Protein AF-A0A1F9ZV35-F1 (afdb_monomer_lite)

pLDDT: mean 85.34, std 15.19, range [36.38, 98.81]

Sequence (468 aa):
MNASLCGSCHYATGGISSTHHPTYNEWELSGHNTSARLPVFVKQASCSNCHEAWNAMEYITTGVEKTVLREADEDAPITWEIACSTCHDPHSSGVAGTQLRLPPEQICARCHNSEGAQPGQEPHHPMAEMRNNTAGYGIDRTGLDYMPSVPCVSCHMADNNAGLPNHTFRPNPYSCTVCHDTTFPTNESSIGYIEMIGSMTEVGINGAEPRVEEALALIEQMRGNKTDEDLNYWADEYEIAIFNLETVISDSSEGNHNPRLASALLEDSLTRSSNVIGSLTPPEKITGVRAYRLANGSVMVEWNASDASDFAKYRIYVLTLMKSNITGDTATVELTNISTISYLLTGIANNTLTFVYVTAVDTNGNEITNTVTAATVTGNLEEIIADLQQQIADLTDQFDSLQDDNDQLNQDVANLEDKVSNAENARTSWAVMGVVVGAMIGLLIGLVLNRLKPKGAKPEEPPAQQKT

Structure (mmCIF, N/CA/C/O backbone):
data_AF-A0A1F9ZV35-F1
#
_entry.id   AF-A0A1F9ZV35-F1
#
loop_
_atom_site.group_PDB
_atom_site.id
_atom_site.type_symbol
_atom_site.label_atom_id
_atom_site.label_alt_id
_atom_site.label_comp_id
_atom_site.label_asym_id
_atom_site.label_entity_id
_atom_site.label_seq_id
_atom_site.pdbx_PDB_ins_code
_atom_site.Cartn_x
_atom_site.Cartn_y
_atom_site.Cartn_z
_atom_site.occupancy
_atom_site.B_iso_or_equiv
_atom_site.auth_seq_id
_atom_site.auth_comp_id
_atom_site.auth_asym_id
_atom_site.auth_atom_id
_atom_site.pdbx_PDB_model_num
ATOM 1 N N . MET A 1 1 ? 39.199 -9.032 -15.875 1.00 59.56 1 MET A N 1
ATOM 2 C CA . MET A 1 1 ? 40.325 -8.068 -15.978 1.00 59.56 1 MET A CA 1
ATOM 3 C C . MET A 1 1 ? 39.858 -6.755 -15.362 1.00 59.56 1 MET A C 1
ATOM 5 O O . MET A 1 1 ? 38.684 -6.454 -15.512 1.00 59.56 1 MET A O 1
ATOM 9 N N . ASN A 1 2 ? 40.712 -5.989 -14.675 1.00 71.62 2 ASN A N 1
ATOM 10 C CA . ASN A 1 2 ? 40.326 -4.664 -14.158 1.00 71.62 2 ASN A CA 1
ATOM 11 C C . ASN A 1 2 ? 40.126 -3.673 -15.331 1.00 71.62 2 ASN A C 1
ATOM 13 O O . ASN A 1 2 ? 40.921 -3.681 -16.275 1.00 71.62 2 ASN A O 1
ATOM 17 N N . ALA A 1 3 ? 39.094 -2.825 -15.269 1.00 82.88 3 ALA A N 1
ATOM 18 C CA . ALA A 1 3 ? 38.805 -1.775 -16.246 1.00 82.88 3 ALA A CA 1
ATOM 19 C C . ALA A 1 3 ? 40.010 -0.856 -16.523 1.00 82.88 3 ALA A C 1
ATOM 21 O O . ALA A 1 3 ? 40.221 -0.463 -17.670 1.00 82.88 3 ALA A O 1
ATOM 22 N N . SER A 1 4 ? 40.866 -0.582 -15.528 1.00 80.19 4 SER A N 1
ATOM 23 C CA . SER A 1 4 ? 42.062 0.268 -15.696 1.00 80.19 4 SER A CA 1
ATOM 24 C C . SER A 1 4 ? 43.062 -0.266 -16.734 1.00 80.19 4 SER A C 1
ATOM 26 O O . SER A 1 4 ? 43.793 0.507 -17.358 1.00 80.19 4 SER A O 1
ATOM 28 N N . LEU A 1 5 ? 43.082 -1.585 -16.970 1.00 81.75 5 LEU A N 1
ATOM 29 C CA . LEU A 1 5 ? 43.905 -2.182 -18.025 1.00 81.75 5 LEU A CA 1
ATOM 30 C C . LEU A 1 5 ? 43.399 -1.777 -19.417 1.00 81.75 5 LEU A C 1
ATOM 32 O O . LEU A 1 5 ? 44.199 -1.453 -20.288 1.00 81.75 5 LEU A O 1
ATOM 36 N N . CYS A 1 6 ? 42.077 -1.732 -19.602 1.00 81.44 6 CYS A N 1
ATOM 37 C CA . CYS A 1 6 ? 41.462 -1.232 -20.832 1.00 81.44 6 CYS A CA 1
ATOM 38 C C . CYS A 1 6 ? 41.662 0.288 -20.950 1.00 81.44 6 CYS A C 1
ATOM 40 O O . CYS A 1 6 ? 42.013 0.793 -22.016 1.00 81.44 6 CYS A O 1
ATOM 42 N N . GLY A 1 7 ? 41.534 1.012 -19.831 1.00 80.19 7 GLY A N 1
ATOM 43 C CA . GLY A 1 7 ? 41.779 2.452 -19.749 1.00 80.19 7 GLY A CA 1
ATOM 44 C C . GLY A 1 7 ? 43.178 2.868 -20.204 1.00 80.19 7 GLY A C 1
ATOM 45 O O . GLY A 1 7 ? 43.329 3.917 -20.809 1.00 80.19 7 GLY A O 1
ATOM 46 N N . SER A 1 8 ? 44.199 2.023 -20.057 1.00 78.69 8 SER A N 1
ATOM 47 C CA . SER A 1 8 ? 45.556 2.346 -20.534 1.00 78.69 8 SER A CA 1
ATOM 48 C C . SER A 1 8 ? 45.631 2.663 -22.040 1.00 78.69 8 SER A C 1
ATOM 50 O O . SER A 1 8 ? 46.528 3.390 -22.465 1.00 78.69 8 SER A O 1
ATOM 52 N N . CYS A 1 9 ? 44.688 2.151 -22.839 1.00 75.62 9 CYS A N 1
ATOM 53 C CA . CYS A 1 9 ? 44.572 2.442 -24.272 1.00 75.62 9 CYS A CA 1
ATOM 54 C C . CYS A 1 9 ? 43.301 3.232 -24.634 1.00 75.62 9 CYS A C 1
ATOM 56 O O . CYS A 1 9 ? 43.287 3.921 -25.651 1.00 75.62 9 CYS A O 1
ATOM 58 N N . HIS A 1 10 ? 42.252 3.155 -23.810 1.00 76.06 10 HIS A N 1
ATOM 59 C CA . HIS A 1 10 ? 40.942 3.777 -24.046 1.00 76.06 10 HIS A CA 1
ATOM 60 C C . HIS A 1 10 ? 40.669 5.025 -23.180 1.00 76.06 10 HIS A C 1
ATOM 62 O O . HIS A 1 10 ? 39.519 5.422 -22.988 1.00 76.06 10 HIS A O 1
ATOM 68 N N . TYR A 1 11 ? 41.725 5.643 -22.646 1.00 71.00 11 TYR A N 1
ATOM 69 C CA . TYR A 1 11 ? 41.680 6.885 -21.870 1.00 71.00 11 TYR A CA 1
ATOM 70 C C . TYR A 1 11 ? 42.128 8.077 -22.724 1.00 71.00 11 TYR A C 1
ATOM 72 O O . TYR A 1 11 ? 43.171 8.026 -23.379 1.00 71.00 11 TYR A O 1
ATOM 80 N N . ALA A 1 12 ? 41.389 9.187 -22.682 1.00 65.56 12 ALA A N 1
ATOM 81 C CA . ALA A 1 12 ? 41.778 10.412 -23.382 1.00 65.56 12 ALA A CA 1
ATOM 82 C C . ALA A 1 12 ? 42.683 11.298 -22.503 1.00 65.56 12 ALA A C 1
ATOM 84 O O . ALA A 1 12 ? 42.219 11.944 -21.568 1.00 65.56 12 ALA A O 1
ATOM 85 N N . THR A 1 13 ? 43.985 11.373 -22.806 1.00 55.31 13 THR A N 1
ATOM 86 C CA . THR A 1 13 ? 44.945 12.228 -22.068 1.00 55.31 13 THR A CA 1
ATOM 87 C C . THR A 1 13 ? 45.135 13.637 -22.645 1.00 55.31 13 THR A C 1
ATOM 89 O O . THR A 1 13 ? 45.852 14.439 -22.051 1.00 55.31 13 THR A O 1
ATOM 92 N N . GLY A 1 14 ? 44.488 14.003 -23.756 1.00 51.09 14 GLY A N 1
ATOM 93 C CA . GLY A 1 14 ? 44.626 15.359 -24.293 1.00 51.09 14 GLY A CA 1
ATOM 94 C C . GLY A 1 14 ? 43.954 15.576 -25.639 1.00 51.09 14 GLY A C 1
ATOM 95 O O . GLY A 1 14 ? 44.565 15.346 -26.677 1.00 51.09 14 GLY A O 1
ATOM 96 N N . GLY A 1 15 ? 42.725 16.093 -25.611 1.00 48.00 15 GLY A N 1
ATOM 97 C CA . GLY A 1 15 ? 41.991 16.487 -26.812 1.00 48.00 15 GLY A CA 1
ATOM 98 C C . GLY A 1 15 ? 41.485 15.300 -27.631 1.00 48.00 15 GLY A C 1
ATOM 99 O O . GLY A 1 15 ? 42.098 14.240 -27.701 1.00 48.00 15 GLY A O 1
ATOM 100 N N . ILE A 1 16 ? 40.319 15.486 -28.241 1.00 47.59 16 ILE A N 1
ATOM 101 C CA . ILE A 1 16 ? 39.636 14.501 -29.078 1.00 47.59 16 ILE A CA 1
ATOM 102 C C . ILE A 1 16 ? 40.492 14.258 -30.332 1.00 47.59 16 ILE A C 1
ATOM 104 O O . ILE A 1 16 ? 40.348 14.927 -31.352 1.00 47.59 16 ILE A O 1
ATOM 108 N N . SER A 1 17 ? 41.428 13.317 -30.252 1.00 47.75 17 SER A N 1
ATOM 109 C CA . SER A 1 17 ? 41.948 12.631 -31.429 1.00 47.75 17 SER A CA 1
ATOM 110 C C . SER A 1 17 ? 40.824 11.727 -31.928 1.00 47.75 17 SER A C 1
ATOM 112 O O . SER A 1 17 ? 40.335 10.875 -31.188 1.00 47.75 17 SER A O 1
ATOM 114 N N . SER A 1 18 ? 40.412 11.905 -33.182 1.00 50.06 18 SER A N 1
ATOM 115 C CA . SER A 1 18 ? 39.283 11.230 -33.844 1.00 50.06 18 SER A CA 1
ATOM 116 C C . SER A 1 18 ? 39.404 9.699 -33.976 1.00 50.06 18 SER A C 1
ATOM 118 O O . SER A 1 18 ? 38.668 9.093 -34.746 1.00 50.06 18 SER A O 1
ATOM 120 N N . THR A 1 19 ? 40.344 9.064 -33.271 1.00 49.16 19 THR A N 1
ATOM 121 C CA . THR A 1 19 ? 40.642 7.624 -33.360 1.00 49.16 19 THR A CA 1
ATOM 122 C C . THR A 1 19 ? 40.597 6.884 -32.023 1.00 49.16 19 THR A C 1
ATOM 124 O O . THR A 1 19 ? 40.630 5.659 -32.032 1.00 49.16 19 THR A O 1
ATOM 127 N N . HIS A 1 20 ? 40.513 7.582 -30.884 1.00 57.19 20 HIS A N 1
ATOM 128 C CA . HIS A 1 20 ? 40.483 6.956 -29.557 1.00 57.19 20 HIS A CA 1
ATOM 129 C C . HIS A 1 20 ? 39.276 7.479 -28.776 1.00 57.19 20 HIS A C 1
ATOM 131 O O . HIS A 1 20 ? 39.284 8.594 -28.257 1.00 57.19 20 HIS A O 1
ATOM 137 N N . HIS A 1 21 ? 38.212 6.679 -28.752 1.00 67.12 21 HIS A N 1
ATOM 138 C CA . HIS A 1 21 ? 36.997 6.987 -28.008 1.00 67.12 21 HIS A CA 1
ATOM 139 C C . HIS A 1 21 ? 37.260 6.876 -26.492 1.00 67.12 21 HIS A C 1
ATOM 141 O O . HIS A 1 21 ? 37.832 5.866 -26.069 1.00 67.12 21 HIS A O 1
ATOM 147 N N . PRO A 1 22 ? 36.853 7.860 -25.670 1.00 74.50 22 PRO A N 1
ATOM 148 C CA . PRO A 1 22 ? 37.122 7.891 -24.231 1.00 74.50 22 PRO A CA 1
ATOM 149 C C . PRO A 1 22 ? 36.179 6.971 -23.428 1.00 74.50 22 PRO A C 1
ATOM 151 O O . PRO A 1 22 ? 35.620 7.395 -22.416 1.00 74.50 22 PRO A O 1
ATOM 154 N N . THR A 1 23 ? 35.998 5.711 -23.851 1.00 84.88 23 THR A N 1
ATOM 155 C CA . THR A 1 23 ? 35.065 4.752 -23.212 1.00 84.88 23 THR A CA 1
ATOM 156 C C . THR A 1 23 ? 35.361 4.595 -21.726 1.00 84.88 23 THR A C 1
ATOM 158 O O . THR A 1 23 ? 34.441 4.475 -20.923 1.00 84.88 23 THR A O 1
ATOM 161 N N . TYR A 1 24 ? 36.641 4.602 -21.341 1.00 87.56 24 TYR A N 1
ATOM 162 C CA . TYR A 1 24 ? 37.029 4.447 -19.943 1.00 87.56 24 TYR A CA 1
ATOM 163 C C . TYR A 1 24 ? 36.614 5.656 -19.093 1.00 87.56 24 TYR A C 1
ATOM 165 O O . TYR A 1 24 ? 36.062 5.472 -18.014 1.00 87.56 24 TYR A O 1
ATOM 173 N N . ASN A 1 25 ? 36.807 6.882 -19.591 1.00 86.69 25 ASN A N 1
ATOM 174 C CA . ASN A 1 25 ? 36.406 8.096 -18.873 1.00 86.69 25 ASN A CA 1
ATOM 175 C C . ASN A 1 25 ? 34.882 8.178 -18.699 1.00 86.69 25 ASN A C 1
ATOM 177 O O . ASN A 1 25 ? 34.401 8.631 -17.666 1.00 86.69 25 ASN A O 1
ATOM 181 N N . GLU A 1 26 ? 34.122 7.744 -19.705 1.00 88.50 26 GLU A N 1
ATOM 182 C CA . GLU A 1 26 ? 32.661 7.688 -19.631 1.00 88.50 26 GLU A CA 1
ATOM 183 C C . GLU A 1 26 ? 32.184 6.601 -18.652 1.00 88.50 26 GLU A C 1
ATOM 185 O O . GLU A 1 26 ? 31.313 6.865 -17.821 1.00 88.50 26 GLU A O 1
ATOM 190 N N . TRP A 1 27 ? 32.811 5.418 -18.676 1.00 91.31 27 TRP A N 1
ATOM 191 C CA . TRP A 1 27 ? 32.540 4.338 -17.723 1.00 91.31 27 TRP A CA 1
ATOM 192 C C . TRP A 1 27 ? 32.840 4.752 -16.277 1.00 91.31 27 TRP A C 1
ATOM 194 O O . TRP A 1 27 ? 32.060 4.421 -15.384 1.00 91.31 27 TRP A O 1
ATOM 204 N N . GLU A 1 28 ? 33.905 5.525 -16.032 1.00 90.31 28 GLU A N 1
ATOM 205 C CA . GLU A 1 28 ? 34.250 6.016 -14.689 1.00 90.31 28 GLU A CA 1
ATOM 206 C C . GLU A 1 28 ? 33.129 6.854 -14.049 1.00 90.31 28 GLU A C 1
ATOM 208 O O . GLU A 1 28 ? 33.009 6.883 -12.821 1.00 90.31 28 GLU A O 1
ATOM 213 N N . LEU A 1 29 ? 32.288 7.501 -14.864 1.00 89.44 29 LEU A N 1
ATOM 214 C CA . LEU A 1 29 ? 31.139 8.298 -14.421 1.00 89.44 29 LEU A CA 1
ATOM 215 C C . LEU A 1 29 ? 29.864 7.466 -14.199 1.00 89.44 29 LEU A C 1
ATOM 217 O O . LEU A 1 29 ? 28.862 8.001 -13.720 1.00 89.44 29 LEU A O 1
ATOM 221 N N . SER A 1 30 ? 29.877 6.184 -14.566 1.00 91.56 30 SER A N 1
ATOM 222 C CA . SER A 1 30 ? 28.710 5.304 -14.506 1.00 91.56 30 SER A CA 1
ATOM 223 C C . SER A 1 30 ? 28.549 4.598 -13.157 1.00 91.56 30 SER A C 1
ATOM 225 O O . SER A 1 30 ? 29.505 4.425 -12.399 1.00 91.56 30 SER A O 1
ATOM 227 N N . GLY A 1 31 ? 27.335 4.104 -12.893 1.00 90.06 31 GLY A N 1
ATOM 228 C CA . GLY A 1 31 ? 27.065 3.218 -11.756 1.00 90.06 31 GLY A CA 1
ATOM 229 C C . GLY A 1 31 ? 27.768 1.856 -11.854 1.00 90.06 31 GLY A C 1
ATOM 230 O O . GLY A 1 31 ? 28.007 1.210 -10.838 1.00 90.06 31 GLY A O 1
ATOM 231 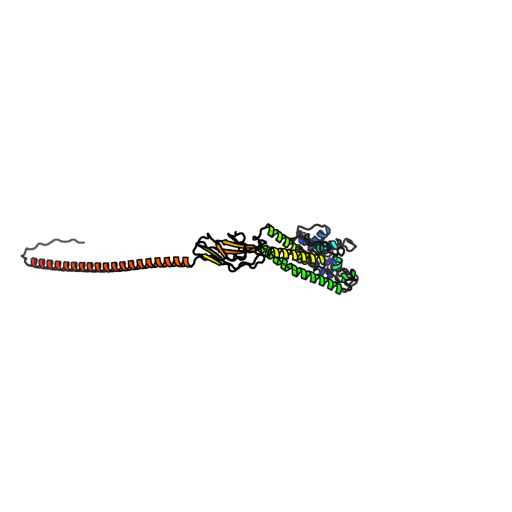N N . HIS A 1 32 ? 28.180 1.425 -13.051 1.00 91.50 32 HIS A N 1
ATOM 232 C CA . HIS A 1 32 ? 28.931 0.179 -13.224 1.00 91.50 32 HIS A CA 1
ATOM 233 C C . HIS A 1 32 ? 30.327 0.250 -12.582 1.00 91.50 32 HIS A C 1
ATOM 235 O O . HIS A 1 32 ? 30.755 -0.723 -11.968 1.00 91.50 32 HIS A O 1
ATOM 241 N N . ASN A 1 33 ? 30.978 1.423 -12.601 1.00 88.62 33 ASN A N 1
ATOM 242 C CA . ASN A 1 33 ? 32.224 1.708 -11.867 1.00 88.62 33 ASN A CA 1
ATOM 243 C C . ASN A 1 33 ? 32.016 1.835 -10.342 1.00 88.62 33 ASN A C 1
ATOM 245 O O . ASN A 1 33 ? 32.944 2.108 -9.586 1.00 88.62 33 ASN A O 1
ATOM 249 N N . THR A 1 34 ? 30.788 1.706 -9.843 1.00 86.19 34 THR A N 1
ATOM 250 C CA . THR A 1 34 ? 30.504 1.777 -8.403 1.00 86.19 34 THR A CA 1
ATOM 251 C C . THR A 1 34 ? 29.731 0.569 -7.886 1.00 86.19 34 THR A C 1
ATOM 253 O O . THR A 1 34 ? 29.394 0.532 -6.700 1.00 86.19 34 THR A O 1
ATOM 256 N N . SER A 1 35 ? 29.511 -0.449 -8.726 1.00 80.69 35 SER A N 1
ATOM 257 C CA . SER A 1 35 ? 28.573 -1.553 -8.473 1.00 80.69 35 SER A CA 1
ATOM 2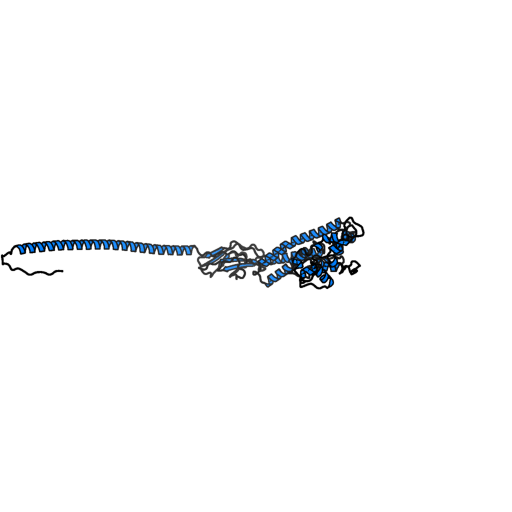58 C C . SER A 1 35 ? 28.868 -2.360 -7.205 1.00 80.69 35 SER A C 1
ATOM 260 O O . SER A 1 35 ? 27.940 -2.871 -6.582 1.00 80.69 35 SER A O 1
ATOM 262 N N . ALA A 1 36 ? 30.134 -2.425 -6.782 1.00 67.75 36 ALA A N 1
ATOM 263 C CA . ALA A 1 36 ? 30.572 -3.139 -5.582 1.00 67.75 36 ALA A CA 1
ATOM 264 C C . ALA A 1 36 ? 30.960 -2.246 -4.403 1.00 67.75 36 ALA A C 1
ATOM 266 O O . ALA A 1 36 ? 31.497 -2.730 -3.404 1.00 67.75 36 ALA A O 1
ATOM 267 N N . ARG A 1 37 ? 30.682 -0.939 -4.472 1.00 66.94 37 ARG A N 1
ATOM 268 C CA . ARG A 1 37 ? 30.996 -0.021 -3.364 1.00 66.94 37 ARG A CA 1
ATOM 269 C C . ARG A 1 37 ? 30.149 -0.264 -2.120 1.00 66.94 37 ARG A C 1
ATOM 271 O O . ARG A 1 37 ? 30.509 0.224 -1.053 1.00 66.94 37 ARG A O 1
ATOM 278 N N . LEU A 1 38 ? 29.064 -1.030 -2.234 1.00 65.69 38 LEU A N 1
ATOM 279 C CA . LEU A 1 38 ? 28.256 -1.470 -1.104 1.00 65.69 38 LEU A CA 1
ATOM 280 C C . LEU A 1 38 ? 28.624 -2.917 -0.731 1.00 65.69 38 LEU A C 1
ATOM 282 O O . LEU A 1 38 ? 28.236 -3.852 -1.435 1.00 65.69 38 LEU A O 1
ATOM 286 N N . PRO A 1 39 ? 29.335 -3.136 0.400 1.00 63.47 39 PRO A N 1
ATOM 287 C CA . PRO A 1 39 ? 29.806 -4.463 0.801 1.00 63.47 39 PRO A CA 1
ATOM 288 C C . PRO A 1 39 ? 28.694 -5.490 1.016 1.00 63.47 39 PRO A C 1
ATOM 290 O O . PRO A 1 39 ? 28.983 -6.679 1.079 1.00 63.47 39 PRO A O 1
ATOM 293 N N . VAL A 1 40 ? 27.444 -5.048 1.183 1.00 66.88 40 VAL A N 1
ATOM 294 C CA . VAL A 1 40 ? 26.291 -5.936 1.366 1.00 66.88 40 VAL A CA 1
ATOM 295 C C . VAL A 1 40 ? 25.965 -6.717 0.088 1.00 66.88 40 VAL A C 1
ATOM 297 O O . VAL A 1 40 ? 25.686 -7.908 0.179 1.00 66.88 40 VAL A O 1
ATOM 300 N N . PHE A 1 41 ? 26.113 -6.107 -1.094 1.00 68.25 41 PHE A N 1
ATOM 301 C CA . PHE A 1 41 ? 25.762 -6.736 -2.373 1.00 68.25 41 PHE A CA 1
ATOM 302 C C . PHE A 1 41 ? 26.783 -7.784 -2.817 1.00 68.25 41 PHE A C 1
ATOM 304 O O . PHE A 1 41 ? 26.429 -8.830 -3.339 1.00 68.25 41 PHE A O 1
ATOM 311 N N . VAL A 1 42 ? 28.066 -7.571 -2.538 1.00 67.38 42 VAL A N 1
ATOM 312 C CA . VAL A 1 42 ? 29.119 -8.542 -2.890 1.00 67.38 42 VAL A CA 1
ATOM 313 C C . VAL A 1 42 ? 29.281 -9.668 -1.860 1.00 67.38 42 VAL A C 1
ATOM 315 O O . VAL A 1 42 ? 30.080 -10.579 -2.057 1.00 67.38 42 VAL A O 1
ATOM 318 N N . LYS A 1 43 ? 28.523 -9.619 -0.756 1.00 71.44 43 LYS A N 1
ATOM 319 C CA . LYS A 1 43 ? 28.474 -10.653 0.295 1.00 71.44 43 LYS A CA 1
ATOM 320 C C . LYS A 1 43 ? 27.226 -11.534 0.219 1.00 71.44 43 LYS A C 1
ATOM 322 O O . LYS A 1 43 ? 27.008 -12.355 1.107 1.00 71.44 43 LYS A O 1
ATOM 327 N N . GLN A 1 44 ? 26.417 -11.386 -0.821 1.00 79.75 44 GLN A N 1
ATOM 328 C CA . GLN A 1 44 ? 25.306 -12.283 -1.109 1.00 79.75 44 GLN A CA 1
ATOM 329 C C . GLN A 1 44 ? 25.510 -12.861 -2.504 1.00 79.75 44 GLN A C 1
ATOM 331 O O . GLN A 1 44 ? 25.795 -12.130 -3.451 1.00 79.75 44 GLN A O 1
ATOM 336 N N . ALA A 1 45 ? 25.422 -14.186 -2.621 1.00 81.25 45 ALA A N 1
ATOM 337 C CA . ALA A 1 45 ? 25.733 -14.870 -3.871 1.00 81.25 45 ALA A CA 1
ATOM 338 C C . ALA A 1 45 ? 24.784 -14.452 -5.003 1.00 81.25 45 ALA A C 1
ATOM 340 O O . ALA A 1 45 ? 25.261 -14.140 -6.092 1.00 81.25 45 ALA A O 1
ATOM 341 N N . SER A 1 46 ? 23.486 -14.330 -4.710 1.00 82.81 46 SER A N 1
ATOM 342 C CA . SER A 1 46 ? 22.478 -13.837 -5.654 1.00 82.81 46 SER A CA 1
ATOM 343 C C . SER A 1 46 ? 22.821 -12.434 -6.160 1.00 82.81 46 SER A C 1
ATOM 345 O O . SER A 1 46 ? 22.932 -12.219 -7.362 1.00 82.81 46 SER A O 1
ATOM 347 N N . CYS A 1 47 ? 23.125 -11.502 -5.255 1.00 85.12 47 CYS A N 1
ATOM 348 C CA . CYS A 1 47 ? 23.467 -10.122 -5.606 1.00 85.12 47 CYS A CA 1
ATOM 349 C C . CYS A 1 47 ? 24.782 -10.007 -6.403 1.00 85.12 47 CYS A C 1
ATOM 351 O O . CYS A 1 47 ? 24.920 -9.148 -7.277 1.00 85.12 47 CYS A O 1
ATOM 353 N N . SER A 1 48 ? 25.762 -10.881 -6.151 1.00 85.81 48 SER A N 1
ATOM 354 C CA . SER A 1 48 ? 27.038 -10.856 -6.880 1.00 85.81 48 SER A CA 1
ATOM 355 C C . SER A 1 48 ? 26.901 -11.152 -8.379 1.00 85.81 48 SER A C 1
ATOM 357 O O . SER A 1 48 ? 27.755 -10.709 -9.145 1.00 85.81 48 SER A O 1
ATOM 359 N N . ASN A 1 49 ? 25.813 -11.805 -8.812 1.00 87.75 49 ASN A N 1
ATOM 360 C CA . ASN A 1 49 ? 25.537 -12.084 -10.227 1.00 87.75 49 ASN A CA 1
ATOM 361 C C . ASN A 1 49 ? 25.398 -10.812 -11.077 1.00 87.75 49 ASN A C 1
ATOM 363 O O . ASN A 1 49 ? 25.599 -10.865 -12.286 1.00 87.75 49 ASN A O 1
ATOM 367 N N . CYS A 1 50 ? 25.085 -9.674 -10.454 1.00 89.69 50 CYS A N 1
ATOM 368 C CA . CYS A 1 50 ? 24.865 -8.402 -11.144 1.00 89.69 50 CYS A CA 1
ATOM 369 C C . CYS A 1 50 ? 25.792 -7.283 -10.651 1.00 89.69 50 CYS A C 1
ATOM 371 O O . CYS A 1 50 ? 25.991 -6.297 -11.357 1.00 89.69 50 CYS A O 1
ATOM 373 N N . HIS A 1 51 ? 26.376 -7.428 -9.456 1.00 88.56 51 HIS A N 1
ATOM 374 C CA . HIS A 1 51 ? 27.150 -6.369 -8.803 1.00 88.56 51 HIS A CA 1
ATOM 375 C C . HIS A 1 51 ? 28.666 -6.599 -8.775 1.00 88.56 51 HIS A C 1
ATOM 377 O O . HIS A 1 51 ? 29.401 -5.649 -8.497 1.00 88.56 51 HIS A O 1
ATOM 383 N N . GLU A 1 52 ? 29.140 -7.809 -9.090 1.00 86.38 52 GLU A N 1
ATOM 384 C CA . GLU A 1 52 ? 30.564 -8.167 -9.118 1.00 86.38 52 GLU A CA 1
ATOM 385 C C . GLU A 1 52 ? 30.953 -8.714 -10.498 1.00 86.38 52 GLU A C 1
ATOM 387 O O . GLU A 1 52 ? 30.266 -9.565 -11.060 1.00 86.38 52 GLU A O 1
ATOM 392 N N . ALA A 1 53 ? 32.050 -8.215 -11.079 1.00 85.88 53 ALA A N 1
ATOM 393 C CA . ALA A 1 53 ? 32.367 -8.484 -12.482 1.00 85.88 53 ALA A CA 1
ATOM 394 C C . ALA A 1 53 ? 32.577 -9.963 -12.814 1.00 85.88 53 ALA A C 1
ATOM 396 O O . ALA A 1 53 ? 32.183 -10.386 -13.901 1.00 85.88 53 ALA A O 1
ATOM 397 N N . TRP A 1 54 ? 33.223 -10.739 -11.945 1.00 81.31 54 TRP A N 1
ATOM 398 C CA . TRP A 1 54 ? 33.519 -12.141 -12.215 1.00 81.31 54 TRP A CA 1
ATOM 399 C C . TRP A 1 54 ? 32.255 -12.992 -12.262 1.00 81.31 54 TRP A C 1
ATOM 401 O O . TRP A 1 54 ? 32.005 -13.676 -13.258 1.00 81.31 54 TRP A O 1
ATOM 411 N N . ASN A 1 55 ? 31.446 -12.916 -11.212 1.00 84.44 55 ASN A N 1
ATOM 412 C CA . ASN A 1 55 ? 30.187 -13.639 -11.124 1.00 84.44 55 ASN A CA 1
ATOM 413 C C . ASN A 1 55 ? 29.209 -13.157 -12.196 1.00 84.44 55 ASN A C 1
ATOM 415 O O . ASN A 1 55 ? 28.575 -13.991 -12.835 1.00 84.44 55 ASN A O 1
ATOM 419 N N . ALA A 1 56 ? 29.179 -11.856 -12.502 1.00 89.12 56 ALA A N 1
ATOM 420 C CA . ALA A 1 56 ? 28.395 -11.336 -13.618 1.00 89.12 56 ALA A CA 1
ATOM 421 C C . ALA A 1 56 ? 28.838 -11.895 -14.976 1.00 89.12 56 ALA A C 1
ATOM 423 O O . ALA A 1 56 ? 27.993 -12.294 -15.772 1.00 89.12 56 ALA A O 1
ATOM 424 N N . MET A 1 57 ? 30.144 -11.999 -15.254 1.00 88.12 57 MET A N 1
ATOM 425 C CA . MET A 1 57 ? 30.636 -12.632 -16.489 1.00 88.12 57 MET A CA 1
ATOM 426 C C . MET A 1 57 ? 30.165 -14.084 -16.615 1.00 88.12 57 MET A C 1
ATOM 428 O O . MET A 1 57 ? 29.717 -14.504 -17.685 1.00 88.12 57 MET A O 1
ATOM 432 N N . GLU A 1 58 ? 30.271 -14.865 -15.540 1.00 85.69 58 GLU A N 1
ATOM 433 C CA . GLU A 1 58 ? 29.821 -16.257 -15.540 1.00 85.69 58 GLU A CA 1
ATOM 434 C C . GLU A 1 58 ? 28.299 -16.349 -15.695 1.00 85.69 58 GLU A C 1
ATOM 436 O O . GLU A 1 58 ? 27.803 -17.122 -16.515 1.00 85.69 58 GLU A O 1
ATOM 441 N N . TYR A 1 59 ? 27.553 -15.506 -14.986 1.00 88.81 59 TYR A N 1
ATOM 442 C CA . TYR A 1 59 ? 26.099 -15.448 -15.063 1.00 88.81 59 TYR A CA 1
ATOM 443 C C . TYR A 1 59 ? 25.605 -15.077 -16.469 1.00 88.81 59 TYR A C 1
ATOM 445 O O . TYR A 1 59 ? 24.723 -15.745 -17.013 1.00 88.81 59 TYR A O 1
ATOM 453 N N . ILE A 1 60 ? 26.206 -14.057 -17.090 1.00 87.69 60 ILE A N 1
ATOM 454 C CA . ILE A 1 60 ? 25.929 -13.608 -18.465 1.00 87.69 60 ILE A CA 1
ATOM 455 C C . ILE A 1 60 ? 26.180 -14.730 -19.474 1.00 87.69 60 ILE A C 1
ATOM 457 O O . ILE A 1 60 ? 25.411 -14.903 -20.416 1.00 87.69 60 ILE A O 1
ATOM 461 N N . THR A 1 61 ? 27.263 -15.488 -19.305 1.00 83.19 61 THR A N 1
ATOM 462 C CA . THR A 1 61 ? 27.672 -16.503 -20.287 1.00 83.19 61 THR A CA 1
ATOM 463 C C . THR A 1 61 ? 26.936 -17.828 -20.133 1.00 83.19 61 THR A C 1
ATOM 465 O O . THR A 1 61 ? 26.664 -18.488 -21.135 1.00 83.19 61 THR A O 1
ATOM 468 N N . THR A 1 62 ? 26.626 -18.239 -18.904 1.00 86.38 62 THR A N 1
ATOM 469 C CA . THR A 1 62 ? 26.119 -19.591 -18.627 1.00 86.38 62 THR A CA 1
ATOM 470 C C . THR A 1 62 ? 24.611 -19.671 -18.493 1.00 86.38 62 THR A C 1
ATOM 472 O O . THR A 1 62 ? 24.052 -20.750 -18.675 1.00 86.38 62 THR A O 1
ATOM 475 N N . GLY A 1 63 ? 23.937 -18.574 -18.154 1.00 84.44 63 GLY A N 1
ATOM 476 C CA . GLY A 1 63 ? 22.534 -18.669 -17.777 1.00 84.44 63 GLY A CA 1
ATOM 477 C C . GLY A 1 63 ? 22.308 -18.905 -16.275 1.00 84.44 63 GLY A C 1
ATOM 478 O O . GLY A 1 63 ? 21.178 -18.737 -15.825 1.00 84.44 63 GLY A O 1
ATOM 479 N N . VAL A 1 64 ? 23.342 -19.276 -15.512 1.00 84.06 64 VAL A N 1
ATOM 480 C CA . VAL A 1 64 ? 23.202 -19.893 -14.184 1.00 84.06 64 VAL A CA 1
ATOM 481 C C . VAL A 1 64 ? 23.567 -18.921 -13.068 1.00 84.06 64 VAL A C 1
ATOM 483 O O . VAL A 1 64 ? 24.693 -18.430 -13.013 1.00 84.06 64 VAL A O 1
ATOM 486 N N . GLU A 1 65 ? 22.622 -18.671 -12.163 1.00 82.38 65 GLU A N 1
ATOM 487 C CA . GLU A 1 65 ? 22.833 -17.851 -10.967 1.00 82.38 65 GLU A CA 1
ATOM 488 C C . GLU A 1 65 ? 23.774 -18.527 -9.966 1.00 82.38 65 GLU A C 1
ATOM 490 O O . GLU A 1 65 ? 23.686 -19.730 -9.694 1.00 82.38 65 GLU A O 1
ATOM 495 N N . LYS A 1 66 ? 24.653 -17.736 -9.348 1.00 78.88 66 LYS A N 1
ATOM 496 C CA . LYS A 1 66 ? 25.429 -18.179 -8.193 1.00 78.88 66 LYS A CA 1
ATOM 497 C C . LYS A 1 66 ? 24.573 -18.167 -6.935 1.00 78.88 66 LYS A C 1
ATOM 499 O O . LYS A 1 66 ? 24.005 -17.148 -6.560 1.00 78.88 66 LYS A O 1
ATOM 504 N N . THR A 1 67 ? 24.571 -19.299 -6.236 1.00 75.81 67 THR A N 1
ATOM 505 C CA . THR A 1 67 ? 23.888 -19.484 -4.944 1.00 75.81 67 THR A CA 1
ATOM 506 C C . THR A 1 67 ? 24.850 -19.560 -3.757 1.00 75.81 67 THR A C 1
ATOM 508 O O . THR A 1 67 ? 24.417 -19.528 -2.608 1.00 75.81 67 THR A O 1
ATOM 511 N N . VAL A 1 68 ? 26.162 -19.617 -4.013 1.00 71.81 68 VAL A N 1
ATOM 512 C CA . VAL A 1 68 ? 27.217 -19.643 -2.991 1.00 71.81 68 VAL A CA 1
ATOM 513 C C . VAL A 1 68 ? 28.315 -18.654 -3.380 1.00 71.81 68 VAL A C 1
ATOM 515 O O . VAL A 1 68 ? 28.692 -18.577 -4.550 1.00 71.81 68 VAL A O 1
ATOM 518 N N . LEU A 1 69 ? 28.818 -17.890 -2.406 1.00 68.25 69 LEU A N 1
ATOM 519 C CA . LEU A 1 69 ? 29.978 -17.026 -2.615 1.00 68.25 69 LEU A CA 1
ATOM 520 C C . LEU A 1 69 ? 31.230 -17.872 -2.840 1.00 68.25 69 LEU A C 1
ATOM 522 O O . LEU A 1 69 ? 31.403 -18.925 -2.228 1.00 68.25 69 LEU A O 1
ATOM 526 N N . ARG A 1 70 ? 32.139 -17.369 -3.668 1.00 64.25 70 ARG A N 1
ATOM 527 C CA . ARG A 1 70 ? 33.469 -17.954 -3.818 1.00 64.25 70 ARG A CA 1
ATOM 528 C C . ARG A 1 70 ? 34.253 -17.831 -2.504 1.00 64.25 70 ARG A C 1
ATOM 530 O O . ARG A 1 70 ? 34.243 -16.771 -1.877 1.00 64.25 70 ARG A O 1
ATOM 537 N N . GLU A 1 71 ? 34.922 -18.907 -2.090 1.00 56.78 71 GLU A N 1
ATOM 538 C CA . GLU A 1 71 ? 35.795 -18.899 -0.911 1.00 56.78 71 GLU A CA 1
ATOM 539 C C . GLU A 1 71 ? 36.966 -17.925 -1.137 1.00 56.78 71 GLU A C 1
ATOM 541 O O . GLU A 1 71 ? 37.580 -17.903 -2.204 1.00 56.78 71 GLU A O 1
ATOM 546 N N . ALA A 1 72 ? 37.259 -17.087 -0.139 1.00 51.84 72 ALA A N 1
ATOM 547 C CA . ALA A 1 72 ? 38.204 -15.968 -0.237 1.00 51.84 72 ALA A CA 1
ATOM 548 C C . ALA A 1 72 ? 39.687 -16.376 -0.397 1.00 51.84 72 ALA A C 1
ATOM 550 O O . ALA A 1 72 ? 40.544 -15.501 -0.494 1.00 51.84 72 ALA A O 1
ATOM 551 N N . ASP A 1 73 ? 39.984 -17.677 -0.435 1.00 50.59 73 ASP A N 1
ATOM 552 C CA . ASP A 1 73 ? 41.344 -18.231 -0.418 1.00 50.59 73 ASP A CA 1
ATOM 553 C C . ASP A 1 73 ? 41.928 -18.498 -1.819 1.00 50.59 73 ASP A C 1
ATOM 555 O O . ASP A 1 73 ? 43.072 -18.932 -1.950 1.00 50.59 73 ASP A O 1
ATOM 559 N N . GLU A 1 74 ? 41.184 -18.225 -2.892 1.00 54.69 74 GLU A N 1
ATOM 560 C CA . GLU A 1 74 ? 41.719 -18.303 -4.252 1.00 54.69 74 GLU A CA 1
ATOM 561 C C . GLU A 1 74 ? 42.305 -16.947 -4.680 1.00 54.69 74 GLU A C 1
ATOM 563 O O . GLU A 1 74 ? 41.559 -15.975 -4.784 1.00 54.69 74 GLU A O 1
ATOM 568 N N . ASP A 1 75 ? 43.607 -16.916 -5.002 1.00 51.03 75 ASP A N 1
ATOM 569 C CA . ASP A 1 75 ? 44.476 -15.796 -5.444 1.00 51.03 75 ASP A CA 1
ATOM 570 C C . ASP A 1 75 ? 43.959 -14.878 -6.589 1.00 51.03 75 ASP A C 1
ATOM 572 O O . ASP A 1 75 ? 44.729 -14.113 -7.180 1.00 51.03 75 ASP A O 1
ATOM 576 N N . ALA A 1 76 ? 42.676 -14.907 -6.964 1.00 50.84 76 ALA A N 1
ATOM 577 C CA . ALA A 1 76 ? 42.165 -13.944 -7.930 1.00 50.84 76 ALA A CA 1
ATOM 578 C C . ALA A 1 76 ? 41.962 -12.573 -7.269 1.00 50.84 76 ALA A C 1
ATOM 580 O O . ALA A 1 76 ? 41.319 -12.477 -6.221 1.00 50.84 76 ALA A O 1
ATOM 581 N N . PRO A 1 77 ? 42.422 -11.489 -7.913 1.00 50.78 77 PRO A N 1
ATOM 582 C CA . PRO A 1 77 ? 42.031 -10.152 -7.512 1.00 50.78 77 PRO A CA 1
ATOM 583 C C . PRO A 1 77 ? 40.511 -10.055 -7.624 1.00 50.78 77 PRO A C 1
ATOM 585 O O . PRO A 1 77 ? 39.960 -10.219 -8.713 1.00 50.78 77 PRO A O 1
ATOM 588 N N . ILE A 1 78 ? 39.846 -9.812 -6.495 1.00 56.00 78 ILE A N 1
ATOM 589 C CA . ILE A 1 78 ? 38.417 -9.515 -6.451 1.00 56.00 78 ILE A CA 1
ATOM 590 C C . ILE A 1 78 ? 38.197 -8.303 -7.366 1.00 56.00 78 ILE A C 1
ATOM 592 O O . ILE A 1 78 ? 38.663 -7.198 -7.080 1.00 56.00 78 ILE A O 1
ATOM 596 N N . THR A 1 79 ? 37.580 -8.522 -8.527 1.00 55.62 79 THR A N 1
ATOM 597 C CA . THR A 1 79 ? 37.204 -7.453 -9.451 1.00 55.62 79 THR A CA 1
ATOM 598 C C . THR A 1 79 ? 35.885 -6.893 -8.976 1.00 55.62 79 THR A C 1
ATOM 600 O O . THR A 1 79 ? 34.829 -7.375 -9.359 1.00 55.62 79 THR A O 1
ATOM 603 N N . TRP A 1 80 ? 35.961 -5.908 -8.089 1.00 67.94 80 TRP A N 1
ATOM 604 C CA . TRP A 1 80 ? 34.784 -5.398 -7.404 1.00 67.94 80 TRP A CA 1
ATOM 605 C C . TRP A 1 80 ? 33.726 -4.901 -8.408 1.00 67.94 80 TRP A C 1
ATOM 607 O O . TRP A 1 80 ? 32.590 -5.342 -8.363 1.00 67.94 80 TRP A O 1
ATOM 617 N N . GLU A 1 81 ? 34.078 -4.061 -9.373 1.00 84.31 81 GLU A N 1
ATOM 618 C CA . GLU A 1 81 ? 33.090 -3.330 -10.183 1.00 84.31 81 GLU A CA 1
ATOM 619 C C . GLU A 1 81 ? 32.756 -4.005 -11.523 1.00 84.31 81 GLU A C 1
ATOM 621 O O . GLU A 1 81 ? 33.611 -4.675 -12.105 1.00 84.31 81 GLU A O 1
ATOM 626 N N . ILE A 1 82 ? 31.549 -3.774 -12.057 1.00 90.88 82 ILE A N 1
ATOM 627 C CA . ILE A 1 82 ? 31.145 -4.188 -13.411 1.00 90.88 82 ILE A CA 1
ATOM 628 C C . ILE A 1 82 ? 32.039 -3.484 -14.442 1.00 90.88 82 ILE A C 1
ATOM 630 O O . ILE A 1 82 ? 31.897 -2.296 -14.738 1.00 90.88 82 ILE A O 1
ATOM 634 N N . ALA A 1 83 ? 32.997 -4.238 -14.979 1.00 89.62 83 ALA A N 1
ATOM 635 C CA . ALA A 1 83 ? 34.083 -3.740 -15.814 1.00 89.62 83 ALA A CA 1
ATOM 636 C C . ALA A 1 83 ? 33.842 -4.009 -17.307 1.00 89.62 83 ALA A C 1
ATOM 638 O O . ALA A 1 83 ? 32.947 -4.753 -17.703 1.00 89.62 83 ALA A O 1
ATOM 639 N N . CYS A 1 84 ? 34.718 -3.473 -18.162 1.00 90.50 84 CYS A N 1
ATOM 640 C CA . CYS A 1 84 ? 34.643 -3.641 -19.618 1.00 90.50 84 CYS A CA 1
ATOM 641 C C . CYS A 1 84 ? 34.528 -5.120 -20.037 1.00 90.50 84 CYS A C 1
ATOM 643 O O . CYS A 1 84 ? 33.743 -5.459 -20.919 1.00 90.50 84 CYS A O 1
ATOM 645 N N . SER A 1 85 ? 35.279 -6.014 -19.373 1.00 89.44 85 SER A N 1
ATOM 646 C CA . SER A 1 85 ? 35.280 -7.449 -19.689 1.00 89.44 85 SER A CA 1
ATOM 647 C C . SER A 1 85 ? 33.989 -8.181 -19.305 1.00 89.44 85 SER A C 1
ATOM 649 O O . SER A 1 85 ? 33.781 -9.314 -19.750 1.00 89.44 85 SER A O 1
ATOM 651 N N . THR A 1 86 ? 33.138 -7.553 -18.484 1.00 91.06 86 THR A N 1
ATOM 652 C CA . THR A 1 86 ? 31.812 -8.075 -18.138 1.00 91.06 86 THR A CA 1
ATOM 653 C C . THR A 1 86 ? 30.916 -8.115 -19.364 1.00 91.06 86 THR A C 1
ATOM 655 O O . THR A 1 86 ? 30.292 -9.137 -19.629 1.00 91.06 86 THR A O 1
ATOM 658 N N . CYS A 1 87 ? 30.943 -7.055 -20.172 1.00 92.31 87 CYS A N 1
ATOM 659 C CA . CYS A 1 87 ? 30.158 -6.976 -21.399 1.00 92.31 87 CYS A CA 1
ATOM 660 C C . CYS A 1 87 ? 30.924 -7.480 -22.630 1.00 92.31 87 CYS A C 1
ATOM 662 O O . CYS A 1 87 ? 30.330 -8.101 -23.513 1.00 92.31 87 CYS A O 1
ATOM 664 N N . HIS A 1 88 ? 32.238 -7.239 -22.688 1.00 91.38 88 HIS A N 1
ATOM 665 C CA . HIS A 1 88 ? 33.075 -7.542 -23.849 1.00 91.38 88 HIS A CA 1
ATOM 666 C C . HIS A 1 88 ? 34.007 -8.735 -23.615 1.00 91.38 88 HIS A C 1
ATOM 668 O O . HIS A 1 88 ? 34.650 -8.865 -22.573 1.00 91.38 88 HIS A O 1
ATOM 674 N N . ASP A 1 89 ? 34.141 -9.587 -24.627 1.00 90.50 89 ASP A N 1
ATOM 675 C CA . ASP A 1 89 ? 35.147 -10.639 -24.678 1.00 90.50 89 ASP A CA 1
ATOM 676 C C . ASP A 1 89 ? 36.298 -10.240 -25.618 1.00 90.50 89 ASP A C 1
ATOM 678 O O . ASP A 1 89 ? 36.139 -10.308 -26.839 1.00 90.50 89 ASP A O 1
ATOM 682 N N . PRO A 1 90 ? 37.477 -9.864 -25.088 1.00 86.19 90 PRO A N 1
ATOM 683 C CA . PRO A 1 90 ? 38.586 -9.374 -25.903 1.00 86.19 90 PRO A CA 1
ATOM 684 C C . PRO A 1 90 ? 39.163 -10.432 -26.857 1.00 86.19 90 PRO A C 1
ATOM 686 O O . PRO A 1 90 ? 39.890 -10.077 -27.783 1.00 86.19 90 PRO A O 1
ATOM 689 N N . HIS A 1 91 ? 38.852 -11.717 -26.652 1.00 87.62 91 HIS A N 1
ATOM 690 C CA . HIS A 1 91 ? 39.298 -12.819 -27.509 1.00 87.62 91 HIS A CA 1
ATOM 691 C C . HIS A 1 91 ? 38.235 -13.267 -28.517 1.00 87.62 91 HIS A C 1
ATOM 693 O O . HIS A 1 91 ? 38.475 -14.184 -29.302 1.00 87.62 91 HIS A O 1
ATOM 699 N N . SER A 1 92 ? 37.068 -12.627 -28.510 1.00 85.75 92 SER A N 1
ATOM 700 C CA . SER A 1 92 ? 35.989 -12.876 -29.455 1.00 85.75 92 SER A CA 1
ATOM 701 C C . SER A 1 92 ? 35.786 -11.662 -30.353 1.00 85.75 92 SER A C 1
ATOM 703 O O . SER A 1 92 ? 36.024 -10.522 -29.955 1.00 85.75 92 SER A O 1
ATOM 705 N N . SER A 1 93 ? 35.285 -11.890 -31.565 1.00 79.31 93 SER A N 1
ATOM 706 C CA . SER A 1 93 ? 34.701 -10.817 -32.376 1.00 79.31 93 SER A CA 1
ATOM 707 C C . SER A 1 93 ? 33.330 -10.375 -31.842 1.00 79.31 93 SER A C 1
ATOM 709 O O . SER A 1 93 ? 32.854 -9.299 -32.197 1.00 79.31 93 SER A O 1
ATOM 711 N N . GLY A 1 94 ? 32.696 -11.188 -30.987 1.00 78.50 94 GLY A N 1
ATOM 712 C CA . GLY A 1 94 ? 31.377 -10.947 -30.395 1.00 78.50 94 GLY A CA 1
ATOM 713 C C . GLY A 1 94 ? 30.257 -10.755 -31.416 1.00 78.50 94 GLY A C 1
ATOM 714 O O . GLY A 1 94 ? 30.400 -11.056 -32.605 1.00 78.50 94 GLY A O 1
ATOM 715 N N . VAL A 1 95 ? 29.123 -10.239 -30.942 1.00 72.75 95 VAL A N 1
ATOM 716 C CA . VAL A 1 95 ? 27.970 -9.920 -31.795 1.00 72.75 95 VAL A CA 1
ATOM 717 C C . VAL A 1 95 ? 28.299 -8.715 -32.683 1.00 72.75 95 VAL A C 1
ATOM 719 O O . VAL A 1 95 ? 28.720 -7.670 -32.193 1.00 72.75 95 VAL A O 1
ATOM 722 N N . ALA A 1 96 ? 28.128 -8.854 -34.001 1.00 71.44 96 ALA A N 1
ATOM 723 C CA . ALA A 1 96 ? 28.340 -7.782 -34.986 1.00 71.44 96 ALA A CA 1
ATOM 724 C C . ALA A 1 96 ? 29.725 -7.089 -34.926 1.00 71.44 96 ALA A C 1
ATOM 726 O O . ALA A 1 96 ? 29.854 -5.929 -35.306 1.00 71.44 96 ALA A O 1
ATOM 727 N N . GLY A 1 97 ? 30.769 -7.784 -34.455 1.00 79.75 97 GLY A N 1
ATOM 728 C CA . GLY A 1 97 ? 32.129 -7.231 -34.378 1.00 79.75 97 GLY A CA 1
ATOM 729 C C . GLY A 1 97 ? 32.399 -6.343 -33.156 1.00 79.75 97 GLY A C 1
ATOM 730 O O . GLY A 1 97 ? 33.485 -5.783 -33.047 1.00 79.75 97 GLY A O 1
ATOM 731 N N . THR A 1 98 ? 31.440 -6.217 -32.234 1.00 83.19 98 THR A N 1
ATOM 732 C CA . THR A 1 98 ? 31.531 -5.362 -31.032 1.00 83.19 98 THR A CA 1
ATOM 733 C C . THR A 1 98 ? 32.171 -6.052 -29.827 1.00 83.19 98 THR A C 1
ATOM 735 O O . THR A 1 98 ? 32.272 -5.468 -28.751 1.00 83.19 98 THR A O 1
ATOM 738 N N . GLN A 1 99 ? 32.568 -7.319 -29.972 1.00 90.12 99 GLN A N 1
ATOM 739 C CA . GLN A 1 99 ? 33.064 -8.161 -28.879 1.00 90.12 99 GLN A CA 1
ATOM 740 C C . GLN A 1 99 ? 32.050 -8.418 -27.752 1.00 90.12 99 GLN A C 1
ATOM 742 O O . GLN A 1 99 ? 32.414 -9.023 -26.749 1.00 90.12 99 GLN A O 1
ATOM 747 N N . LEU A 1 100 ? 30.782 -8.014 -27.896 1.00 91.38 100 LEU A N 1
ATOM 748 C CA . LEU A 1 100 ? 29.760 -8.266 -26.880 1.00 91.38 100 LEU A CA 1
ATOM 749 C C . LEU A 1 100 ? 29.552 -9.768 -26.643 1.00 91.38 100 LEU A C 1
ATOM 751 O O . LEU A 1 100 ? 29.460 -10.548 -27.598 1.00 91.38 100 LEU A O 1
ATOM 755 N N . ARG A 1 101 ? 29.441 -10.149 -25.363 1.00 91.06 101 ARG A N 1
ATOM 756 C CA . ARG A 1 101 ? 29.173 -11.526 -24.913 1.00 91.06 101 ARG A CA 1
ATOM 757 C C . ARG A 1 101 ? 27.756 -11.997 -25.234 1.00 91.06 101 ARG A C 1
ATOM 759 O O . ARG A 1 101 ? 27.562 -13.177 -25.506 1.00 91.06 101 ARG A O 1
ATOM 766 N N . LEU A 1 102 ? 26.792 -11.079 -25.219 1.00 90.88 102 LEU A N 1
ATOM 767 C CA . LEU A 1 102 ? 25.386 -11.314 -25.545 1.00 90.88 102 LEU A CA 1
ATOM 768 C C . LEU A 1 102 ? 24.882 -10.258 -26.540 1.00 90.88 102 LEU A C 1
ATOM 770 O O . LEU A 1 102 ? 25.499 -9.198 -26.675 1.00 90.88 102 LEU A O 1
ATOM 774 N N . PRO A 1 103 ? 23.756 -10.509 -27.234 1.00 90.69 103 PRO A N 1
ATOM 775 C CA . PRO A 1 103 ? 23.070 -9.475 -27.999 1.00 90.69 103 PRO A CA 1
ATOM 776 C C . PRO A 1 103 ? 22.776 -8.228 -27.142 1.00 90.69 103 PRO A C 1
ATOM 778 O O . PRO A 1 103 ? 22.480 -8.385 -25.955 1.00 90.69 103 PRO A O 1
ATOM 781 N N . PRO A 1 104 ? 22.790 -7.012 -27.724 1.00 85.94 104 PRO A N 1
ATOM 782 C CA . PRO A 1 104 ? 22.669 -5.757 -26.973 1.00 85.94 104 PRO A CA 1
ATOM 783 C C . PRO A 1 104 ? 21.465 -5.654 -26.029 1.00 85.94 104 PRO A C 1
ATOM 785 O O . PRO A 1 104 ? 21.569 -5.035 -24.982 1.00 85.94 104 PRO A O 1
ATOM 788 N N . GLU A 1 105 ? 20.335 -6.273 -26.366 1.00 84.38 105 GLU A N 1
ATOM 789 C CA . GLU A 1 105 ? 19.171 -6.294 -25.474 1.00 84.38 105 GLU A CA 1
ATOM 790 C C . GLU A 1 105 ? 19.371 -7.242 -24.283 1.00 84.38 105 GLU A C 1
ATOM 792 O O . GLU A 1 105 ? 19.112 -6.901 -23.133 1.00 84.38 105 GLU A O 1
ATOM 797 N N . GLN A 1 106 ? 19.883 -8.443 -24.554 1.00 90.25 106 GLN A N 1
ATOM 798 C CA . GLN A 1 106 ? 20.040 -9.482 -23.537 1.00 90.25 106 GLN A CA 1
ATOM 799 C C . GLN A 1 106 ? 21.137 -9.139 -22.532 1.00 90.25 106 GLN A C 1
ATOM 801 O O . GLN A 1 106 ? 21.051 -9.550 -21.380 1.00 90.25 106 GLN A O 1
ATOM 806 N N . ILE A 1 107 ? 22.167 -8.397 -22.952 1.00 91.88 107 ILE A N 1
ATOM 807 C CA . ILE A 1 107 ? 23.288 -8.065 -22.072 1.00 91.88 107 ILE A CA 1
ATOM 808 C C . ILE A 1 107 ? 22.886 -7.096 -20.956 1.00 91.88 107 ILE A C 1
ATOM 810 O O . ILE A 1 107 ? 23.374 -7.231 -19.840 1.00 91.88 107 ILE A O 1
ATOM 814 N N . CYS A 1 108 ? 21.965 -6.170 -21.237 1.00 93.94 108 CYS A N 1
ATOM 815 C CA . CYS A 1 108 ? 21.417 -5.239 -20.252 1.00 93.94 108 CYS A CA 1
ATOM 816 C C . CYS A 1 108 ? 20.363 -5.931 -19.380 1.00 93.94 108 CYS A C 1
ATOM 818 O O . CYS A 1 108 ? 20.447 -5.895 -18.152 1.00 93.94 108 CYS A O 1
ATOM 820 N N . ALA A 1 109 ? 19.416 -6.624 -20.024 1.00 93.50 109 ALA A N 1
ATOM 821 C CA . ALA A 1 109 ? 18.319 -7.317 -19.353 1.00 93.50 109 ALA A CA 1
ATOM 822 C C . ALA A 1 109 ? 18.793 -8.444 -18.428 1.00 93.50 109 ALA A C 1
ATOM 824 O O . ALA A 1 109 ? 18.047 -8.868 -17.557 1.00 93.50 109 ALA A O 1
ATOM 825 N N . ARG A 1 110 ? 20.034 -8.926 -18.574 1.00 92.12 110 ARG A N 1
ATOM 826 C CA . ARG A 1 110 ? 20.597 -9.936 -17.675 1.00 92.12 110 ARG A CA 1
ATOM 827 C C . ARG A 1 110 ? 20.660 -9.471 -16.223 1.00 92.12 110 ARG A C 1
ATOM 829 O O . ARG A 1 110 ? 20.435 -10.288 -15.341 1.00 92.12 110 ARG A O 1
ATOM 836 N N . CYS A 1 111 ? 20.942 -8.189 -16.003 1.00 93.19 111 CYS A N 1
ATOM 837 C CA . CYS A 1 111 ? 21.007 -7.600 -14.668 1.00 93.19 111 CYS A CA 1
ATOM 838 C C . CYS A 1 111 ? 19.806 -6.696 -14.378 1.00 93.19 111 CYS A C 1
ATOM 840 O O . CYS A 1 111 ? 19.314 -6.689 -13.263 1.00 93.19 111 CYS A O 1
ATOM 842 N N . HIS A 1 112 ? 19.319 -5.947 -15.370 1.00 94.94 112 HIS A N 1
ATOM 843 C CA . HIS A 1 112 ? 18.210 -5.004 -15.204 1.00 94.94 112 HIS A CA 1
ATOM 844 C C . HIS A 1 112 ? 16.855 -5.670 -15.467 1.00 94.94 112 HIS A C 1
ATOM 846 O O . HIS A 1 112 ? 16.189 -5.370 -16.460 1.00 94.94 112 HIS A O 1
ATOM 852 N N . ASN A 1 113 ? 16.497 -6.620 -14.606 1.00 93.31 113 ASN A N 1
ATOM 853 C CA . ASN A 1 113 ? 15.236 -7.360 -14.634 1.00 93.31 113 ASN A CA 1
ATOM 854 C C . ASN A 1 113 ? 14.746 -7.639 -13.210 1.00 93.31 113 ASN A C 1
ATOM 856 O O . ASN A 1 113 ? 15.552 -7.654 -12.290 1.00 93.31 113 ASN A O 1
ATOM 860 N N . SER A 1 114 ? 13.465 -7.924 -13.011 1.00 93.88 114 SER A N 1
ATOM 861 C CA . SER A 1 114 ? 12.920 -8.151 -11.664 1.00 93.88 114 SER A CA 1
ATOM 862 C C . SER A 1 114 ? 13.023 -9.578 -11.146 1.00 93.88 114 SER A C 1
ATOM 864 O O . SER A 1 114 ? 12.324 -9.919 -10.196 1.00 93.88 114 SER A O 1
ATOM 866 N N . GLU A 1 115 ? 13.825 -10.436 -11.780 1.00 88.81 115 GLU A N 1
ATOM 867 C CA . GLU A 1 115 ? 14.030 -11.842 -11.401 1.00 88.81 115 GLU A CA 1
ATOM 868 C C . GLU A 1 115 ? 12.710 -12.625 -11.233 1.00 88.81 115 GLU A C 1
ATOM 870 O O . GLU A 1 115 ? 12.613 -13.598 -10.488 1.00 88.81 115 GLU A O 1
ATOM 875 N N . GLY A 1 116 ? 11.659 -12.200 -11.945 1.00 89.75 116 GLY A N 1
ATOM 876 C CA . GLY A 1 116 ? 10.332 -12.806 -11.859 1.00 89.75 116 GLY A CA 1
ATOM 877 C C . GLY A 1 116 ? 9.543 -12.482 -10.586 1.00 89.75 116 GLY A C 1
ATOM 878 O O . GLY A 1 116 ? 8.607 -13.225 -10.289 1.00 89.75 116 GLY A O 1
ATOM 879 N N . ALA A 1 117 ? 9.878 -11.400 -9.870 1.00 95.06 117 ALA A N 1
ATOM 880 C CA . ALA A 1 117 ? 9.142 -10.922 -8.698 1.00 95.06 117 ALA A CA 1
ATOM 881 C C . ALA A 1 117 ? 7.616 -10.934 -8.911 1.00 95.06 117 ALA A C 1
ATOM 883 O O . ALA A 1 117 ? 7.120 -10.629 -9.999 1.00 95.06 117 ALA A O 1
ATOM 884 N N . GLN A 1 118 ? 6.885 -11.325 -7.871 1.00 96.38 118 GLN A N 1
ATOM 885 C CA . GLN A 1 118 ? 5.424 -11.431 -7.831 1.00 96.38 118 GLN A CA 1
ATOM 886 C C . GLN A 1 118 ? 4.850 -10.552 -6.706 1.00 96.38 118 GLN A C 1
ATOM 888 O O . GLN A 1 118 ? 5.613 -10.127 -5.836 1.00 96.38 118 GLN A O 1
ATOM 893 N N . PRO A 1 119 ? 3.523 -10.313 -6.669 1.00 97.56 119 PRO A N 1
ATOM 894 C CA . PRO A 1 119 ? 2.871 -9.696 -5.514 1.00 97.56 119 PRO A CA 1
ATOM 895 C C . PRO A 1 119 ? 3.308 -10.330 -4.184 1.00 97.56 119 PRO A C 1
ATOM 897 O O . PRO A 1 119 ? 3.509 -11.545 -4.103 1.00 97.56 119 PRO A O 1
ATOM 900 N N . GLY A 1 120 ? 3.532 -9.481 -3.177 1.00 94.94 120 GLY A N 1
ATOM 901 C CA . GLY A 1 120 ? 4.145 -9.859 -1.896 1.00 94.94 120 GLY A CA 1
ATOM 902 C C . GLY A 1 120 ? 5.684 -9.849 -1.892 1.00 94.94 120 GLY A C 1
ATOM 903 O O . GLY A 1 120 ? 6.298 -10.052 -0.844 1.00 94.94 120 GLY A O 1
ATOM 904 N N . GLN A 1 121 ? 6.327 -9.598 -3.037 1.00 94.94 121 GLN A N 1
ATOM 905 C CA . GLN A 1 121 ? 7.773 -9.390 -3.169 1.00 94.94 121 GLN A CA 1
ATOM 906 C C . GLN A 1 121 ? 8.062 -7.981 -3.696 1.00 94.94 121 GLN A C 1
ATOM 908 O O . GLN A 1 121 ? 7.281 -7.439 -4.470 1.00 94.94 121 GLN A O 1
ATOM 913 N N . GLU A 1 122 ? 9.210 -7.413 -3.328 1.00 91.25 122 GLU A N 1
ATOM 914 C CA . GLU A 1 122 ? 9.648 -6.111 -3.842 1.00 91.25 122 GLU A CA 1
ATOM 915 C C . GLU A 1 122 ? 10.205 -6.273 -5.273 1.00 91.25 122 GLU A C 1
ATOM 917 O O . GLU A 1 122 ? 11.154 -7.042 -5.480 1.00 91.25 122 GLU A O 1
ATOM 922 N N . PRO A 1 123 ? 9.651 -5.582 -6.286 1.00 94.56 123 PRO A N 1
ATOM 923 C CA . PRO A 1 123 ? 10.207 -5.598 -7.629 1.00 94.56 123 PRO A CA 1
ATOM 924 C C . PRO A 1 123 ? 11.516 -4.802 -7.652 1.00 94.56 123 PRO A C 1
ATOM 926 O O . PRO A 1 123 ? 11.529 -3.579 -7.514 1.00 94.56 123 PRO A O 1
ATOM 929 N N . HIS A 1 124 ? 12.634 -5.487 -7.880 1.00 89.31 124 HIS A N 1
ATOM 930 C CA . HIS A 1 124 ? 13.940 -4.848 -8.011 1.00 89.31 124 HIS A CA 1
ATOM 931 C C . HIS A 1 124 ? 14.235 -4.592 -9.494 1.00 89.31 124 HIS A C 1
ATOM 933 O O . HIS A 1 124 ? 14.205 -5.519 -10.295 1.00 89.31 124 HIS A O 1
ATOM 939 N N . HIS A 1 125 ? 14.469 -3.333 -9.879 1.00 92.06 125 HIS A N 1
ATOM 940 C CA . HIS A 1 125 ? 14.897 -2.918 -11.226 1.00 92.06 125 HIS A CA 1
ATOM 941 C C . HIS A 1 125 ? 14.195 -3.627 -12.428 1.00 92.06 125 HIS A C 1
ATOM 943 O O . HIS A 1 125 ? 14.876 -4.208 -13.279 1.00 92.06 125 HIS A O 1
ATOM 949 N N . PRO A 1 126 ? 12.848 -3.565 -12.549 1.00 97.12 126 PRO A N 1
ATOM 950 C CA . PRO A 1 126 ? 12.043 -4.230 -13.592 1.00 97.12 126 PRO A CA 1
ATOM 951 C C . PRO A 1 126 ? 12.180 -3.613 -15.003 1.00 97.12 126 PRO A C 1
ATOM 953 O O . PRO A 1 126 ? 11.219 -3.603 -15.775 1.00 97.12 126 PRO A O 1
ATOM 956 N N . MET A 1 127 ? 13.341 -3.055 -15.371 1.00 96.50 127 MET A N 1
ATOM 957 C CA . MET A 1 127 ? 13.484 -2.275 -16.610 1.00 96.50 127 MET A CA 1
ATOM 958 C C . MET A 1 127 ? 13.266 -3.105 -17.873 1.00 96.50 127 MET A C 1
ATOM 960 O O . MET A 1 127 ? 12.608 -2.646 -18.813 1.00 96.50 127 MET A O 1
ATOM 964 N N . ALA A 1 128 ? 13.790 -4.333 -17.910 1.00 95.19 128 ALA A N 1
ATOM 965 C CA . ALA A 1 128 ? 13.560 -5.238 -19.028 1.00 95.19 128 ALA A CA 1
ATOM 966 C C . ALA A 1 128 ? 12.073 -5.585 -19.163 1.00 95.19 128 ALA A C 1
ATOM 968 O O . ALA A 1 128 ? 11.534 -5.564 -20.271 1.00 95.19 128 ALA A O 1
ATOM 969 N N . GLU A 1 129 ? 11.395 -5.880 -18.057 1.00 96.06 129 GLU A N 1
ATOM 970 C CA . GLU A 1 129 ? 9.978 -6.212 -18.047 1.00 96.06 129 GLU A CA 1
ATOM 971 C C . GLU A 1 129 ? 9.108 -5.012 -18.430 1.00 96.06 129 GLU A C 1
ATOM 973 O O . GLU A 1 129 ? 8.162 -5.167 -19.205 1.00 96.06 129 GLU A O 1
ATOM 978 N N . MET A 1 130 ? 9.427 -3.810 -17.944 1.00 96.62 130 MET A N 1
ATOM 979 C CA . MET A 1 130 ? 8.671 -2.593 -18.243 1.00 96.62 130 MET A CA 1
ATOM 980 C C . MET A 1 130 ? 8.746 -2.283 -19.737 1.00 96.62 130 MET A C 1
ATOM 982 O O . MET A 1 130 ? 7.716 -2.185 -20.417 1.00 96.62 130 MET A O 1
ATOM 986 N N . ARG A 1 131 ? 9.972 -2.240 -20.277 1.00 94.81 131 ARG A N 1
ATOM 987 C CA . ARG A 1 131 ? 10.235 -2.040 -21.707 1.00 94.81 131 ARG A CA 1
ATOM 988 C C . ARG A 1 131 ? 9.526 -3.094 -22.563 1.00 94.81 131 ARG A C 1
ATOM 990 O O . ARG A 1 131 ? 8.958 -2.760 -23.601 1.00 94.81 131 ARG A O 1
ATOM 997 N N . ASN A 1 132 ? 9.554 -4.363 -22.149 1.00 93.00 132 ASN A N 1
ATOM 998 C CA . ASN A 1 132 ? 8.975 -5.474 -22.912 1.00 93.00 132 ASN A CA 1
ATOM 999 C C . ASN A 1 132 ? 7.469 -5.672 -22.692 1.00 93.00 132 ASN A C 1
ATOM 1001 O O . ASN A 1 132 ? 6.905 -6.627 -23.228 1.00 93.00 132 ASN A O 1
ATOM 1005 N N . ASN A 1 133 ? 6.811 -4.765 -21.964 1.00 95.19 133 ASN A N 1
ATOM 1006 C CA . ASN A 1 133 ? 5.385 -4.831 -21.653 1.00 95.19 133 ASN A CA 1
ATOM 1007 C C . ASN A 1 133 ? 4.996 -6.101 -20.866 1.00 95.19 133 ASN A C 1
ATOM 1009 O O . ASN A 1 133 ? 3.915 -6.656 -21.051 1.00 95.19 133 ASN A O 1
ATOM 1013 N N . THR A 1 134 ? 5.895 -6.597 -20.013 1.00 94.88 134 THR A N 1
ATOM 1014 C CA . THR A 1 134 ? 5.687 -7.777 -19.159 1.00 94.88 134 THR A CA 1
ATOM 1015 C C . THR A 1 134 ? 5.738 -7.473 -17.665 1.00 94.88 134 THR A C 1
ATOM 1017 O O . THR A 1 134 ? 5.474 -8.382 -16.881 1.00 94.88 134 THR A O 1
ATOM 1020 N N . ALA A 1 135 ? 6.032 -6.230 -17.273 1.00 96.38 135 ALA A N 1
ATOM 1021 C CA . ALA A 1 135 ? 6.073 -5.809 -15.875 1.00 96.38 135 ALA A CA 1
ATOM 1022 C C . ALA A 1 135 ? 4.685 -5.773 -15.221 1.00 96.38 135 ALA A C 1
ATOM 1024 O O . ALA A 1 135 ? 3.652 -5.721 -15.905 1.00 96.38 135 ALA A O 1
ATOM 1025 N N . GLY A 1 136 ? 4.707 -5.792 -13.887 1.00 97.00 136 GLY A N 1
ATOM 1026 C CA . GLY A 1 136 ? 3.530 -5.739 -13.033 1.00 97.00 136 GLY A CA 1
ATOM 1027 C C . GLY A 1 136 ? 2.643 -6.979 -13.113 1.00 97.00 136 GLY A C 1
ATOM 1028 O O . GLY A 1 136 ? 2.949 -7.966 -13.788 1.00 97.00 136 GLY A O 1
ATOM 1029 N N . TYR A 1 137 ? 1.520 -6.917 -12.409 1.00 97.62 137 TYR A N 1
ATOM 1030 C CA . TYR A 1 137 ? 0.596 -8.028 -12.226 1.00 97.62 137 TYR A CA 1
ATOM 1031 C C . TYR A 1 137 ? -0.848 -7.605 -12.515 1.00 97.62 137 TYR A C 1
ATOM 1033 O O . TYR A 1 137 ? -1.249 -6.482 -12.230 1.00 97.62 137 TYR A O 1
ATOM 1041 N N . GLY A 1 138 ? -1.647 -8.510 -13.089 1.00 95.56 138 GLY A N 1
ATOM 1042 C CA . GLY A 1 138 ? -3.094 -8.307 -13.253 1.00 95.56 138 GLY A CA 1
ATOM 1043 C C . GLY A 1 138 ? -3.531 -7.280 -14.308 1.00 95.56 138 GLY A C 1
ATOM 1044 O O . GLY A 1 138 ? -4.723 -7.010 -14.411 1.00 95.56 138 GLY A O 1
ATOM 1045 N N . ILE A 1 139 ? -2.611 -6.737 -15.110 1.00 95.81 139 ILE A N 1
ATOM 1046 C CA . ILE A 1 139 ? -2.916 -5.709 -16.118 1.00 95.81 139 ILE A CA 1
ATOM 1047 C C . ILE A 1 139 ? -3.408 -6.318 -17.435 1.00 95.81 139 ILE A C 1
ATOM 1049 O O . ILE A 1 139 ? -2.769 -7.214 -17.998 1.00 95.81 139 ILE A O 1
ATOM 1053 N N . ASP A 1 140 ? -4.499 -5.770 -17.980 1.00 93.25 140 ASP A N 1
ATOM 1054 C CA . ASP A 1 140 ? -4.880 -6.004 -19.375 1.00 93.25 140 ASP A CA 1
ATOM 1055 C C . ASP A 1 140 ? -3.919 -5.265 -20.310 1.00 93.25 140 ASP A C 1
ATOM 1057 O O . ASP A 1 140 ? -3.829 -4.038 -20.324 1.00 93.25 140 ASP A O 1
ATOM 1061 N N . ARG A 1 141 ? -3.188 -6.035 -21.115 1.00 92.88 141 ARG A N 1
ATOM 1062 C CA . ARG A 1 141 ? -2.178 -5.515 -22.046 1.00 92.88 141 ARG A CA 1
ATOM 1063 C C . ARG A 1 141 ? -2.739 -5.229 -23.436 1.00 92.88 141 ARG A C 1
ATOM 1065 O O . ARG A 1 141 ? -1.996 -4.821 -24.332 1.00 92.88 141 ARG A O 1
ATOM 1072 N N . THR A 1 142 ? -4.034 -5.449 -23.642 1.00 91.00 142 THR A N 1
ATOM 1073 C CA . THR A 1 142 ? -4.705 -5.208 -24.917 1.00 91.00 142 THR A CA 1
ATOM 1074 C C . THR A 1 142 ? -4.650 -3.722 -25.269 1.00 91.00 142 THR A C 1
ATOM 1076 O O . THR A 1 142 ? -5.194 -2.879 -24.566 1.00 91.00 142 THR A O 1
ATOM 1079 N N . GLY A 1 143 ? -3.997 -3.384 -26.384 1.00 85.56 143 GLY A N 1
ATOM 1080 C CA . GLY A 1 143 ? -3.899 -1.996 -26.855 1.00 85.56 143 GLY A CA 1
ATOM 1081 C C . GLY A 1 143 ? -2.852 -1.134 -26.139 1.00 85.56 143 GLY A C 1
ATOM 1082 O O . GLY A 1 143 ? -2.800 0.072 -26.383 1.00 85.56 143 GLY A O 1
ATOM 1083 N N . LEU A 1 144 ? -1.996 -1.721 -25.294 1.00 90.81 144 LEU A N 1
ATOM 1084 C CA . LEU A 1 144 ? -0.828 -1.026 -24.750 1.00 90.81 144 LEU A CA 1
ATOM 1085 C C . LEU A 1 144 ? 0.313 -1.058 -25.775 1.00 90.81 144 LEU A C 1
ATOM 1087 O O . LEU A 1 144 ? 1.105 -2.001 -25.823 1.00 90.81 144 LEU A O 1
ATOM 1091 N N . ASP A 1 145 ? 0.375 -0.029 -26.623 1.00 86.38 145 ASP A N 1
ATOM 1092 C CA . ASP A 1 145 ? 1.499 0.165 -27.544 1.00 86.38 145 ASP A CA 1
ATOM 1093 C C . ASP A 1 145 ? 2.817 0.324 -26.770 1.00 86.38 145 ASP A C 1
ATOM 1095 O O . ASP A 1 145 ? 2.892 1.077 -25.799 1.00 86.38 145 ASP A O 1
ATOM 1099 N N . TYR A 1 146 ? 3.868 -0.341 -27.245 1.00 89.69 146 TYR A N 1
ATOM 1100 C CA . TYR A 1 146 ? 5.218 -0.291 -26.682 1.00 89.69 146 TYR A CA 1
ATOM 1101 C C . TYR A 1 146 ? 6.265 -0.405 -27.803 1.00 89.69 146 TYR A C 1
ATOM 1103 O O . TYR A 1 146 ? 5.913 -0.586 -28.971 1.00 89.69 146 TYR A O 1
ATOM 1111 N N . MET A 1 147 ? 7.557 -0.286 -27.474 1.00 82.56 147 MET A N 1
ATOM 1112 C CA . MET A 1 147 ? 8.657 -0.282 -28.455 1.00 82.56 147 MET A CA 1
ATOM 1113 C C . MET A 1 147 ? 9.513 -1.571 -28.402 1.00 82.56 147 MET A C 1
ATOM 1115 O O . MET A 1 147 ? 10.694 -1.514 -28.043 1.00 82.56 147 MET A O 1
ATOM 1119 N N . PRO A 1 148 ? 8.990 -2.748 -28.818 1.00 80.25 148 PRO A N 1
ATOM 1120 C CA . PRO A 1 148 ? 9.705 -4.028 -28.709 1.00 80.25 148 PRO A CA 1
ATOM 1121 C C . PRO A 1 148 ? 10.993 -4.096 -29.534 1.00 80.25 148 PRO A C 1
ATOM 1123 O O . PRO A 1 148 ? 11.860 -4.925 -29.262 1.00 80.25 148 PRO A O 1
ATOM 1126 N N . SER A 1 149 ? 11.129 -3.250 -30.556 1.00 84.69 149 SER A N 1
ATOM 1127 C CA . SER A 1 149 ? 12.269 -3.262 -31.480 1.00 84.69 149 SER A CA 1
ATOM 1128 C C . SER A 1 149 ? 13.362 -2.245 -31.143 1.00 84.69 149 SER A C 1
ATOM 1130 O O . SER A 1 149 ? 14.390 -2.249 -31.813 1.00 84.69 149 SER A O 1
ATOM 1132 N N . VAL A 1 150 ? 13.161 -1.388 -30.136 1.00 89.62 150 VAL A N 1
ATOM 1133 C CA . VAL A 1 150 ? 14.152 -0.387 -29.704 1.00 89.62 150 VAL A CA 1
ATOM 1134 C C . VAL A 1 150 ? 14.892 -0.929 -28.478 1.00 89.62 150 VAL A C 1
ATOM 1136 O O . VAL A 1 150 ? 14.293 -0.942 -27.403 1.00 89.62 150 VAL A O 1
ATOM 1139 N N . PRO A 1 151 ? 16.130 -1.443 -28.612 1.00 91.44 151 PRO A N 1
ATOM 1140 C CA . PRO A 1 151 ? 16.870 -2.009 -27.487 1.00 91.44 151 PRO A CA 1
ATOM 1141 C C . PRO A 1 151 ? 17.405 -0.928 -26.542 1.00 91.44 151 PRO A C 1
ATOM 1143 O O . PRO A 1 151 ? 17.565 0.226 -26.942 1.00 91.44 151 PRO A O 1
ATOM 1146 N N . CYS A 1 152 ? 17.782 -1.308 -25.318 1.00 93.56 152 CYS A N 1
ATOM 1147 C CA . CYS A 1 152 ? 18.315 -0.382 -24.301 1.00 93.56 152 CYS A CA 1
ATOM 1148 C C . CYS A 1 152 ? 19.439 0.526 -24.842 1.00 93.56 152 CYS A C 1
ATOM 1150 O O . CYS A 1 152 ? 19.458 1.739 -24.613 1.00 93.56 152 CYS A O 1
ATOM 1152 N N . VAL A 1 153 ? 20.363 -0.063 -25.612 1.00 92.00 153 VAL A N 1
ATOM 1153 C CA . VAL A 1 153 ? 21.530 0.630 -26.181 1.00 92.00 153 VAL A CA 1
ATOM 1154 C C . VAL A 1 153 ? 21.162 1.761 -27.143 1.00 92.00 153 VAL A C 1
ATOM 1156 O O . VAL A 1 153 ? 21.954 2.683 -27.304 1.00 92.00 153 VAL A O 1
ATOM 1159 N N . SER A 1 154 ? 19.966 1.738 -27.743 1.00 91.62 154 SER A N 1
ATOM 1160 C CA . SER A 1 154 ? 19.512 2.785 -28.665 1.00 91.62 154 SER A CA 1
ATOM 1161 C C . SER A 1 154 ? 19.256 4.122 -27.979 1.00 91.62 154 SER A C 1
ATOM 1163 O O . SER A 1 154 ? 19.337 5.146 -28.647 1.00 91.62 154 SER A O 1
ATOM 1165 N N . CYS A 1 155 ? 18.992 4.118 -26.669 1.00 91.94 155 CYS A N 1
ATOM 1166 C CA . CYS A 1 155 ? 18.811 5.336 -25.879 1.00 91.94 155 CYS A CA 1
ATOM 1167 C C . CYS A 1 155 ? 19.997 5.553 -24.932 1.00 91.94 155 CYS A C 1
ATOM 1169 O O . CYS A 1 155 ? 20.581 6.635 -24.908 1.00 91.94 155 CYS A O 1
ATOM 1171 N N . HIS A 1 156 ? 20.386 4.514 -24.184 1.00 93.44 156 HIS A N 1
ATOM 1172 C CA . HIS A 1 156 ? 21.383 4.601 -23.109 1.00 93.44 156 HIS A CA 1
ATOM 1173 C C . HIS A 1 156 ? 22.832 4.580 -23.595 1.00 93.44 156 HIS A C 1
ATOM 1175 O O . HIS A 1 156 ? 23.717 5.055 -22.891 1.00 93.44 156 HIS A O 1
ATOM 1181 N N . MET A 1 157 ? 23.085 4.063 -24.799 1.00 91.81 157 MET A N 1
ATOM 1182 C CA . MET A 1 157 ? 24.413 4.042 -25.425 1.00 91.81 157 MET A CA 1
ATOM 1183 C C . MET A 1 157 ? 24.401 4.699 -26.808 1.00 91.81 157 MET A C 1
ATOM 1185 O O . MET A 1 157 ? 25.281 4.443 -27.629 1.00 91.81 157 MET A O 1
ATOM 1189 N N . ALA A 1 158 ? 23.408 5.553 -27.073 1.00 89.19 158 ALA A N 1
ATOM 1190 C CA . ALA A 1 158 ? 23.345 6.306 -28.314 1.00 89.19 158 ALA A CA 1
ATOM 1191 C C . ALA A 1 158 ? 24.599 7.168 -28.493 1.00 89.19 158 ALA A C 1
ATOM 1193 O O . ALA A 1 158 ? 25.242 7.570 -27.511 1.00 89.19 158 ALA A O 1
ATOM 1194 N N . ASP A 1 159 ? 24.918 7.466 -29.750 1.00 85.38 159 ASP A N 1
ATOM 1195 C CA . ASP A 1 159 ? 26.120 8.207 -30.093 1.00 85.38 159 ASP A CA 1
ATOM 1196 C C . ASP A 1 159 ? 26.177 9.557 -29.366 1.00 85.38 159 ASP A C 1
ATOM 1198 O O . ASP A 1 159 ? 25.198 10.307 -29.296 1.00 85.38 159 ASP A O 1
ATOM 1202 N N . ASN A 1 160 ? 27.343 9.869 -28.806 1.00 71.06 160 ASN A N 1
ATOM 1203 C CA . ASN A 1 160 ? 27.636 11.185 -28.257 1.00 71.06 160 ASN A CA 1
ATOM 1204 C C . ASN A 1 160 ? 27.857 12.208 -29.394 1.00 71.06 160 ASN A C 1
ATOM 1206 O O . ASN A 1 160 ? 27.844 11.871 -30.578 1.00 71.06 160 ASN A O 1
ATOM 1210 N N . ASN A 1 161 ? 28.121 13.473 -29.054 1.00 66.19 161 ASN A N 1
ATOM 1211 C CA . ASN A 1 161 ? 28.346 14.541 -30.045 1.00 66.19 161 ASN A CA 1
ATOM 1212 C C . ASN A 1 161 ? 29.527 14.280 -31.009 1.00 66.19 161 ASN A C 1
ATOM 1214 O O . ASN A 1 161 ? 29.668 14.992 -32.001 1.00 66.19 161 ASN A O 1
ATOM 1218 N N . ALA A 1 162 ? 30.383 13.291 -30.725 1.00 67.06 162 ALA A N 1
ATOM 1219 C CA . ALA A 1 162 ? 31.468 12.857 -31.602 1.00 67.06 162 ALA A CA 1
ATOM 1220 C C . ALA A 1 162 ? 31.073 11.695 -32.540 1.00 67.06 162 ALA A C 1
ATOM 1222 O O . ALA A 1 162 ? 31.934 11.201 -33.265 1.00 67.06 162 ALA A O 1
ATOM 1223 N N . GLY A 1 163 ? 29.803 11.269 -32.548 1.00 73.19 163 GLY A N 1
ATOM 1224 C CA . GLY A 1 163 ? 29.304 10.180 -33.393 1.00 73.19 163 GLY A CA 1
ATOM 1225 C C . GLY A 1 163 ? 29.769 8.797 -32.936 1.00 73.19 163 GLY A C 1
ATOM 1226 O O . GLY A 1 163 ? 30.023 7.933 -33.770 1.00 73.19 163 GLY A O 1
ATOM 1227 N N . LEU A 1 164 ? 29.984 8.619 -31.628 1.00 76.38 164 LEU A N 1
ATOM 1228 C CA . LEU A 1 164 ? 30.492 7.376 -31.054 1.00 76.38 164 LEU A CA 1
ATOM 1229 C C . LEU A 1 164 ? 29.611 6.910 -29.881 1.00 76.38 164 LEU A C 1
ATOM 1231 O O . LEU A 1 164 ? 29.226 7.767 -29.079 1.00 76.38 164 LEU A O 1
ATOM 1235 N N . PRO A 1 165 ? 29.366 5.594 -29.711 1.00 83.12 165 PRO A N 1
ATOM 1236 C CA . PRO A 1 165 ? 28.482 5.078 -28.666 1.00 83.12 165 PRO A CA 1
ATOM 1237 C C . PRO A 1 165 ? 28.950 5.463 -27.266 1.00 83.12 165 PRO A C 1
ATOM 1239 O O . PRO A 1 165 ? 30.078 5.147 -26.883 1.00 83.12 165 PRO A O 1
ATOM 1242 N N . ASN A 1 166 ? 28.088 6.114 -26.487 1.00 86.94 166 ASN A N 1
ATOM 1243 C CA . ASN A 1 166 ? 28.465 6.551 -25.147 1.00 86.94 166 ASN A CA 1
ATOM 1244 C C . ASN A 1 166 ? 28.483 5.377 -24.143 1.00 86.94 166 ASN A C 1
ATOM 1246 O O . ASN A 1 166 ? 27.639 4.486 -24.188 1.00 86.94 166 ASN A O 1
ATOM 1250 N N . HIS A 1 167 ? 29.424 5.409 -23.205 1.00 91.62 167 HIS A N 1
ATOM 1251 C CA . HIS A 1 167 ? 29.573 4.461 -22.095 1.00 91.62 167 HIS A CA 1
ATOM 1252 C C . HIS A 1 167 ? 29.294 5.115 -20.734 1.00 91.62 167 HIS A C 1
ATOM 1254 O O . HIS A 1 167 ? 29.716 4.615 -19.693 1.00 91.62 167 HIS A O 1
ATOM 1260 N N . THR A 1 168 ? 28.560 6.234 -20.727 1.00 90.75 168 THR A N 1
ATOM 1261 C CA . THR A 1 168 ? 28.002 6.808 -19.490 1.00 90.75 168 THR A CA 1
ATOM 1262 C C . THR A 1 168 ? 26.730 6.078 -19.058 1.00 90.75 168 THR A C 1
ATOM 1264 O O . THR A 1 168 ? 26.330 6.186 -17.899 1.00 90.75 168 THR A O 1
ATOM 1267 N N . PHE A 1 169 ? 26.105 5.347 -19.994 1.00 92.62 169 PHE A N 1
ATOM 1268 C CA . PHE A 1 169 ? 24.825 4.637 -19.864 1.00 92.62 169 PHE A CA 1
ATOM 1269 C C . PHE A 1 169 ? 23.630 5.547 -19.546 1.00 92.62 169 PHE A C 1
ATOM 1271 O O . PHE A 1 169 ? 22.525 5.074 -19.271 1.00 92.62 169 PHE A O 1
ATOM 1278 N N . ARG A 1 170 ? 23.832 6.866 -19.590 1.00 91.31 170 ARG A N 1
ATOM 1279 C CA . ARG A 1 170 ? 22.752 7.836 -19.465 1.00 91.31 170 ARG A CA 1
ATOM 1280 C C . ARG A 1 170 ? 22.017 7.931 -20.800 1.00 91.31 170 ARG A C 1
ATOM 1282 O O . ARG A 1 170 ? 22.674 7.951 -21.844 1.00 91.31 170 ARG A O 1
ATOM 1289 N N . PRO A 1 171 ? 20.677 8.001 -20.786 1.00 91.19 171 PRO A N 1
ATOM 1290 C CA . PRO A 1 171 ? 19.926 8.173 -22.015 1.00 91.19 171 PRO A CA 1
ATOM 1291 C C . PRO A 1 171 ? 20.331 9.485 -22.695 1.00 91.19 171 PRO A C 1
ATOM 1293 O O . PRO A 1 171 ? 20.497 10.509 -22.032 1.00 91.19 171 PRO A O 1
ATOM 1296 N N . ASN A 1 172 ? 20.494 9.453 -24.018 1.00 90.19 172 ASN A N 1
ATOM 1297 C CA . ASN A 1 172 ? 20.724 10.646 -24.828 1.00 90.19 172 ASN A CA 1
ATOM 1298 C C . ASN A 1 172 ? 19.425 11.023 -25.564 1.00 90.19 172 ASN A C 1
ATOM 1300 O O . ASN A 1 172 ? 19.088 10.354 -26.547 1.00 90.19 172 ASN A O 1
ATOM 1304 N N . PRO A 1 173 ? 18.714 12.091 -25.157 1.00 90.69 173 PRO A N 1
ATOM 1305 C CA . PRO A 1 173 ? 17.463 12.512 -25.795 1.00 90.69 173 PRO A CA 1
ATOM 1306 C C . PRO A 1 173 ? 17.590 12.811 -27.294 1.00 90.69 173 PRO A C 1
ATOM 1308 O O . PRO A 1 173 ? 16.623 12.668 -28.035 1.00 90.69 173 PRO A O 1
ATOM 1311 N N . TYR A 1 174 ? 18.789 13.144 -27.783 1.00 87.88 174 TYR A N 1
ATOM 1312 C CA . TYR A 1 174 ? 19.008 13.386 -29.209 1.00 87.88 174 TYR A CA 1
ATOM 1313 C C . TYR A 1 174 ? 18.736 12.134 -30.058 1.00 87.88 174 TYR A C 1
ATOM 1315 O O . TYR A 1 174 ? 18.353 12.250 -31.223 1.00 87.88 174 TYR A O 1
ATOM 1323 N N . SER A 1 175 ? 18.868 10.937 -29.473 1.00 90.12 175 SER A N 1
ATOM 1324 C CA . SER A 1 175 ? 18.576 9.661 -30.142 1.00 90.12 175 SER A CA 1
ATOM 1325 C C . SER A 1 175 ? 17.140 9.569 -30.668 1.00 90.12 175 SER A C 1
ATOM 1327 O O . SER A 1 175 ? 16.908 8.944 -31.702 1.00 90.12 175 SER A O 1
ATOM 1329 N N . CYS A 1 176 ? 16.186 10.258 -30.033 1.00 89.88 176 CYS A N 1
ATOM 1330 C CA . CYS A 1 176 ? 14.797 10.298 -30.476 1.00 89.88 176 CYS A CA 1
ATOM 1331 C C . CYS A 1 176 ? 14.674 10.925 -31.873 1.00 89.88 176 CYS A C 1
ATOM 1333 O O . CYS A 1 176 ? 13.943 10.413 -32.720 1.00 89.88 176 CYS A O 1
ATOM 1335 N N . THR A 1 177 ? 15.448 11.982 -32.146 1.00 89.62 177 THR A N 1
ATOM 1336 C CA . THR A 1 177 ? 15.415 12.725 -33.420 1.00 89.62 177 THR A CA 1
ATOM 1337 C C . THR A 1 177 ? 15.889 11.890 -34.614 1.00 89.62 177 THR A C 1
ATOM 1339 O O . THR A 1 177 ? 15.500 12.154 -35.748 1.00 89.62 177 THR A O 1
ATOM 1342 N N . VAL A 1 178 ? 16.692 10.848 -34.365 1.00 85.94 178 VAL A N 1
ATOM 1343 C CA . VAL A 1 178 ? 17.235 9.958 -35.404 1.00 85.94 178 VAL A CA 1
ATOM 1344 C C . VAL A 1 178 ? 16.146 9.055 -35.991 1.00 85.94 178 VAL A C 1
ATOM 1346 O O . VAL A 1 178 ? 16.170 8.757 -37.183 1.00 85.94 178 VAL A O 1
ATOM 1349 N N . CYS A 1 179 ? 15.185 8.634 -35.165 1.00 85.38 179 CYS A N 1
ATOM 1350 C CA . CYS A 1 179 ? 14.104 7.726 -35.563 1.00 85.38 179 CYS A CA 1
ATOM 1351 C C . CYS A 1 179 ? 12.764 8.444 -35.784 1.00 85.38 179 CYS A C 1
ATOM 1353 O O . CYS A 1 179 ? 11.923 7.960 -36.538 1.00 85.38 179 CYS A O 1
ATOM 1355 N N . HIS A 1 180 ? 12.561 9.585 -35.124 1.00 88.44 180 HIS A N 1
ATOM 1356 C CA . HIS A 1 180 ? 11.299 10.321 -35.078 1.00 88.44 180 HIS A CA 1
ATOM 1357 C C . HIS A 1 180 ? 11.498 11.793 -35.464 1.00 88.44 180 HIS A C 1
ATOM 1359 O O . HIS A 1 180 ? 11.055 12.693 -34.758 1.00 88.44 180 HIS A O 1
ATOM 1365 N N . ASP A 1 181 ? 12.140 12.053 -36.598 1.00 86.81 181 ASP A N 1
ATOM 1366 C CA . ASP A 1 181 ? 12.453 13.403 -37.094 1.00 86.81 181 ASP A CA 1
ATOM 1367 C C . ASP A 1 181 ? 11.225 14.327 -37.258 1.00 86.81 181 ASP A C 1
ATOM 1369 O O . ASP A 1 181 ? 11.317 15.545 -37.108 1.00 86.81 181 ASP A O 1
ATOM 1373 N N . THR A 1 182 ? 10.053 13.753 -37.531 1.00 91.06 182 THR A N 1
ATOM 1374 C CA . THR A 1 182 ? 8.785 14.487 -37.652 1.00 91.06 182 THR A CA 1
ATOM 1375 C C . THR A 1 182 ? 8.133 14.807 -36.309 1.00 91.06 182 THR A C 1
ATOM 1377 O O . THR A 1 182 ? 7.530 15.868 -36.163 1.00 91.06 182 THR A O 1
ATOM 1380 N N . THR A 1 183 ? 8.218 13.897 -35.335 1.00 89.00 183 THR A N 1
ATOM 1381 C CA . THR A 1 183 ? 7.623 14.074 -33.997 1.00 89.00 183 THR A CA 1
ATOM 1382 C C . THR A 1 183 ? 8.548 14.872 -33.081 1.00 89.00 183 THR A C 1
ATOM 1384 O O . THR A 1 183 ? 8.080 15.708 -32.312 1.00 89.00 183 THR A O 1
ATOM 1387 N N . PHE A 1 184 ? 9.856 14.659 -33.213 1.00 92.25 184 PHE A N 1
ATOM 1388 C CA . PHE A 1 184 ? 10.906 15.301 -32.437 1.00 92.25 184 PHE A CA 1
ATOM 1389 C C . PHE A 1 184 ? 11.905 15.994 -33.376 1.00 92.25 184 PHE A C 1
ATOM 1391 O O . PHE A 1 184 ? 12.999 15.480 -33.623 1.00 92.25 184 PHE A O 1
ATOM 1398 N N . PRO A 1 185 ? 11.550 17.171 -33.926 1.00 90.50 185 PRO A N 1
ATOM 1399 C CA . PRO A 1 185 ? 12.418 17.892 -34.855 1.00 90.50 185 PRO A CA 1
ATOM 1400 C C . PRO A 1 185 ? 13.690 18.443 -34.195 1.00 90.50 185 PRO A C 1
ATOM 1402 O O . PRO A 1 185 ? 14.631 18.810 -34.897 1.00 90.50 185 PRO A O 1
ATOM 1405 N N . THR A 1 186 ? 13.730 18.544 -32.860 1.00 92.56 186 THR A N 1
ATOM 1406 C CA . THR A 1 186 ? 14.902 19.023 -32.114 1.00 92.56 186 THR A CA 1
ATOM 1407 C C . THR A 1 186 ? 15.167 18.205 -30.849 1.00 92.56 186 THR A C 1
ATOM 1409 O O . THR A 1 186 ? 14.284 17.518 -30.321 1.00 92.56 186 THR A O 1
ATOM 1412 N N . ASN A 1 187 ? 16.383 18.317 -30.311 1.00 90.81 187 ASN A N 1
ATOM 1413 C CA . ASN A 1 187 ? 16.732 17.706 -29.029 1.00 90.81 187 ASN A CA 1
ATOM 1414 C C . ASN A 1 187 ? 15.826 18.219 -27.895 1.00 90.81 187 ASN A C 1
ATOM 1416 O O . ASN A 1 187 ? 15.367 17.446 -27.063 1.00 90.81 187 ASN A O 1
ATOM 1420 N N . GLU A 1 188 ? 15.495 19.510 -27.910 1.00 94.38 188 GLU A N 1
ATOM 1421 C CA . GLU A 1 188 ? 14.608 20.140 -26.928 1.00 94.38 188 GLU A CA 1
ATOM 1422 C C . GLU A 1 188 ? 13.195 19.551 -26.978 1.00 94.38 188 GLU A C 1
ATOM 1424 O O . GLU A 1 188 ? 12.598 19.320 -25.933 1.00 94.38 188 GLU A O 1
ATOM 1429 N N . SER A 1 189 ? 12.668 19.247 -28.172 1.00 94.62 189 SER A N 1
ATOM 1430 C CA . SER A 1 189 ? 11.364 18.576 -28.291 1.00 94.62 189 SER A CA 1
ATOM 1431 C C . SER A 1 189 ? 11.373 17.147 -27.735 1.00 94.62 189 SER A C 1
ATOM 1433 O O . SER A 1 189 ? 10.368 16.699 -27.190 1.00 94.62 189 SER A O 1
ATOM 1435 N N . SER A 1 190 ? 12.518 16.461 -27.813 1.00 94.25 190 SER A N 1
ATOM 1436 C CA . SER A 1 190 ? 12.701 15.123 -27.232 1.00 94.25 190 SER A CA 1
ATOM 1437 C C . SER A 1 190 ? 12.752 15.194 -25.704 1.00 94.25 190 SER A C 1
ATOM 1439 O O . SER A 1 190 ? 12.059 14.442 -25.026 1.00 94.25 190 SER A O 1
ATOM 1441 N N . ILE A 1 191 ? 13.518 16.150 -25.163 1.00 95.25 191 ILE A N 1
ATOM 1442 C CA . ILE A 1 191 ? 13.599 16.421 -23.719 1.00 95.25 191 ILE A CA 1
ATOM 1443 C C . ILE A 1 191 ? 12.217 16.768 -23.162 1.00 95.25 191 ILE A C 1
ATOM 1445 O O . ILE A 1 191 ? 11.784 16.151 -22.197 1.00 95.25 191 ILE A O 1
ATOM 1449 N N . GLY A 1 192 ? 11.491 17.683 -23.812 1.00 96.56 192 GLY A N 1
ATOM 1450 C CA . GLY A 1 192 ? 10.159 18.083 -23.359 1.00 96.56 192 GLY A CA 1
ATOM 1451 C C . GLY A 1 192 ? 9.157 16.925 -23.329 1.00 96.56 192 GLY A C 1
ATOM 1452 O O . GLY A 1 192 ? 8.307 16.880 -22.446 1.00 96.56 192 GLY A O 1
ATOM 1453 N N . TYR A 1 193 ? 9.265 15.961 -24.251 1.00 95.25 193 TYR A N 1
ATOM 1454 C CA . TYR A 1 193 ? 8.444 14.749 -24.204 1.00 95.25 193 TYR A CA 1
ATOM 1455 C C . TYR A 1 193 ? 8.814 13.846 -23.019 1.00 95.25 193 TYR A C 1
ATOM 1457 O O . TYR A 1 193 ? 7.921 13.407 -22.301 1.00 95.25 193 TYR A O 1
ATOM 1465 N N . ILE A 1 194 ? 10.109 13.609 -22.786 1.00 95.88 194 ILE A N 1
ATOM 1466 C CA . ILE A 1 194 ? 10.598 12.791 -21.662 1.00 95.88 194 ILE A CA 1
ATOM 1467 C C . ILE A 1 194 ? 10.152 13.386 -20.320 1.00 95.88 194 ILE A C 1
ATOM 1469 O O . ILE A 1 194 ? 9.611 12.672 -19.478 1.00 95.88 194 ILE A O 1
ATOM 1473 N N . GLU A 1 195 ? 10.320 14.699 -20.146 1.00 97.69 195 GLU A N 1
ATOM 1474 C CA . GLU A 1 195 ? 9.911 15.429 -18.939 1.00 97.69 195 GLU A CA 1
ATOM 1475 C C . GLU A 1 195 ? 8.389 15.429 -18.751 1.00 97.69 195 GLU A C 1
ATOM 1477 O O . GLU A 1 195 ? 7.898 15.313 -17.627 1.00 97.69 195 GLU A O 1
ATOM 1482 N N . MET A 1 196 ? 7.624 15.531 -19.843 1.00 97.69 196 MET A N 1
ATOM 1483 C CA . MET A 1 196 ? 6.165 15.429 -19.796 1.00 97.69 196 MET A CA 1
ATOM 1484 C C . MET A 1 196 ? 5.728 14.049 -19.297 1.00 97.69 196 MET A C 1
ATOM 1486 O O . MET A 1 196 ? 4.873 13.978 -18.415 1.00 97.69 196 MET A O 1
ATOM 1490 N N . ILE A 1 197 ? 6.307 12.968 -19.831 1.00 97.94 197 ILE A N 1
ATOM 1491 C CA . ILE A 1 197 ? 6.017 11.608 -19.359 1.00 97.94 197 ILE A CA 1
ATOM 1492 C C . ILE A 1 197 ? 6.416 11.455 -17.891 1.00 97.94 197 ILE A C 1
ATOM 1494 O O . ILE A 1 197 ? 5.592 10.996 -17.104 1.00 97.94 197 ILE A O 1
ATOM 1498 N N . GLY A 1 198 ? 7.613 11.912 -17.509 1.00 98.44 198 GLY A N 1
ATOM 1499 C CA . GLY A 1 198 ? 8.071 11.858 -16.120 1.00 98.44 198 GLY A CA 1
ATOM 1500 C C . GLY A 1 198 ? 7.113 12.564 -15.162 1.00 98.44 198 GLY A C 1
ATOM 1501 O O . GLY A 1 198 ? 6.671 11.977 -14.177 1.00 98.44 198 GLY A O 1
ATOM 1502 N N . SER A 1 199 ? 6.667 13.769 -15.526 1.00 98.56 199 SER A N 1
ATOM 1503 C CA . SER A 1 199 ? 5.691 14.539 -14.744 1.00 98.56 199 SER A CA 1
ATOM 1504 C C . SER A 1 199 ? 4.339 13.824 -14.621 1.00 98.56 199 SER A C 1
ATOM 1506 O O . SER A 1 199 ? 3.708 13.857 -13.568 1.00 98.56 199 SER A O 1
ATOM 1508 N N . MET A 1 200 ? 3.860 13.176 -15.690 1.00 98.25 200 MET A N 1
ATOM 1509 C CA . MET A 1 200 ? 2.604 12.416 -15.653 1.00 98.25 200 MET A CA 1
ATOM 1510 C C . MET A 1 200 ? 2.712 11.182 -14.753 1.00 98.25 200 MET A C 1
ATOM 1512 O O . MET A 1 200 ? 1.796 10.911 -13.976 1.00 98.25 200 MET A O 1
ATOM 1516 N N . THR A 1 201 ? 3.829 10.459 -14.836 1.00 98.69 201 THR A N 1
ATOM 1517 C CA . THR A 1 201 ? 4.111 9.304 -13.978 1.00 98.69 201 THR A CA 1
ATOM 1518 C C . THR A 1 201 ? 4.200 9.726 -12.514 1.00 98.69 201 THR A C 1
ATOM 1520 O O . THR A 1 201 ? 3.575 9.099 -11.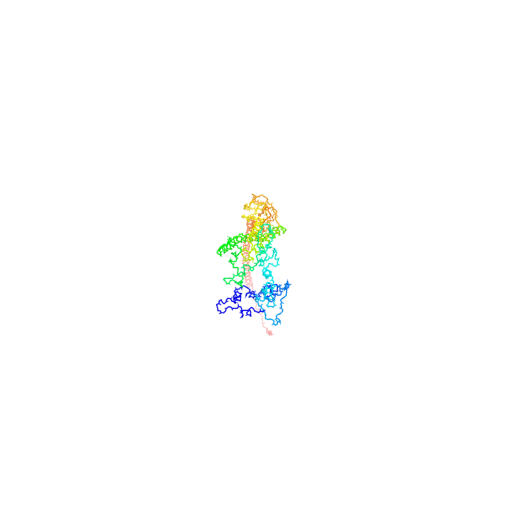664 1.00 98.69 201 THR A O 1
ATOM 1523 N N . GLU A 1 202 ? 4.895 10.826 -12.217 1.00 98.62 202 GLU A N 1
ATOM 1524 C CA . GLU A 1 202 ? 5.004 11.379 -10.863 1.00 98.62 202 GLU A CA 1
ATOM 1525 C C . GLU A 1 202 ? 3.632 11.764 -10.288 1.00 98.62 202 GLU A C 1
ATOM 1527 O O . GLU A 1 202 ? 3.339 11.471 -9.130 1.00 98.62 202 GLU A O 1
ATOM 1532 N N . VAL A 1 203 ? 2.747 12.367 -11.089 1.00 98.50 203 VAL A N 1
ATOM 1533 C CA . VAL A 1 203 ? 1.362 12.641 -10.667 1.00 98.50 203 VAL A CA 1
ATOM 1534 C C . VAL A 1 203 ? 0.621 11.348 -10.317 1.00 98.50 203 VAL A C 1
ATOM 1536 O O . VAL A 1 203 ? -0.102 11.316 -9.322 1.00 98.50 203 VAL A O 1
ATOM 1539 N N . GLY A 1 204 ? 0.799 10.286 -11.107 1.00 98.56 204 GLY A N 1
ATOM 1540 C CA . GLY A 1 204 ? 0.191 8.987 -10.824 1.00 98.56 204 GLY A CA 1
ATOM 1541 C C . GLY A 1 204 ? 0.739 8.340 -9.546 1.00 98.56 204 GLY A C 1
ATOM 1542 O O . GLY A 1 204 ? -0.053 7.867 -8.733 1.00 98.56 204 GLY A O 1
ATOM 1543 N N . ILE A 1 205 ? 2.056 8.396 -9.318 1.00 98.75 205 ILE A N 1
ATOM 1544 C CA . ILE A 1 205 ? 2.705 7.924 -8.079 1.00 98.75 205 ILE A CA 1
ATOM 1545 C C . ILE A 1 205 ? 2.147 8.683 -6.870 1.00 98.75 205 ILE A C 1
ATOM 1547 O O . ILE A 1 205 ? 1.605 8.060 -5.961 1.00 98.75 205 ILE A O 1
ATOM 1551 N N . ASN A 1 206 ? 2.160 10.020 -6.910 1.00 98.44 206 ASN A N 1
ATOM 1552 C CA . ASN A 1 206 ? 1.636 10.875 -5.838 1.00 98.44 206 ASN A CA 1
ATOM 1553 C C . ASN A 1 206 ? 0.133 10.665 -5.571 1.00 98.44 206 ASN A C 1
ATOM 1555 O O . ASN A 1 206 ? -0.364 11.007 -4.497 1.00 98.44 206 ASN A O 1
ATOM 1559 N N . GLY A 1 207 ? -0.612 10.145 -6.550 1.00 98.00 207 GLY A N 1
ATOM 1560 C CA . GLY A 1 207 ? -2.011 9.760 -6.385 1.00 98.00 207 GLY A CA 1
ATOM 1561 C C . GLY A 1 207 ? -2.191 8.389 -5.731 1.00 98.00 207 GLY A C 1
ATOM 1562 O O . GLY A 1 207 ? -3.074 8.234 -4.886 1.00 98.00 207 GLY A O 1
ATOM 1563 N N . ALA A 1 208 ? -1.381 7.403 -6.121 1.00 98.56 208 ALA A N 1
ATOM 1564 C CA . ALA A 1 208 ? -1.500 6.016 -5.674 1.00 98.56 208 ALA A CA 1
ATOM 1565 C C . ALA A 1 208 ? -0.858 5.771 -4.298 1.00 98.56 208 ALA A C 1
ATOM 1567 O O . ALA A 1 208 ? -1.486 5.153 -3.442 1.00 98.56 208 ALA A O 1
ATOM 1568 N N . GLU A 1 209 ? 0.344 6.295 -4.053 1.00 98.50 209 GLU A N 1
ATOM 1569 C CA . GLU A 1 209 ? 1.128 6.066 -2.830 1.00 98.50 209 GLU A CA 1
ATOM 1570 C C . GLU A 1 209 ? 0.344 6.308 -1.523 1.00 98.50 209 GLU A C 1
ATOM 1572 O O . GLU A 1 209 ? 0.205 5.363 -0.743 1.00 98.50 209 GLU A O 1
ATOM 1577 N N . PRO A 1 210 ? -0.293 7.476 -1.289 1.00 98.56 210 PRO A N 1
ATOM 1578 C CA . PRO A 1 210 ? -1.040 7.697 -0.047 1.00 98.56 210 PRO A CA 1
ATOM 1579 C C . PRO A 1 210 ? -2.246 6.759 0.106 1.00 98.56 210 PRO A C 1
ATOM 1581 O O . PRO A 1 210 ? -2.669 6.470 1.224 1.00 98.56 210 PRO A O 1
ATOM 1584 N N . ARG A 1 211 ? -2.818 6.268 -1.002 1.00 98.56 211 ARG A N 1
ATOM 1585 C CA . ARG A 1 211 ? -3.922 5.299 -0.964 1.00 98.56 211 ARG A CA 1
ATOM 1586 C C . ARG A 1 211 ? -3.430 3.906 -0.610 1.00 98.56 211 ARG A C 1
ATOM 1588 O O . ARG A 1 211 ? -4.112 3.201 0.126 1.00 98.56 211 ARG A O 1
ATOM 1595 N N . VAL A 1 212 ? -2.263 3.513 -1.110 1.00 98.69 212 VAL A N 1
ATOM 1596 C CA . VAL A 1 212 ? -1.624 2.249 -0.736 1.00 98.69 212 VAL A CA 1
ATOM 1597 C C . VAL A 1 212 ? -1.283 2.254 0.760 1.00 98.69 212 VAL A C 1
ATOM 1599 O O . VAL A 1 212 ? -1.610 1.295 1.457 1.00 98.69 212 VAL A O 1
ATOM 1602 N N . GLU A 1 213 ? -0.735 3.355 1.284 1.00 98.44 213 GLU A N 1
ATOM 1603 C CA . GLU A 1 213 ? -0.463 3.513 2.721 1.00 98.44 213 GLU A CA 1
ATOM 1604 C C . GLU A 1 213 ? -1.739 3.442 3.580 1.00 98.44 213 GLU A C 1
ATOM 1606 O O . GLU A 1 213 ? -1.781 2.736 4.592 1.00 98.44 213 GLU A O 1
ATOM 1611 N N . GLU A 1 214 ? -2.801 4.143 3.170 1.00 98.44 214 GLU A N 1
ATOM 1612 C CA . GLU A 1 214 ? -4.105 4.122 3.846 1.00 98.44 214 GLU A CA 1
ATOM 1613 C C . GLU A 1 214 ? -4.724 2.711 3.837 1.00 98.44 214 GLU A C 1
ATOM 1615 O O . GLU A 1 214 ? -5.222 2.240 4.863 1.00 98.44 214 GLU A O 1
ATOM 1620 N N . ALA A 1 215 ? -4.639 2.004 2.705 1.00 98.44 215 ALA A N 1
ATOM 1621 C CA . ALA A 1 215 ? -5.108 0.628 2.569 1.00 98.44 215 ALA A CA 1
ATOM 1622 C C . ALA A 1 215 ? -4.378 -0.326 3.530 1.00 98.44 215 ALA A C 1
ATOM 1624 O O . ALA A 1 215 ? -5.036 -1.104 4.226 1.00 98.44 215 ALA A O 1
ATOM 1625 N N . LEU A 1 216 ? -3.045 -0.231 3.634 1.00 97.75 216 LEU A N 1
ATOM 1626 C CA . LEU A 1 216 ? -2.267 -1.022 4.592 1.00 97.75 216 LEU A CA 1
ATOM 1627 C C . LEU A 1 216 ? -2.704 -0.738 6.034 1.00 97.75 216 LEU A C 1
ATOM 1629 O O . LEU A 1 216 ? -2.935 -1.666 6.809 1.00 97.75 216 LEU A O 1
ATOM 1633 N N . ALA A 1 217 ? -2.849 0.540 6.396 1.00 96.38 217 ALA A N 1
ATOM 1634 C CA . ALA A 1 217 ? -3.255 0.931 7.743 1.00 96.38 217 ALA A CA 1
ATOM 1635 C C . ALA A 1 217 ? -4.628 0.349 8.125 1.00 96.38 217 ALA A C 1
ATOM 1637 O O . ALA A 1 217 ? -4.811 -0.114 9.255 1.00 96.38 217 ALA A O 1
ATOM 1638 N N . LEU A 1 218 ? -5.574 0.318 7.182 1.00 95.69 218 LEU A N 1
ATOM 1639 C CA . LEU A 1 218 ? -6.886 -0.299 7.382 1.00 95.69 218 LEU A CA 1
ATOM 1640 C C . LEU A 1 218 ? -6.800 -1.823 7.511 1.00 95.69 218 LEU A C 1
ATOM 1642 O O . LEU A 1 218 ? -7.421 -2.378 8.417 1.00 95.69 218 LEU A O 1
ATOM 1646 N N . ILE A 1 219 ? -6.005 -2.503 6.680 1.00 95.44 219 ILE A N 1
ATOM 1647 C CA . ILE A 1 219 ? -5.778 -3.955 6.803 1.00 95.44 219 ILE A CA 1
ATOM 1648 C C . ILE A 1 219 ? -5.224 -4.297 8.193 1.00 95.44 219 ILE A C 1
ATOM 1650 O O . ILE A 1 219 ? -5.735 -5.193 8.870 1.00 95.44 219 ILE A O 1
ATOM 1654 N N . GLU A 1 220 ? -4.224 -3.546 8.658 1.00 93.25 220 GLU A N 1
ATOM 1655 C CA . GLU A 1 220 ? -3.632 -3.716 9.987 1.00 93.25 220 GLU A CA 1
ATOM 1656 C C . GLU A 1 220 ? -4.642 -3.444 11.111 1.00 93.25 220 GLU A C 1
ATOM 1658 O O . GLU A 1 220 ? -4.715 -4.197 12.086 1.00 93.25 220 GLU A O 1
ATOM 1663 N N . GLN A 1 221 ? -5.466 -2.402 10.970 1.00 90.56 221 GLN A N 1
ATOM 1664 C CA . GLN A 1 221 ? -6.519 -2.074 11.929 1.00 90.56 221 GLN A CA 1
ATOM 1665 C C . GLN A 1 221 ? -7.593 -3.167 12.017 1.00 90.56 221 GLN A C 1
ATOM 1667 O O . GLN A 1 221 ? -8.111 -3.429 13.108 1.00 90.56 221 GLN A O 1
ATOM 1672 N N . MET A 1 222 ? -7.925 -3.789 10.887 1.00 91.69 222 MET A N 1
ATOM 1673 C CA . MET A 1 222 ? -8.977 -4.798 10.780 1.00 91.69 222 MET A CA 1
ATOM 1674 C C . MET A 1 222 ? -8.514 -6.211 11.143 1.00 91.69 222 MET A C 1
ATOM 1676 O O . MET A 1 222 ? -9.350 -7.114 11.268 1.00 91.69 222 MET A O 1
ATOM 1680 N N . ARG A 1 223 ? -7.213 -6.412 11.392 1.00 88.19 223 ARG A N 1
ATOM 1681 C CA . ARG A 1 223 ? -6.663 -7.699 11.825 1.00 88.19 223 ARG A CA 1
ATOM 1682 C C . ARG A 1 223 ? -7.333 -8.182 13.116 1.00 88.19 223 ARG A C 1
ATOM 1684 O O . ARG A 1 223 ? -7.244 -7.550 14.165 1.00 88.19 223 ARG A O 1
ATOM 1691 N N . GLY A 1 224 ? -8.002 -9.331 13.026 1.00 77.88 224 GLY A N 1
ATOM 1692 C CA . GLY A 1 224 ? -8.754 -9.953 14.120 1.00 77.88 224 GLY A CA 1
ATOM 1693 C C . GLY A 1 224 ? -10.176 -9.415 14.334 1.00 77.88 224 GLY A C 1
ATOM 1694 O O . GLY A 1 224 ? -10.925 -10.020 15.099 1.00 77.88 224 GLY A O 1
ATOM 1695 N N . ASN A 1 225 ? -10.571 -8.324 13.666 1.00 78.62 225 ASN A N 1
ATOM 1696 C CA . ASN A 1 225 ? -11.929 -7.762 13.762 1.00 78.62 225 ASN A CA 1
ATOM 1697 C C . ASN A 1 225 ? -12.850 -8.289 12.650 1.00 78.62 225 ASN A C 1
ATOM 1699 O O . ASN A 1 225 ? -14.071 -8.239 12.782 1.00 78.62 225 ASN A O 1
ATOM 1703 N N . LYS A 1 226 ? -12.269 -8.795 11.559 1.00 79.62 226 LYS A N 1
ATOM 1704 C CA . LYS A 1 226 ? -12.972 -9.401 10.425 1.00 79.62 226 LYS A CA 1
ATOM 1705 C C . LYS A 1 226 ? -12.646 -10.892 10.335 1.00 79.62 226 LYS A C 1
ATOM 1707 O O . LYS A 1 226 ? -11.716 -11.364 10.986 1.00 79.62 226 LYS A O 1
ATOM 1712 N N . THR A 1 227 ? -13.432 -11.639 9.559 1.00 76.50 227 THR A N 1
ATOM 1713 C CA . THR A 1 227 ? -13.086 -13.034 9.262 1.00 76.50 227 THR A CA 1
ATOM 1714 C C . THR A 1 227 ? -11.744 -13.076 8.531 1.00 76.50 227 THR A C 1
ATOM 1716 O O . THR A 1 227 ? -11.472 -12.212 7.695 1.00 76.50 227 THR A O 1
ATOM 1719 N N . ASP A 1 228 ? -10.913 -14.072 8.846 1.00 79.94 228 ASP A N 1
ATOM 1720 C CA . ASP A 1 228 ? -9.600 -14.214 8.208 1.00 79.94 228 ASP A CA 1
ATOM 1721 C C . ASP A 1 228 ? -9.736 -14.329 6.679 1.00 79.94 228 ASP A C 1
ATOM 1723 O O . ASP A 1 228 ? -8.937 -13.761 5.947 1.00 79.94 228 ASP A O 1
ATOM 1727 N N . GLU A 1 229 ? -10.783 -15.003 6.187 1.00 82.69 229 GLU A N 1
ATOM 1728 C CA . GLU A 1 229 ? -11.044 -15.171 4.751 1.00 82.69 229 GLU A CA 1
ATOM 1729 C C . GLU A 1 229 ? -11.281 -13.835 4.035 1.00 82.69 229 GLU A C 1
ATOM 1731 O O . GLU A 1 229 ? -10.627 -13.565 3.028 1.00 82.69 229 GLU A O 1
ATOM 1736 N N . ASP A 1 230 ? -12.154 -12.969 4.564 1.00 83.19 230 ASP A N 1
ATOM 1737 C CA . ASP A 1 230 ? -12.411 -11.683 3.912 1.00 83.19 230 ASP A CA 1
ATOM 1738 C C . ASP A 1 230 ? -11.191 -10.755 3.983 1.00 83.19 230 ASP A C 1
ATOM 1740 O O . ASP A 1 230 ? -10.953 -9.974 3.064 1.00 83.19 230 ASP A O 1
ATOM 1744 N N . LEU A 1 231 ? -10.442 -10.784 5.093 1.00 91.12 231 LEU A N 1
ATOM 1745 C CA . LEU A 1 231 ? -9.275 -9.919 5.255 1.00 91.12 231 LEU A CA 1
ATOM 1746 C C . LEU A 1 231 ? -8.125 -10.356 4.342 1.00 91.12 231 LEU A C 1
ATOM 1748 O O . LEU A 1 231 ? -7.451 -9.494 3.787 1.00 91.12 231 LEU A O 1
ATOM 1752 N N . ASN A 1 232 ? -7.944 -11.664 4.140 1.00 93.31 232 ASN A N 1
ATOM 1753 C CA . ASN A 1 232 ? -6.948 -12.196 3.211 1.00 93.31 232 ASN A CA 1
ATOM 1754 C C . ASN A 1 232 ? -7.221 -11.740 1.776 1.00 93.31 232 ASN A C 1
ATOM 1756 O O . ASN A 1 232 ? -6.299 -11.304 1.105 1.00 93.31 232 ASN A O 1
ATOM 1760 N N . TYR A 1 233 ? -8.483 -11.740 1.331 1.00 94.00 233 TYR A N 1
ATOM 1761 C CA . TYR A 1 233 ? -8.828 -11.228 0.001 1.00 94.00 233 TYR A CA 1
ATOM 1762 C C . TYR A 1 233 ? -8.380 -9.770 -0.196 1.00 94.00 233 TYR A C 1
ATOM 1764 O O . TYR A 1 233 ? -7.769 -9.431 -1.206 1.00 94.00 233 TYR A O 1
ATOM 1772 N N . TRP A 1 234 ? -8.651 -8.895 0.777 1.00 95.94 234 TRP A N 1
ATOM 1773 C CA . TRP A 1 234 ? -8.233 -7.493 0.684 1.00 95.94 234 TRP A CA 1
ATOM 1774 C C . TRP A 1 234 ? -6.724 -7.305 0.856 1.00 95.94 234 TRP A C 1
ATOM 1776 O O . TRP A 1 234 ? -6.168 -6.371 0.280 1.00 95.94 234 TRP A O 1
ATOM 1786 N N . ALA A 1 235 ? -6.061 -8.186 1.609 1.00 96.56 235 ALA A N 1
ATOM 1787 C CA . ALA A 1 235 ? -4.607 -8.223 1.694 1.00 96.56 235 ALA A CA 1
ATOM 1788 C C . ALA A 1 235 ? -3.977 -8.602 0.344 1.00 96.56 235 ALA A C 1
ATOM 1790 O O . ALA A 1 235 ? -3.071 -7.903 -0.096 1.00 96.56 235 ALA A O 1
ATOM 1791 N N . ASP A 1 236 ? -4.512 -9.607 -0.355 1.00 96.81 236 ASP A N 1
ATOM 1792 C CA . ASP A 1 236 ? -4.053 -10.002 -1.694 1.00 96.81 236 ASP A CA 1
ATOM 1793 C C . ASP A 1 236 ? -4.231 -8.850 -2.708 1.00 96.81 236 ASP A C 1
ATOM 1795 O O . ASP A 1 236 ? -3.337 -8.551 -3.502 1.00 96.81 236 ASP A O 1
ATOM 1799 N N . GLU A 1 237 ? -5.368 -8.146 -2.659 1.00 98.06 237 GLU A N 1
ATOM 1800 C CA . GLU A 1 237 ? -5.616 -6.964 -3.499 1.00 98.06 237 GLU A CA 1
ATOM 1801 C C . GLU A 1 237 ? -4.631 -5.822 -3.204 1.00 98.06 237 GLU A C 1
ATOM 1803 O O . GLU A 1 237 ? -4.143 -5.165 -4.129 1.00 98.06 237 GLU A O 1
ATOM 1808 N N . TYR A 1 238 ? -4.311 -5.601 -1.926 1.00 98.38 238 TYR A N 1
ATOM 1809 C CA . TYR A 1 238 ? -3.276 -4.657 -1.511 1.00 98.38 238 TYR A CA 1
ATOM 1810 C C . TYR A 1 238 ? -1.887 -5.074 -2.010 1.00 98.38 238 TYR A C 1
ATOM 1812 O O . TYR A 1 238 ? -1.166 -4.223 -2.525 1.00 98.38 238 TYR A O 1
ATOM 1820 N N . GLU A 1 239 ? -1.521 -6.356 -1.914 1.00 98.44 239 GLU A N 1
ATOM 1821 C CA . GLU A 1 239 ? -0.222 -6.863 -2.371 1.00 98.44 239 GLU A CA 1
ATOM 1822 C C . GLU A 1 239 ? -0.010 -6.625 -3.871 1.00 98.44 239 GLU A C 1
ATOM 1824 O O . GLU A 1 239 ? 1.090 -6.267 -4.292 1.00 98.44 239 GLU A O 1
ATOM 1829 N N . ILE A 1 240 ? -1.062 -6.755 -4.684 1.00 98.62 240 ILE A N 1
ATOM 1830 C CA . ILE A 1 240 ? -1.009 -6.396 -6.107 1.00 98.62 240 ILE A CA 1
ATOM 1831 C C . ILE A 1 240 ? -0.871 -4.878 -6.278 1.00 98.62 240 ILE A C 1
ATOM 1833 O O . ILE A 1 240 ? -0.086 -4.421 -7.112 1.00 98.62 240 ILE A O 1
ATOM 1837 N N . ALA A 1 241 ? -1.611 -4.091 -5.492 1.00 98.69 241 ALA A N 1
ATOM 1838 C CA . ALA A 1 241 ? -1.589 -2.635 -5.584 1.00 98.69 241 ALA A CA 1
ATOM 1839 C C . ALA A 1 241 ? -0.198 -2.053 -5.295 1.00 98.69 241 ALA A C 1
ATOM 1841 O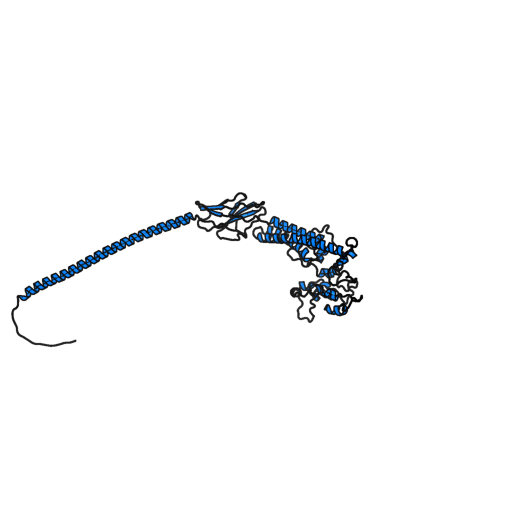 O . ALA A 1 241 ? 0.303 -1.247 -6.085 1.00 98.69 241 ALA A O 1
ATOM 1842 N N . ILE A 1 242 ? 0.441 -2.479 -4.199 1.00 98.69 242 ILE A N 1
ATOM 1843 C CA . ILE A 1 242 ? 1.801 -2.045 -3.857 1.00 98.69 242 ILE A CA 1
ATOM 1844 C C . ILE A 1 242 ? 2.810 -2.554 -4.887 1.00 98.69 242 ILE A C 1
ATOM 1846 O O . ILE A 1 242 ? 3.619 -1.770 -5.369 1.00 98.69 242 ILE A O 1
ATOM 1850 N N . PHE A 1 243 ? 2.699 -3.812 -5.328 1.00 98.75 243 PHE A N 1
ATOM 1851 C CA . PHE A 1 243 ? 3.602 -4.379 -6.329 1.00 98.75 243 PHE A CA 1
ATOM 1852 C C . PHE A 1 243 ? 3.581 -3.594 -7.648 1.00 98.75 243 PHE A C 1
ATOM 1854 O O . PHE A 1 243 ? 4.630 -3.323 -8.234 1.00 98.75 243 PHE A O 1
ATOM 1861 N N . ASN A 1 244 ? 2.398 -3.191 -8.119 1.00 98.75 244 ASN A N 1
ATOM 1862 C CA . ASN A 1 244 ? 2.256 -2.405 -9.344 1.00 98.75 244 ASN A CA 1
ATOM 1863 C C . ASN A 1 244 ? 2.800 -0.974 -9.190 1.00 98.75 244 ASN A C 1
ATOM 1865 O O . ASN A 1 244 ? 3.439 -0.475 -10.118 1.00 98.75 244 ASN A O 1
ATOM 1869 N N . LEU A 1 245 ? 2.611 -0.339 -8.027 1.00 98.69 245 LEU A N 1
ATOM 1870 C CA . LEU A 1 245 ? 3.210 0.964 -7.710 1.00 98.69 245 LEU A CA 1
ATOM 1871 C C . LEU A 1 245 ? 4.742 0.878 -7.676 1.00 98.69 245 LEU A C 1
ATOM 1873 O O . LEU A 1 245 ? 5.427 1.606 -8.398 1.00 98.69 245 LEU A O 1
ATOM 1877 N N . GLU A 1 246 ? 5.278 -0.048 -6.883 1.00 98.56 246 GLU A N 1
ATOM 1878 C CA . GLU A 1 246 ? 6.717 -0.255 -6.727 1.00 98.56 246 GLU A CA 1
ATOM 1879 C C . GLU A 1 246 ? 7.371 -0.659 -8.045 1.00 98.56 246 GLU A C 1
ATOM 1881 O O . GLU A 1 246 ? 8.473 -0.219 -8.338 1.00 98.56 246 GLU A O 1
ATOM 1886 N N . THR A 1 247 ? 6.684 -1.416 -8.903 1.00 98.62 247 THR A N 1
ATOM 1887 C CA . THR A 1 247 ? 7.189 -1.753 -10.240 1.00 98.62 247 THR A CA 1
ATOM 1888 C C . THR A 1 247 ? 7.499 -0.497 -11.058 1.00 98.62 247 THR A C 1
ATOM 1890 O O . THR A 1 247 ? 8.524 -0.439 -11.737 1.00 98.62 247 THR A O 1
ATOM 1893 N N . VAL A 1 248 ? 6.634 0.521 -11.003 1.00 98.56 248 VAL A N 1
ATOM 1894 C CA . VAL A 1 248 ? 6.840 1.781 -11.734 1.00 98.56 248 VAL A CA 1
ATOM 1895 C C . VAL A 1 248 ? 7.942 2.623 -11.092 1.00 98.56 248 VAL A C 1
ATOM 1897 O O . VAL A 1 248 ? 8.761 3.198 -11.808 1.00 98.56 248 VAL A O 1
ATOM 1900 N N . ILE A 1 249 ? 7.998 2.667 -9.759 1.00 98.31 249 ILE A N 1
ATOM 1901 C CA . ILE A 1 249 ? 9.038 3.393 -9.016 1.00 98.31 249 ILE A CA 1
ATOM 1902 C C . ILE A 1 249 ? 10.416 2.762 -9.271 1.00 98.31 249 ILE A C 1
ATOM 1904 O O . ILE A 1 249 ? 11.351 3.442 -9.696 1.00 98.31 249 ILE A O 1
ATOM 1908 N N . SER A 1 250 ? 10.532 1.449 -9.079 1.00 97.56 250 SER A N 1
ATOM 1909 C CA . SER A 1 250 ? 11.775 0.687 -9.209 1.00 97.56 250 SER A CA 1
ATOM 1910 C C . SER A 1 250 ? 12.296 0.624 -10.641 1.00 97.56 250 SER A C 1
ATOM 1912 O O . SER A 1 250 ? 13.505 0.501 -10.837 1.00 97.56 250 SER A O 1
ATOM 1914 N N . ASP A 1 251 ? 11.432 0.744 -11.656 1.00 97.75 251 ASP A N 1
ATOM 1915 C CA . ASP A 1 251 ? 11.847 0.875 -13.060 1.00 97.75 251 ASP A CA 1
ATOM 1916 C C . ASP A 1 251 ? 12.731 2.116 -13.295 1.00 97.75 251 ASP A C 1
ATOM 1918 O O . ASP A 1 251 ? 13.580 2.115 -14.187 1.00 97.75 251 ASP A O 1
ATOM 1922 N N . SER A 1 252 ? 12.593 3.158 -12.468 1.00 96.25 252 SER A N 1
ATOM 1923 C CA . SER A 1 252 ? 13.450 4.355 -12.465 1.00 96.25 252 SER A CA 1
ATOM 1924 C C . SER A 1 252 ? 13.521 5.129 -13.795 1.00 96.25 252 SER A C 1
ATOM 1926 O O . SER A 1 252 ? 14.342 6.035 -13.927 1.00 96.25 252 SER A O 1
ATOM 1928 N N . SER A 1 253 ? 12.680 4.811 -14.787 1.00 96.69 253 SER A N 1
ATOM 1929 C CA . SER A 1 253 ? 12.604 5.551 -16.058 1.00 96.69 253 SER A CA 1
ATOM 1930 C C . SER A 1 253 ? 11.607 6.708 -16.024 1.00 96.69 253 SER A C 1
ATOM 1932 O O . SER A 1 253 ? 11.418 7.389 -17.034 1.00 96.69 253 SER A O 1
ATOM 1934 N N . GLU A 1 254 ? 10.922 6.892 -14.892 1.00 97.50 254 GLU A N 1
ATOM 1935 C CA . GLU A 1 254 ? 9.801 7.827 -14.748 1.00 97.50 254 GLU A CA 1
ATOM 1936 C C . GLU A 1 254 ? 8.695 7.536 -15.788 1.00 97.50 254 GLU A C 1
ATOM 1938 O O . GLU A 1 254 ? 8.042 8.426 -16.327 1.00 97.50 254 GLU A O 1
ATOM 1943 N N . GLY A 1 255 ? 8.510 6.251 -16.113 1.00 97.00 255 GLY A N 1
ATOM 1944 C CA . GLY A 1 255 ? 7.537 5.757 -17.089 1.00 97.00 255 GLY A CA 1
ATOM 1945 C C . GLY A 1 255 ? 7.998 5.809 -18.549 1.00 97.00 255 GLY A C 1
ATOM 1946 O O . GLY A 1 255 ? 7.289 5.310 -19.421 1.00 97.00 255 GLY A O 1
ATOM 1947 N N . ASN A 1 256 ? 9.181 6.347 -18.858 1.00 96.12 256 ASN A N 1
ATOM 1948 C CA . ASN A 1 256 ? 9.660 6.477 -20.239 1.00 96.12 256 ASN A CA 1
ATOM 1949 C C . ASN A 1 256 ? 9.936 5.138 -20.942 1.00 96.12 256 ASN A C 1
ATOM 1951 O O . ASN A 1 256 ? 9.855 5.077 -22.169 1.00 96.12 256 ASN A O 1
ATOM 1955 N N . HIS A 1 257 ? 10.224 4.058 -20.209 1.00 95.88 257 HIS A N 1
ATOM 1956 C CA . HIS A 1 257 ? 10.374 2.728 -20.811 1.00 95.88 257 HIS A CA 1
ATOM 1957 C C . HIS A 1 257 ? 9.075 2.220 -21.444 1.00 95.88 257 HIS A C 1
ATOM 1959 O O . HIS A 1 257 ? 9.119 1.565 -22.489 1.00 95.88 257 HIS A O 1
ATOM 1965 N N . ASN A 1 258 ? 7.926 2.523 -20.833 1.00 96.81 258 ASN A N 1
ATOM 1966 C CA . ASN A 1 258 ? 6.608 2.178 -21.356 1.00 96.81 258 ASN A CA 1
ATOM 1967 C C . ASN A 1 258 ? 5.517 3.061 -20.714 1.00 96.81 258 ASN A C 1
ATOM 1969 O O . ASN A 1 258 ? 4.911 2.665 -19.715 1.00 96.81 258 ASN A O 1
ATOM 1973 N N . PRO A 1 259 ? 5.222 4.243 -21.293 1.00 96.00 259 PRO A N 1
ATOM 1974 C CA . PRO A 1 259 ? 4.335 5.218 -20.655 1.00 96.00 259 PRO A CA 1
ATOM 1975 C C . PRO A 1 259 ? 2.905 4.710 -20.457 1.00 96.00 259 PRO A C 1
ATOM 1977 O O . PRO A 1 259 ? 2.246 5.035 -19.470 1.00 96.00 259 PRO A O 1
ATOM 1980 N N . ARG A 1 260 ? 2.414 3.889 -21.395 1.00 96.69 260 ARG A N 1
ATOM 1981 C CA . ARG A 1 260 ? 1.063 3.324 -21.324 1.00 96.69 260 ARG A CA 1
ATOM 1982 C C . ARG A 1 260 ? 0.955 2.274 -20.224 1.00 96.69 260 ARG A C 1
ATOM 1984 O O . ARG A 1 260 ? -0.022 2.294 -19.483 1.00 96.69 260 ARG A O 1
ATOM 1991 N N . LEU A 1 261 ? 1.949 1.392 -20.100 1.00 98.00 261 LEU A N 1
ATOM 1992 C CA . LEU A 1 261 ? 1.974 0.402 -19.024 1.00 98.00 261 LEU A CA 1
ATOM 1993 C C . LEU A 1 261 ? 2.173 1.061 -17.658 1.00 98.00 261 LEU A C 1
ATOM 1995 O O . LEU A 1 261 ? 1.450 0.715 -16.733 1.00 98.00 261 LEU A O 1
ATOM 1999 N N . ALA A 1 262 ? 3.080 2.034 -17.536 1.00 98.19 262 ALA A N 1
ATOM 2000 C CA . ALA A 1 262 ? 3.283 2.763 -16.284 1.00 98.19 262 ALA A CA 1
ATOM 2001 C C . ALA A 1 262 ? 1.982 3.424 -15.801 1.00 98.19 262 ALA A C 1
ATOM 2003 O O . ALA A 1 262 ? 1.588 3.248 -14.651 1.00 98.19 262 ALA A O 1
ATOM 2004 N N . SER A 1 263 ? 1.255 4.098 -16.700 1.00 97.69 263 SER A N 1
ATOM 2005 C CA . SER A 1 263 ? -0.058 4.665 -16.379 1.00 97.69 263 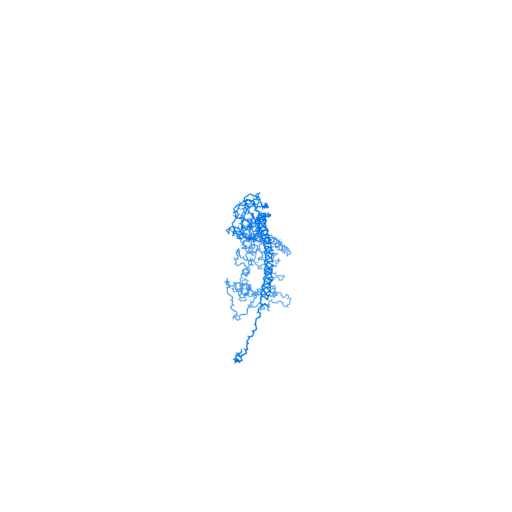SER A CA 1
ATOM 2006 C C . SER A 1 263 ? -1.073 3.595 -15.962 1.00 97.69 263 SER A C 1
ATOM 2008 O O . SER A 1 263 ? -1.798 3.808 -14.995 1.00 97.69 263 SER A O 1
ATOM 2010 N N . ALA A 1 264 ? -1.131 2.458 -16.664 1.00 98.25 264 ALA A N 1
ATOM 2011 C CA . ALA A 1 264 ? -2.066 1.377 -16.346 1.00 98.25 264 ALA A CA 1
ATOM 2012 C C . ALA A 1 264 ? -1.771 0.727 -14.983 1.00 98.25 264 ALA A C 1
ATOM 2014 O O . ALA A 1 264 ? -2.695 0.411 -14.242 1.00 98.25 264 ALA A O 1
ATOM 2015 N N . LEU A 1 265 ? -0.492 0.563 -14.633 1.00 98.69 265 LEU A N 1
ATOM 2016 C CA . LEU A 1 265 ? -0.062 0.031 -13.337 1.00 98.69 265 LEU A CA 1
ATOM 2017 C C . LEU A 1 265 ? -0.426 0.969 -12.185 1.00 98.69 265 LEU A C 1
ATOM 2019 O O . LEU A 1 265 ? -0.931 0.512 -11.163 1.00 98.69 265 LEU A O 1
ATOM 2023 N N . LEU A 1 266 ? -0.209 2.276 -12.357 1.00 98.75 266 LEU A N 1
ATOM 2024 C CA . LEU A 1 266 ? -0.567 3.277 -11.349 1.00 98.75 266 LEU A CA 1
ATOM 2025 C C . LEU A 1 266 ? -2.089 3.399 -11.183 1.00 98.75 266 LEU A C 1
ATOM 2027 O O . LEU A 1 266 ? -2.572 3.539 -10.061 1.00 98.75 266 LEU A O 1
ATOM 2031 N N . GLU A 1 267 ? -2.855 3.306 -12.273 1.00 98.25 267 GLU A N 1
ATOM 2032 C CA . GLU A 1 267 ? -4.322 3.306 -12.225 1.00 98.25 267 GLU A CA 1
ATOM 2033 C C . GLU A 1 267 ? -4.881 2.045 -11.549 1.00 98.25 267 GLU A C 1
ATOM 2035 O O . GLU A 1 267 ? -5.792 2.147 -10.722 1.00 98.25 267 GLU A O 1
ATOM 2040 N N . ASP A 1 268 ? -4.328 0.866 -11.849 1.00 98.62 268 ASP A N 1
ATOM 2041 C CA . ASP A 1 268 ? -4.697 -0.388 -11.182 1.00 98.62 268 ASP A CA 1
ATOM 2042 C C . ASP A 1 268 ? -4.357 -0.338 -9.686 1.00 98.62 268 ASP A C 1
ATOM 2044 O O . ASP A 1 268 ? -5.229 -0.611 -8.861 1.00 98.62 268 ASP A O 1
ATOM 2048 N N . SER A 1 269 ? -3.149 0.117 -9.333 1.00 98.81 269 SER A N 1
ATOM 2049 C CA . SER A 1 269 ? -2.729 0.324 -7.942 1.00 98.81 269 SER A CA 1
ATOM 2050 C C . SER A 1 269 ? -3.706 1.231 -7.190 1.00 98.81 269 SER A C 1
ATOM 2052 O O . SER A 1 269 ? -4.287 0.831 -6.178 1.00 98.81 269 SER A O 1
ATOM 2054 N N . LEU A 1 270 ? -3.997 2.411 -7.746 1.00 98.62 270 LEU A N 1
ATOM 2055 C CA . LEU A 1 270 ? -4.950 3.358 -7.171 1.00 98.62 270 LEU A CA 1
ATOM 2056 C C . LEU A 1 270 ? -6.349 2.747 -7.005 1.00 98.62 270 LEU A C 1
ATOM 2058 O O . LEU A 1 270 ? -7.000 2.951 -5.976 1.00 98.62 270 LEU A O 1
ATOM 2062 N N . THR A 1 271 ? -6.823 2.014 -8.012 1.00 98.50 271 THR A N 1
ATOM 2063 C CA . THR A 1 271 ? -8.153 1.393 -8.012 1.00 98.50 271 THR A CA 1
ATOM 2064 C C . THR A 1 271 ? -8.263 0.334 -6.922 1.00 98.50 271 THR A C 1
ATOM 2066 O O . THR A 1 271 ? -9.206 0.364 -6.130 1.00 98.50 271 THR A O 1
ATOM 2069 N N . ARG A 1 272 ? -7.289 -0.576 -6.836 1.00 98.56 272 ARG A N 1
ATOM 2070 C CA . ARG A 1 272 ? -7.262 -1.639 -5.824 1.00 98.56 272 ARG A CA 1
ATOM 2071 C C . ARG A 1 272 ? -7.178 -1.070 -4.420 1.00 98.56 272 ARG A C 1
ATOM 2073 O O . ARG A 1 272 ? -8.010 -1.417 -3.586 1.00 98.56 272 ARG A O 1
ATOM 2080 N N . SER A 1 273 ? -6.268 -0.129 -4.176 1.00 98.69 273 SER A N 1
ATOM 2081 C CA . SER A 1 273 ? -6.168 0.534 -2.875 1.00 98.69 273 SER A CA 1
ATOM 2082 C C . SER A 1 273 ? -7.461 1.252 -2.501 1.00 98.69 273 SER A C 1
ATOM 2084 O O . SER A 1 273 ? -7.934 1.113 -1.377 1.00 98.69 273 SER A O 1
ATOM 2086 N N . SER A 1 274 ? -8.100 1.949 -3.445 1.00 98.44 274 SER A N 1
ATOM 2087 C CA . SER A 1 274 ? -9.393 2.604 -3.202 1.00 98.44 274 SER A CA 1
ATOM 2088 C C . SER A 1 274 ? -10.502 1.603 -2.859 1.00 98.44 274 SER A C 1
ATOM 2090 O O . SER A 1 274 ? -11.325 1.880 -1.987 1.00 98.44 274 SER A O 1
ATOM 2092 N N . ASN A 1 275 ? -10.513 0.432 -3.500 1.00 97.94 275 ASN A N 1
ATOM 2093 C CA . ASN A 1 275 ? -11.463 -0.637 -3.192 1.00 97.94 275 ASN A CA 1
ATOM 2094 C C . ASN A 1 275 ? -11.219 -1.235 -1.802 1.00 97.94 275 ASN A C 1
ATOM 2096 O O . ASN A 1 275 ? -12.183 -1.451 -1.066 1.00 97.94 275 ASN A O 1
ATOM 2100 N N . VAL A 1 276 ? -9.955 -1.456 -1.421 1.00 97.94 276 VAL A N 1
ATOM 2101 C CA . VAL A 1 276 ? -9.580 -1.891 -0.065 1.00 97.94 276 VAL A CA 1
ATOM 2102 C C . VAL A 1 276 ? -10.073 -0.870 0.960 1.00 97.94 276 VAL A C 1
ATOM 2104 O O . VAL A 1 276 ? -10.787 -1.236 1.893 1.00 97.94 276 VAL A O 1
ATOM 2107 N N . ILE A 1 277 ? -9.779 0.417 0.749 1.00 97.81 277 ILE A N 1
ATOM 2108 C CA . ILE A 1 277 ? -10.207 1.499 1.643 1.00 97.81 277 ILE A CA 1
ATOM 2109 C C . ILE A 1 277 ? -11.728 1.518 1.784 1.00 97.81 277 ILE A C 1
ATOM 2111 O O . ILE A 1 277 ? -12.246 1.453 2.898 1.00 97.81 277 ILE A O 1
ATOM 2115 N N . GLY A 1 278 ? -12.458 1.548 0.667 1.00 95.44 278 GLY A N 1
ATOM 2116 C CA . GLY A 1 278 ? -13.920 1.594 0.685 1.00 95.44 278 GLY A CA 1
ATOM 2117 C C . GLY A 1 278 ? -14.568 0.369 1.334 1.00 95.44 278 GLY A C 1
ATOM 2118 O O . GLY A 1 278 ? -15.677 0.469 1.851 1.00 95.44 278 GLY A O 1
ATOM 2119 N N . SER A 1 279 ? -13.881 -0.773 1.336 1.00 94.88 279 SER A N 1
ATOM 2120 C CA . SER A 1 279 ? -14.413 -2.027 1.878 1.00 94.88 279 SER A CA 1
ATOM 2121 C C . SER A 1 279 ? -14.070 -2.247 3.347 1.00 94.88 279 SER A C 1
ATOM 2123 O O . SER A 1 279 ? -14.803 -2.961 4.032 1.00 94.88 279 SER A O 1
ATOM 2125 N N . LEU A 1 280 ? -12.977 -1.651 3.832 1.00 95.62 280 LEU A N 1
ATOM 2126 C CA . LEU A 1 280 ? -12.460 -1.862 5.186 1.00 95.62 280 LEU A CA 1
ATOM 2127 C C . LEU A 1 280 ? -12.608 -0.657 6.115 1.00 95.62 280 LEU A C 1
ATOM 2129 O O . LEU A 1 280 ? -12.298 -0.791 7.295 1.00 95.62 280 LEU A O 1
ATOM 2133 N N . THR A 1 281 ? -13.054 0.502 5.622 1.00 95.56 281 THR A N 1
ATOM 2134 C CA . THR A 1 281 ? -13.268 1.689 6.465 1.00 95.56 281 THR A CA 1
ATOM 2135 C C . THR A 1 281 ? -14.391 1.425 7.475 1.00 95.56 281 THR A C 1
ATOM 2137 O O . THR A 1 281 ? -15.537 1.302 7.056 1.00 95.56 281 THR A O 1
ATOM 2140 N N . PRO A 1 282 ? -14.109 1.363 8.790 1.00 94.38 282 PRO A N 1
ATOM 2141 C CA . PRO A 1 282 ? -15.136 1.123 9.792 1.00 94.38 282 PRO A CA 1
ATOM 2142 C C . PRO A 1 282 ? -15.841 2.416 10.218 1.00 94.38 282 PRO A C 1
ATOM 2144 O O . PRO A 1 282 ? -15.292 3.511 10.050 1.00 94.38 282 PRO A O 1
ATOM 2147 N N . PRO A 1 283 ? -17.001 2.308 10.891 1.00 96.00 283 PRO A N 1
ATOM 2148 C CA . PRO A 1 283 ? -17.604 3.442 11.573 1.00 96.00 283 PRO A CA 1
ATOM 2149 C C . PRO A 1 283 ? -16.650 4.065 12.596 1.00 96.00 283 PRO A C 1
ATOM 2151 O O . PRO A 1 283 ? -15.887 3.364 13.270 1.00 96.00 283 PRO A O 1
ATOM 2154 N N . GLU A 1 284 ? -16.748 5.382 12.780 1.00 95.06 284 GLU A N 1
ATOM 2155 C CA . GLU A 1 284 ? -16.010 6.067 13.837 1.00 95.06 284 GLU A CA 1
ATOM 2156 C C . GLU A 1 284 ? -16.349 5.515 15.231 1.00 95.06 284 GLU A C 1
ATOM 2158 O O . GLU A 1 284 ? -17.434 4.982 15.496 1.00 95.06 284 GLU A O 1
ATOM 2163 N N . LYS A 1 285 ? -15.407 5.681 16.165 1.00 95.38 285 LYS A N 1
ATOM 2164 C CA . LYS A 1 285 ? -15.586 5.249 17.554 1.00 95.38 285 LYS A CA 1
ATOM 2165 C C . LYS A 1 285 ? -16.774 5.962 18.185 1.00 95.38 285 LYS A C 1
ATOM 2167 O O . LYS A 1 285 ? -16.857 7.189 18.177 1.00 95.38 285 LYS A O 1
ATOM 2172 N N . ILE A 1 286 ? -17.633 5.188 18.838 1.00 96.81 286 ILE A N 1
ATOM 2173 C CA . ILE A 1 286 ? -18.761 5.737 19.581 1.00 96.81 286 ILE A CA 1
ATOM 2174 C C . ILE A 1 286 ? -18.266 6.586 20.749 1.00 96.81 286 ILE A C 1
ATOM 2176 O O . ILE A 1 286 ? -17.398 6.188 21.529 1.00 96.81 286 ILE A O 1
ATOM 2180 N N . THR A 1 287 ? -18.846 7.776 20.870 1.00 95.81 287 THR A N 1
ATOM 2181 C CA . THR A 1 287 ? -18.522 8.749 21.914 1.00 95.81 287 THR A CA 1
ATOM 2182 C C . THR A 1 287 ? -19.644 8.837 22.948 1.00 95.81 287 THR A C 1
ATOM 2184 O O . THR A 1 287 ? -20.745 8.321 22.757 1.00 95.81 287 THR A O 1
ATOM 2187 N N . GLY A 1 288 ? -19.368 9.480 24.087 1.00 94.88 288 GLY A N 1
ATOM 2188 C CA . GLY A 1 288 ? -20.390 9.736 25.108 1.00 94.88 288 GLY A CA 1
ATOM 2189 C C . GLY A 1 288 ? -20.909 8.489 25.828 1.00 94.88 288 GLY A C 1
ATOM 2190 O O . GLY A 1 288 ? -21.966 8.562 26.450 1.00 94.88 288 GLY A O 1
ATOM 2191 N N . VAL A 1 289 ? -20.190 7.362 25.759 1.00 96.31 289 VAL A N 1
ATOM 2192 C CA . VAL A 1 289 ? -20.591 6.120 26.428 1.00 96.31 289 VAL A CA 1
ATOM 2193 C C . VAL A 1 289 ? -20.611 6.333 27.943 1.00 96.31 289 VAL A C 1
ATOM 2195 O O . VAL A 1 289 ? -19.601 6.691 28.552 1.00 96.31 289 VAL A O 1
ATOM 2198 N N . ARG A 1 290 ? -21.768 6.106 28.561 1.00 95.19 290 ARG A N 1
ATOM 2199 C CA . ARG A 1 290 ? -21.985 6.165 30.010 1.00 95.19 290 ARG A CA 1
ATOM 2200 C C . ARG A 1 290 ? -22.732 4.919 30.448 1.00 95.19 290 ARG A C 1
ATOM 2202 O O . ARG A 1 290 ? -23.646 4.476 29.759 1.00 95.19 290 ARG A O 1
ATOM 2209 N N . ALA A 1 291 ? -22.366 4.381 31.605 1.00 94.19 291 ALA A N 1
ATOM 2210 C CA . ALA A 1 291 ? -23.040 3.236 32.192 1.00 94.19 291 ALA A CA 1
ATOM 2211 C C . ALA A 1 291 ? -23.236 3.459 33.693 1.00 94.19 291 ALA A C 1
ATOM 2213 O O . ALA A 1 291 ? -22.274 3.738 34.409 1.00 94.19 291 ALA A O 1
ATOM 2214 N N . TYR A 1 292 ? -24.472 3.351 34.171 1.00 90.12 292 TYR A N 1
ATOM 2215 C CA . TYR A 1 292 ? -24.812 3.588 35.574 1.00 90.12 292 TYR A CA 1
ATOM 2216 C C . TYR A 1 292 ? -25.849 2.587 36.069 1.00 90.12 292 TYR A C 1
ATOM 2218 O O . TYR A 1 292 ? -26.742 2.154 35.335 1.00 90.12 292 TYR A O 1
ATOM 2226 N N . ARG A 1 293 ? -25.710 2.186 37.334 1.00 89.50 293 ARG A N 1
ATOM 2227 C CA . ARG A 1 293 ? -26.617 1.228 37.964 1.00 89.50 293 ARG A CA 1
ATOM 2228 C C . ARG A 1 293 ? -27.902 1.918 38.428 1.00 89.50 293 ARG A C 1
ATOM 2230 O O . ARG A 1 293 ? -27.856 2.974 39.048 1.00 89.50 293 ARG A O 1
ATOM 2237 N N . LEU A 1 294 ? -29.043 1.301 38.139 1.00 88.31 294 LEU A N 1
ATOM 2238 C CA . LEU A 1 294 ? -30.361 1.718 38.614 1.00 88.31 294 LEU A CA 1
ATOM 2239 C C . LEU A 1 294 ? -30.705 1.031 39.943 1.00 88.31 294 LEU A C 1
ATOM 2241 O O . LEU A 1 294 ? -30.170 -0.031 40.263 1.00 88.31 294 LEU A O 1
ATOM 2245 N N . ALA A 1 295 ? -31.679 1.581 40.672 1.00 82.75 295 ALA A N 1
ATOM 2246 C CA . ALA A 1 295 ? -32.134 1.052 41.964 1.00 82.75 295 ALA A CA 1
ATOM 2247 C C . ALA A 1 295 ? -32.643 -0.404 41.909 1.00 82.75 295 ALA A C 1
ATOM 2249 O O . ALA A 1 295 ? -32.617 -1.114 42.907 1.00 82.75 295 ALA A O 1
ATOM 2250 N N . ASN A 1 296 ? -33.090 -0.877 40.742 1.00 83.75 296 ASN A N 1
ATOM 2251 C CA . ASN A 1 296 ? -33.514 -2.267 40.546 1.00 83.75 296 ASN A CA 1
ATOM 2252 C C . ASN A 1 296 ? -32.343 -3.232 40.242 1.00 83.75 296 ASN A C 1
ATOM 2254 O O . ASN A 1 296 ? -32.583 -4.374 39.855 1.00 83.75 296 ASN A O 1
ATOM 2258 N N . GLY A 1 297 ? -31.093 -2.768 40.343 1.00 82.56 297 GLY A N 1
ATOM 2259 C CA . GLY A 1 297 ? -29.875 -3.535 40.069 1.00 82.56 297 GLY A CA 1
ATOM 2260 C C . GLY A 1 297 ? -29.490 -3.644 38.589 1.00 82.56 297 GLY A C 1
ATOM 2261 O O . GLY A 1 297 ? -28.384 -4.090 38.289 1.00 82.56 297 GLY A O 1
ATOM 2262 N N . SER A 1 298 ? -30.351 -3.217 37.659 1.00 90.62 298 SER A N 1
ATOM 2263 C CA . SER A 1 298 ? -30.029 -3.184 36.223 1.00 90.62 298 SER A CA 1
ATOM 2264 C C . SER A 1 298 ? -29.041 -2.059 35.907 1.00 90.62 298 SER A C 1
ATOM 2266 O O . SER A 1 298 ? -28.920 -1.098 36.666 1.00 90.62 298 SER A O 1
ATOM 2268 N N . VAL A 1 299 ? -28.340 -2.153 34.780 1.00 92.81 299 VAL A N 1
ATOM 2269 C CA . VAL A 1 299 ? -27.382 -1.133 34.333 1.00 92.81 299 VAL A CA 1
ATOM 2270 C C . VAL A 1 299 ? -27.931 -0.448 33.091 1.00 92.81 299 VAL A C 1
ATOM 2272 O O . VAL A 1 299 ? -28.168 -1.101 32.078 1.00 92.81 299 VAL A O 1
ATOM 2275 N N . MET A 1 300 ? -28.139 0.863 33.167 1.00 94.81 300 MET A N 1
ATOM 2276 C CA . MET A 1 300 ? -28.462 1.672 31.997 1.00 94.81 300 MET A CA 1
ATOM 2277 C C . MET A 1 300 ? -27.168 2.040 31.277 1.00 94.81 300 MET A C 1
ATOM 2279 O O . MET A 1 300 ? -26.218 2.492 31.916 1.00 94.81 300 MET A O 1
ATOM 2283 N N . VAL A 1 301 ? -27.146 1.855 29.961 1.00 97.50 301 VAL A N 1
ATOM 2284 C CA . VAL A 1 301 ? -26.054 2.263 29.074 1.00 97.50 301 VAL A CA 1
ATOM 2285 C C . VAL A 1 301 ? -26.598 3.290 28.097 1.00 97.50 301 VAL A C 1
ATOM 2287 O O . VAL A 1 301 ? -27.656 3.069 27.516 1.00 97.50 301 VAL A O 1
ATOM 2290 N N . GLU A 1 302 ? -25.885 4.393 27.909 1.00 97.62 302 GLU A N 1
ATOM 2291 C CA . GLU A 1 302 ? -26.232 5.471 26.977 1.00 97.62 302 GLU A CA 1
ATOM 2292 C C . GLU A 1 302 ? -24.996 5.881 26.178 1.00 97.62 302 GLU A C 1
ATOM 2294 O O . GLU A 1 302 ? -23.882 5.816 26.700 1.00 97.62 302 GLU A O 1
ATOM 2299 N N . TRP A 1 303 ? -25.178 6.306 24.930 1.00 98.00 303 TRP A N 1
ATOM 2300 C CA . TRP A 1 303 ? -24.096 6.757 24.051 1.00 98.00 303 TRP A CA 1
ATOM 2301 C C . TRP A 1 303 ? -24.587 7.800 23.041 1.00 98.00 303 TRP A C 1
ATOM 2303 O O . TRP A 1 303 ? -25.786 8.030 22.906 1.00 98.00 303 TRP A O 1
ATOM 2313 N N . ASN A 1 304 ? -23.664 8.450 22.332 1.00 97.50 304 ASN A N 1
ATOM 2314 C CA . ASN A 1 304 ? -24.010 9.303 21.195 1.00 97.50 304 ASN A CA 1
ATOM 2315 C C . ASN A 1 304 ? -24.228 8.446 19.943 1.00 97.50 304 ASN A C 1
ATOM 2317 O O . ASN A 1 304 ? -23.491 7.485 19.727 1.00 97.50 304 ASN A O 1
ATOM 2321 N N . ALA A 1 305 ? -25.208 8.806 19.111 1.00 97.69 305 ALA A N 1
ATOM 2322 C CA . ALA A 1 305 ? -25.459 8.098 17.858 1.00 97.69 305 ALA A CA 1
ATOM 2323 C C . ALA A 1 305 ? -24.221 8.111 16.942 1.00 97.69 305 ALA A C 1
ATOM 2325 O O . ALA A 1 305 ? -23.455 9.072 16.938 1.00 97.69 305 ALA A O 1
ATOM 2326 N N . SER A 1 306 ? -24.042 7.036 16.176 1.00 97.44 306 SER A N 1
ATOM 2327 C CA . SER A 1 306 ? -23.108 6.997 15.053 1.00 97.44 306 SER A CA 1
ATOM 2328 C C . SER A 1 306 ? -23.630 7.864 13.909 1.00 97.44 306 SER A C 1
ATOM 2330 O O . SER A 1 306 ? -24.833 7.872 13.646 1.00 97.44 306 SER A O 1
ATOM 2332 N N . ASP A 1 307 ? -22.712 8.514 13.198 1.00 96.56 307 ASP A N 1
ATOM 2333 C CA . ASP A 1 307 ? -22.999 9.272 11.976 1.00 96.56 307 ASP A CA 1
ATOM 2334 C C . ASP A 1 307 ? -22.646 8.482 10.697 1.00 96.56 307 ASP A C 1
ATOM 2336 O O . ASP A 1 307 ? -22.728 9.015 9.589 1.00 96.56 307 ASP A O 1
ATOM 2340 N N . ALA A 1 308 ? -22.256 7.206 10.827 1.00 96.62 308 ALA A N 1
ATOM 2341 C CA . ALA A 1 308 ? -21.879 6.363 9.695 1.00 96.62 308 ALA A CA 1
ATOM 2342 C C . ALA A 1 308 ? -23.069 6.123 8.751 1.00 96.62 308 ALA A C 1
ATOM 2344 O O . ALA A 1 308 ? -24.125 5.631 9.158 1.00 96.62 308 ALA A O 1
ATOM 2345 N N . SER A 1 309 ? -22.891 6.444 7.466 1.00 96.06 309 SER A N 1
ATOM 2346 C CA . SER A 1 309 ? -23.933 6.292 6.440 1.00 96.06 309 SER A CA 1
ATOM 2347 C C . SER A 1 309 ? -24.280 4.836 6.125 1.00 96.06 309 SER A C 1
ATOM 2349 O O . SER A 1 309 ? -25.372 4.548 5.642 1.00 96.06 309 SER A O 1
ATOM 2351 N N . ASP A 1 310 ? -23.351 3.930 6.393 1.00 96.25 310 ASP A N 1
ATOM 2352 C CA . ASP A 1 310 ? -23.404 2.490 6.160 1.00 96.25 310 ASP A CA 1
ATOM 2353 C C . ASP A 1 310 ? -23.497 1.700 7.475 1.00 96.25 310 ASP A C 1
ATOM 2355 O O . ASP A 1 310 ? -23.134 0.526 7.538 1.00 96.25 310 ASP A O 1
ATOM 2359 N N . PHE A 1 311 ? -24.011 2.330 8.533 1.00 97.88 311 PHE A N 1
ATOM 2360 C CA . PHE A 1 311 ? -24.270 1.682 9.812 1.00 97.88 311 PHE A CA 1
ATOM 2361 C C . PHE A 1 311 ? -25.138 0.423 9.653 1.00 97.88 311 PHE A C 1
ATOM 2363 O O . PHE A 1 311 ? -26.226 0.466 9.072 1.00 97.88 311 PHE A O 1
ATOM 2370 N N . ALA A 1 312 ? -24.710 -0.682 10.263 1.00 97.75 312 ALA A N 1
ATOM 2371 C CA . ALA A 1 312 ? -25.500 -1.905 10.364 1.00 97.75 312 ALA A CA 1
ATOM 2372 C C . ALA A 1 312 ? -26.021 -2.161 11.779 1.00 97.75 312 ALA A C 1
ATOM 2374 O O . ALA A 1 312 ? -27.176 -2.565 11.949 1.00 97.75 312 ALA A O 1
ATOM 2375 N N . LYS A 1 313 ? -25.174 -1.993 12.802 1.00 98.06 313 LYS A N 1
ATOM 2376 C CA . LYS A 1 313 ? -25.542 -2.271 14.197 1.00 98.06 313 LYS A CA 1
ATOM 2377 C C . LYS A 1 313 ? -24.591 -1.637 15.209 1.00 98.06 313 LYS A C 1
ATOM 2379 O O . LYS A 1 313 ? -23.424 -1.404 14.918 1.00 98.06 313 LYS A O 1
ATOM 2384 N N . TYR A 1 314 ? -25.073 -1.456 16.434 1.00 98.44 314 TYR A N 1
ATOM 2385 C CA . TYR A 1 314 ? -24.225 -1.311 17.613 1.00 98.44 314 TYR A CA 1
ATOM 2386 C C . TYR A 1 314 ? -23.945 -2.676 18.232 1.00 98.44 314 TYR A C 1
ATOM 2388 O O . TYR A 1 314 ? -24.813 -3.557 18.223 1.00 98.44 314 TYR A O 1
ATOM 2396 N N . ARG A 1 315 ? -22.772 -2.813 18.845 1.00 97.81 315 ARG A N 1
ATOM 2397 C CA . ARG A 1 315 ? -22.426 -3.918 19.741 1.00 97.81 315 ARG A CA 1
ATOM 2398 C C . ARG A 1 315 ? -22.116 -3.383 21.128 1.00 97.81 315 ARG A C 1
ATOM 2400 O O . ARG A 1 315 ? -21.435 -2.371 21.273 1.00 97.81 315 ARG A O 1
ATOM 2407 N N . ILE A 1 316 ? -22.633 -4.067 22.147 1.00 97.94 316 ILE A N 1
ATOM 2408 C CA . ILE A 1 316 ? -22.361 -3.753 23.552 1.00 97.94 316 ILE A CA 1
ATOM 2409 C C . ILE A 1 316 ? -21.590 -4.911 24.170 1.00 97.94 316 ILE A C 1
ATOM 2411 O O . ILE A 1 316 ? -22.077 -6.044 24.195 1.00 97.94 316 ILE A O 1
ATOM 2415 N N . TYR A 1 317 ? -20.415 -4.611 24.711 1.00 97.44 317 TYR A N 1
ATOM 2416 C CA . TYR A 1 317 ? -19.562 -5.566 25.412 1.00 97.44 317 TYR A CA 1
ATOM 2417 C C . TYR A 1 317 ? -19.590 -5.275 26.901 1.00 97.44 317 TYR A C 1
ATOM 2419 O O . TYR A 1 317 ? -19.455 -4.123 27.315 1.00 97.44 317 TYR A O 1
ATOM 2427 N N . VAL A 1 318 ? -19.734 -6.325 27.703 1.00 95.94 318 VAL A N 1
ATOM 2428 C CA . VAL A 1 318 ? -19.760 -6.233 29.161 1.00 95.94 318 VAL A CA 1
ATOM 2429 C C . VAL A 1 318 ? -18.642 -7.101 29.718 1.00 95.94 318 VAL A C 1
ATOM 2431 O O . VAL A 1 318 ? -18.732 -8.327 29.699 1.00 95.94 318 VAL A O 1
ATOM 2434 N N . LEU A 1 319 ? -17.579 -6.463 30.204 1.00 95.19 319 LEU A N 1
ATOM 2435 C CA . LEU A 1 319 ? -16.377 -7.138 30.695 1.00 95.19 319 LEU A CA 1
ATOM 2436 C C . LEU A 1 319 ? -16.132 -6.821 32.173 1.00 95.19 319 LEU A C 1
ATOM 2438 O O . LEU A 1 319 ? -16.541 -5.781 32.684 1.00 95.19 319 LEU A O 1
ATOM 2442 N N . THR A 1 320 ? -15.414 -7.703 32.865 1.00 92.75 320 THR A N 1
ATOM 2443 C CA . THR A 1 320 ? -14.995 -7.513 34.269 1.00 92.75 320 THR A CA 1
ATOM 2444 C C . THR A 1 320 ? -13.565 -6.989 34.403 1.00 92.75 320 THR A C 1
ATOM 2446 O O . THR A 1 320 ? -13.118 -6.661 35.500 1.00 92.75 320 THR A O 1
ATOM 2449 N N . LEU A 1 321 ? -12.846 -6.884 33.283 1.00 92.00 321 LEU A N 1
ATOM 2450 C CA . LEU A 1 321 ? -11.507 -6.314 33.192 1.00 92.00 321 LEU A CA 1
ATOM 2451 C C . LEU A 1 321 ? -11.520 -5.161 32.189 1.00 92.00 321 LEU A C 1
ATOM 2453 O O . LEU A 1 321 ? -12.071 -5.288 31.093 1.00 92.00 321 LEU A O 1
ATOM 2457 N N . MET A 1 322 ? -10.908 -4.040 32.569 1.00 92.75 322 MET A N 1
ATOM 2458 C CA . MET A 1 322 ? -10.714 -2.919 31.658 1.00 92.75 322 MET A CA 1
ATOM 2459 C C . MET A 1 322 ? -9.647 -3.300 30.630 1.00 92.75 322 MET A C 1
ATOM 2461 O O . MET A 1 322 ? -8.570 -3.773 30.994 1.00 92.75 322 MET A O 1
ATOM 2465 N N . LYS A 1 323 ? -9.946 -3.077 29.354 1.00 94.00 323 LYS A N 1
ATOM 2466 C CA . LYS A 1 323 ? -9.058 -3.320 28.224 1.00 94.00 323 LYS A CA 1
ATOM 2467 C C . LYS A 1 323 ? -9.136 -2.126 27.278 1.00 94.00 323 LYS A C 1
ATOM 2469 O O . LYS A 1 323 ? -10.198 -1.537 27.107 1.00 94.00 323 LYS A O 1
ATOM 2474 N N . SER A 1 324 ? -8.020 -1.792 26.644 1.00 92.25 324 SER A N 1
ATOM 2475 C CA . SER A 1 324 ? -7.993 -0.872 25.500 1.00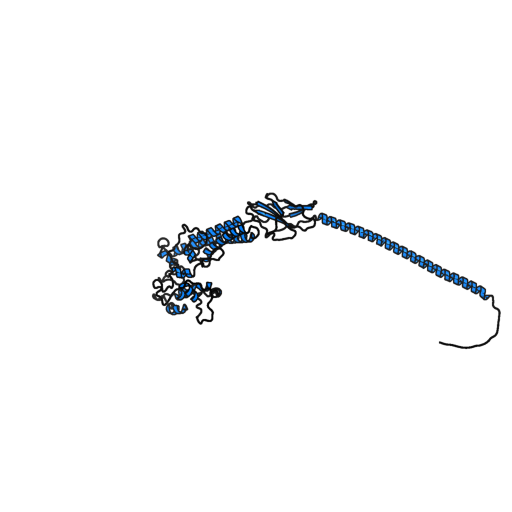 92.25 324 SER A CA 1
ATOM 2476 C C . SER A 1 324 ? -8.255 -1.587 24.170 1.00 92.25 324 SER A C 1
ATOM 2478 O O . SER A 1 324 ? -8.592 -0.937 23.186 1.00 92.25 324 SER A O 1
ATOM 2480 N N . ASN A 1 325 ? -8.116 -2.915 24.156 1.00 93.75 325 ASN A N 1
ATOM 2481 C CA . ASN A 1 325 ? -8.350 -3.789 23.017 1.00 93.75 325 ASN A CA 1
ATOM 2482 C C . ASN A 1 325 ? -9.285 -4.928 23.451 1.00 93.75 325 ASN A C 1
ATOM 2484 O O . ASN A 1 325 ? -8.951 -5.691 24.361 1.00 93.75 325 ASN A O 1
ATOM 2488 N N . ILE A 1 326 ? -10.450 -5.006 22.812 1.00 94.00 326 ILE A N 1
ATOM 2489 C CA . ILE A 1 326 ? -11.476 -6.034 23.033 1.00 94.00 326 ILE A CA 1
ATOM 2490 C C . ILE A 1 326 ? -11.662 -6.937 21.803 1.00 94.00 326 ILE A C 1
ATOM 2492 O O . ILE A 1 326 ? -12.671 -7.626 21.678 1.00 94.00 326 ILE A O 1
ATOM 2496 N N . THR A 1 327 ? -10.710 -6.928 20.867 1.00 91.00 327 THR A N 1
ATOM 2497 C CA . THR A 1 327 ? -10.713 -7.829 19.710 1.00 91.00 327 THR A CA 1
ATOM 2498 C C . THR A 1 327 ? -10.778 -9.282 20.189 1.00 91.00 327 THR A C 1
ATOM 2500 O O . THR A 1 327 ? -9.991 -9.712 21.035 1.00 91.00 327 THR A O 1
ATOM 2503 N N . GLY A 1 328 ? -11.744 -10.036 19.661 1.00 88.06 328 GLY A N 1
ATOM 2504 C CA . GLY A 1 328 ? -12.019 -11.424 20.042 1.00 88.06 328 GLY A CA 1
ATOM 2505 C C . GLY A 1 328 ? -12.929 -11.605 21.266 1.00 88.06 328 GLY A C 1
ATOM 2506 O O . GLY A 1 328 ? -13.372 -12.727 21.517 1.00 88.06 328 GLY A O 1
ATOM 2507 N N . ASP A 1 329 ? -13.256 -10.544 22.015 1.00 93.44 329 ASP A N 1
ATOM 2508 C CA . ASP A 1 329 ? -14.319 -10.616 23.023 1.00 93.44 329 ASP A CA 1
ATOM 2509 C C . ASP A 1 329 ? -15.694 -10.743 22.335 1.00 93.44 329 ASP A C 1
ATOM 2511 O O . ASP A 1 329 ? -15.910 -10.283 21.216 1.00 93.44 329 ASP A O 1
ATOM 2515 N N . THR A 1 330 ? -16.655 -11.393 22.996 1.00 93.25 330 THR A N 1
ATOM 2516 C CA . THR A 1 330 ? -18.007 -11.592 22.445 1.00 93.25 330 THR A CA 1
ATOM 2517 C C . THR A 1 330 ? -18.945 -10.471 22.884 1.00 93.25 330 THR A C 1
ATOM 2519 O O . THR A 1 330 ? -19.070 -10.195 24.080 1.00 93.25 330 THR A O 1
ATOM 2522 N N . ALA A 1 331 ? -19.647 -9.858 21.930 1.00 95.69 331 ALA A N 1
ATOM 2523 C CA . ALA A 1 331 ? -20.675 -8.867 22.228 1.00 95.69 331 ALA A CA 1
ATOM 2524 C C . ALA A 1 331 ? -21.833 -9.501 23.017 1.00 95.69 331 ALA A C 1
ATOM 2526 O O . ALA A 1 331 ? -22.353 -10.559 22.664 1.00 95.69 331 ALA A O 1
ATOM 2527 N N . THR A 1 332 ? -22.260 -8.837 24.089 1.00 96.69 332 THR A N 1
ATOM 2528 C CA . THR A 1 332 ? -23.407 -9.254 24.906 1.00 96.69 332 THR A CA 1
ATOM 2529 C C . THR A 1 332 ? -24.732 -8.898 24.231 1.00 96.69 332 THR A C 1
ATOM 2531 O O . THR A 1 332 ? -25.725 -9.602 24.409 1.00 96.69 332 THR A O 1
ATOM 2534 N N . VAL A 1 333 ? -24.761 -7.794 23.479 1.00 97.50 333 VAL A N 1
ATOM 2535 C CA . VAL A 1 333 ? -25.964 -7.263 22.822 1.00 97.50 333 VAL A CA 1
ATOM 2536 C C . VAL A 1 333 ? -25.601 -6.733 21.439 1.00 97.50 333 VAL A C 1
ATOM 2538 O O . VAL A 1 333 ? -24.566 -6.086 21.282 1.00 97.50 333 VAL A O 1
ATOM 2541 N N . GLU A 1 334 ? -26.485 -6.950 20.465 1.00 97.75 334 GLU A N 1
ATOM 2542 C CA . GLU A 1 334 ? -26.431 -6.324 19.143 1.00 97.75 334 GLU A CA 1
ATOM 2543 C C . GLU A 1 334 ? -27.730 -5.553 18.862 1.00 97.75 334 GLU A C 1
ATOM 2545 O O . GLU A 1 334 ? -28.823 -6.066 19.112 1.00 97.75 334 GLU A O 1
ATOM 2550 N N . LEU A 1 335 ? -27.626 -4.330 18.336 1.00 98.06 335 LEU A N 1
ATOM 2551 C CA . LEU A 1 335 ? -28.767 -3.438 18.092 1.00 98.06 335 LEU A CA 1
ATOM 2552 C C . LEU A 1 335 ? -28.695 -2.861 16.678 1.00 98.06 335 LEU A C 1
ATOM 2554 O O . LEU A 1 335 ? -27.780 -2.109 16.374 1.00 98.06 335 LEU A O 1
ATOM 2558 N N . THR A 1 336 ? -29.660 -3.169 15.812 1.00 97.94 336 THR A N 1
ATOM 2559 C CA . THR A 1 336 ? -29.602 -2.806 14.379 1.00 97.94 336 THR A CA 1
ATOM 2560 C C . THR A 1 336 ? -30.197 -1.438 14.039 1.00 97.94 336 THR A C 1
ATOM 2562 O O . THR A 1 336 ? -30.187 -1.031 12.883 1.00 97.94 336 THR A O 1
ATOM 2565 N N . ASN A 1 337 ? -30.774 -0.726 15.010 1.00 97.12 337 ASN A N 1
ATOM 2566 C CA . ASN A 1 337 ? -31.366 0.590 14.779 1.00 97.12 337 ASN A CA 1
ATOM 2567 C C . ASN A 1 337 ? -30.396 1.688 15.228 1.00 97.12 337 ASN A C 1
ATOM 2569 O O . ASN A 1 337 ? -30.109 1.805 16.418 1.00 97.12 337 ASN A O 1
ATOM 2573 N N . ILE A 1 338 ? -29.944 2.517 14.284 1.00 97.19 338 ILE A N 1
ATOM 2574 C CA . ILE A 1 338 ? -28.989 3.605 14.540 1.00 97.19 338 ILE A CA 1
ATOM 2575 C C . ILE A 1 338 ? -29.505 4.629 15.562 1.00 97.19 338 ILE A C 1
ATOM 2577 O O . ILE A 1 338 ? -28.717 5.214 16.302 1.00 97.19 338 ILE A O 1
ATOM 2581 N N . SER A 1 339 ? -30.830 4.810 15.650 1.00 97.25 339 SER A N 1
ATOM 2582 C CA . SER A 1 339 ? -31.473 5.719 16.607 1.00 97.25 339 SER A CA 1
ATOM 2583 C C . SER A 1 339 ? -31.560 5.152 18.026 1.00 97.25 339 SER A C 1
ATOM 2585 O O . SER A 1 339 ? -31.937 5.874 18.950 1.00 97.25 339 SER A O 1
ATOM 2587 N N . THR A 1 340 ? -31.242 3.871 18.231 1.00 97.69 340 THR A N 1
ATOM 2588 C CA . THR A 1 340 ? -31.134 3.302 19.574 1.00 97.69 340 THR A CA 1
ATOM 2589 C C . THR A 1 340 ? -29.821 3.763 20.195 1.00 97.69 340 THR A C 1
ATOM 2591 O O . THR A 1 340 ? -28.761 3.267 19.840 1.00 97.69 340 THR A O 1
ATOM 2594 N N . ILE A 1 341 ? -29.913 4.711 21.127 1.00 97.88 341 ILE A N 1
ATOM 2595 C CA . ILE A 1 341 ? -28.768 5.328 21.822 1.00 97.88 341 ILE A CA 1
ATOM 2596 C C . ILE A 1 341 ? -28.715 4.990 23.318 1.00 97.88 341 ILE A C 1
ATOM 2598 O O . ILE A 1 341 ? -27.958 5.588 24.083 1.00 97.88 341 ILE A O 1
ATOM 2602 N N . SER A 1 342 ? -29.563 4.061 23.757 1.00 97.69 342 SER A N 1
ATOM 2603 C CA . SER A 1 342 ? -29.552 3.543 25.116 1.00 97.69 342 SER A CA 1
ATOM 2604 C C . SER A 1 342 ? -30.025 2.094 25.177 1.00 97.69 342 SER A C 1
ATOM 2606 O O . SER A 1 342 ? -30.783 1.628 24.322 1.00 97.69 342 SER A O 1
ATOM 2608 N N . TYR A 1 343 ? -29.561 1.366 26.191 1.00 98.00 343 TYR A N 1
ATOM 2609 C CA . TYR A 1 343 ? -29.943 -0.020 26.437 1.00 98.00 343 TYR A CA 1
ATOM 2610 C C . TYR A 1 343 ? -29.900 -0.353 27.930 1.00 98.00 343 TYR A C 1
ATOM 2612 O O . TYR A 1 343 ? -28.987 0.056 28.648 1.00 98.00 343 TYR A O 1
ATOM 2620 N N . LEU A 1 344 ? -30.877 -1.136 28.392 1.00 96.81 344 LEU A N 1
ATOM 2621 C CA . LEU A 1 344 ? -30.951 -1.606 29.773 1.00 96.81 344 LEU A CA 1
ATOM 2622 C C . LEU A 1 344 ? -30.371 -3.023 29.884 1.00 96.81 344 LEU A C 1
ATOM 2624 O O . LEU A 1 344 ? -31.006 -3.998 29.486 1.00 96.81 344 LEU A O 1
ATOM 2628 N N . LEU A 1 345 ? -29.178 -3.143 30.462 1.00 95.38 345 LEU A N 1
ATOM 2629 C CA . LEU A 1 345 ? -28.546 -4.423 30.776 1.00 95.38 345 LEU A CA 1
ATOM 2630 C C . LEU A 1 345 ? -29.139 -5.010 32.064 1.00 95.38 345 LEU A C 1
ATOM 2632 O O . LEU A 1 345 ? -29.136 -4.374 33.121 1.00 95.38 345 LEU A O 1
ATOM 2636 N N . THR A 1 346 ? -29.593 -6.259 31.996 1.00 92.56 346 THR A N 1
ATOM 2637 C CA . THR A 1 346 ? -30.127 -7.017 33.139 1.00 92.56 346 THR A CA 1
ATOM 2638 C C . THR A 1 346 ? -29.189 -8.156 33.533 1.00 92.56 346 THR A C 1
ATOM 2640 O O . THR A 1 346 ? -28.442 -8.656 32.699 1.00 92.56 346 THR A O 1
ATOM 2643 N N . GLY A 1 347 ? -29.254 -8.617 34.786 1.00 86.31 347 GLY A N 1
ATOM 2644 C CA . GLY A 1 347 ? -28.465 -9.770 35.247 1.00 86.31 347 GLY A CA 1
ATOM 2645 C C . GLY A 1 347 ? -26.996 -9.464 35.567 1.00 86.31 347 GLY A C 1
ATOM 2646 O O . GLY A 1 347 ? -26.209 -10.388 35.749 1.00 86.31 347 GLY A O 1
ATOM 2647 N N . ILE A 1 348 ? -26.622 -8.185 35.665 1.00 85.62 348 ILE A N 1
ATOM 2648 C CA . ILE A 1 348 ? -25.278 -7.761 36.073 1.00 85.62 348 ILE A CA 1
ATOM 2649 C C . ILE A 1 348 ? -25.186 -7.764 37.600 1.00 85.62 348 ILE A C 1
ATOM 2651 O O . ILE A 1 348 ? -25.878 -6.990 38.262 1.00 85.62 348 ILE A O 1
ATOM 2655 N N . ALA A 1 349 ? -24.309 -8.595 38.166 1.00 80.62 349 ALA A N 1
ATOM 2656 C CA . ALA A 1 349 ? -24.126 -8.697 39.614 1.00 80.62 349 ALA A CA 1
ATOM 2657 C C . ALA A 1 349 ? -23.807 -7.330 40.257 1.00 80.62 349 ALA A C 1
ATOM 2659 O O . ALA A 1 349 ? -22.999 -6.556 39.734 1.00 80.62 349 ALA A O 1
ATOM 2660 N N . ASN A 1 350 ? -24.442 -7.031 41.399 1.00 69.81 350 ASN A N 1
ATOM 2661 C CA . ASN A 1 350 ? -24.377 -5.712 42.048 1.00 69.81 350 ASN A CA 1
ATOM 2662 C C . ASN A 1 350 ? -22.968 -5.323 42.534 1.00 69.81 350 ASN A C 1
ATOM 2664 O O . ASN A 1 350 ? -22.640 -4.140 42.525 1.00 69.81 350 ASN A O 1
ATOM 2668 N N . ASN A 1 351 ? -22.113 -6.303 42.848 1.00 71.38 351 ASN A N 1
ATOM 2669 C CA . ASN A 1 351 ? -20.796 -6.082 43.466 1.00 71.38 351 ASN A CA 1
ATOM 2670 C C . ASN A 1 351 ? -19.613 -6.391 42.532 1.00 71.38 351 ASN A C 1
ATOM 2672 O O . ASN A 1 351 ? -18.482 -6.543 42.990 1.00 71.38 351 ASN A O 1
ATOM 2676 N N . THR A 1 352 ? -19.855 -6.521 41.227 1.00 77.00 352 THR A N 1
ATOM 2677 C CA . THR A 1 352 ? -18.796 -6.789 40.248 1.00 77.00 352 THR A CA 1
ATOM 2678 C C . THR A 1 352 ? -18.466 -5.513 39.489 1.00 77.00 352 THR A C 1
ATOM 2680 O O . THR A 1 352 ? -19.326 -4.948 38.807 1.00 77.00 352 THR A O 1
ATOM 2683 N N . LEU A 1 353 ? -17.209 -5.068 39.591 1.00 84.25 353 LEU A N 1
ATOM 2684 C CA . LEU A 1 353 ? -16.701 -3.980 38.762 1.00 84.25 353 LEU A CA 1
ATOM 2685 C C . LEU A 1 353 ? -16.863 -4.380 37.295 1.00 84.25 353 LEU A C 1
ATOM 2687 O O . LEU A 1 353 ? -16.361 -5.416 36.863 1.00 84.25 353 LEU A O 1
ATOM 2691 N N . THR A 1 354 ? -17.633 -3.582 36.568 1.00 91.50 354 THR A N 1
ATOM 2692 C CA . THR A 1 354 ? -18.067 -3.894 35.210 1.00 91.50 354 THR A CA 1
ATOM 2693 C C . THR A 1 354 ? -17.675 -2.745 34.297 1.00 91.50 354 THR A C 1
ATOM 2695 O O . THR A 1 354 ? -17.844 -1.576 34.646 1.00 91.50 354 THR A O 1
ATOM 2698 N N . PHE A 1 355 ? -17.162 -3.085 33.124 1.00 94.69 355 PHE A N 1
ATOM 2699 C CA . PHE A 1 355 ? -16.748 -2.162 32.081 1.00 94.69 355 PHE A CA 1
ATOM 2700 C C . PHE A 1 355 ? -17.610 -2.417 30.853 1.00 94.69 355 PHE A C 1
ATOM 2702 O O . PHE A 1 355 ? -17.688 -3.549 30.371 1.00 94.69 355 PHE A O 1
ATOM 2709 N N . VAL A 1 356 ? -18.278 -1.370 30.379 1.00 96.62 356 VAL A N 1
ATOM 2710 C CA . VAL A 1 356 ? -19.162 -1.424 29.218 1.00 96.62 356 VAL A CA 1
ATOM 2711 C C . VAL A 1 356 ? -18.506 -0.707 28.052 1.00 96.62 356 VAL A C 1
ATOM 2713 O O . VAL A 1 356 ? -18.077 0.436 28.187 1.00 96.62 356 VAL A O 1
ATOM 2716 N N . TYR A 1 357 ? -18.471 -1.364 26.902 1.00 97.75 357 TYR A N 1
ATOM 2717 C CA . TYR A 1 357 ? -18.007 -0.788 25.644 1.00 97.75 357 TYR A CA 1
ATOM 2718 C C . TYR A 1 357 ? -19.174 -0.772 24.675 1.00 97.75 357 TYR A C 1
ATOM 2720 O O . TYR A 1 357 ? -19.937 -1.737 24.619 1.00 97.75 357 TYR A O 1
ATOM 2728 N N . VAL A 1 358 ? -19.297 0.310 23.915 1.00 98.00 358 VAL A N 1
ATOM 2729 C CA . VAL A 1 358 ? -20.241 0.405 22.804 1.00 98.00 358 VAL A CA 1
ATOM 2730 C C . VAL A 1 358 ? -19.438 0.711 21.553 1.00 98.00 358 VAL A C 1
ATOM 2732 O O . VAL A 1 358 ? -18.638 1.645 21.543 1.00 98.00 358 VAL A O 1
ATOM 2735 N N . THR A 1 359 ? -19.640 -0.083 20.514 1.00 97.38 359 THR A N 1
ATOM 2736 C CA . THR A 1 359 ? -19.020 0.080 19.195 1.00 97.38 359 THR A CA 1
ATOM 2737 C C . THR A 1 359 ? -20.113 0.114 18.131 1.00 97.38 359 THR A C 1
ATOM 2739 O O . THR A 1 359 ? -21.241 -0.330 18.370 1.00 97.38 359 THR A O 1
ATOM 2742 N N . ALA A 1 360 ? -19.791 0.655 16.958 1.00 97.31 360 ALA A N 1
ATOM 2743 C CA . ALA A 1 360 ? -20.621 0.543 15.766 1.00 97.31 360 ALA A CA 1
ATOM 2744 C C . ALA A 1 360 ? -19.955 -0.382 14.750 1.00 97.31 360 ALA A C 1
ATOM 2746 O O . ALA A 1 360 ? -18.729 -0.455 14.667 1.00 97.31 360 ALA A O 1
ATOM 2747 N N . VAL A 1 361 ? -20.802 -1.071 13.995 1.00 96.31 361 VAL A N 1
ATOM 2748 C CA . VAL A 1 361 ? -20.437 -1.986 12.922 1.00 96.31 361 VAL A CA 1
ATOM 2749 C C . VAL A 1 361 ? -21.142 -1.527 11.654 1.00 96.31 361 VAL A C 1
ATOM 2751 O O . VAL A 1 361 ? -22.339 -1.216 11.701 1.00 96.31 361 VAL A O 1
ATOM 2754 N N . ASP A 1 362 ? -20.423 -1.484 10.539 1.00 96.44 362 ASP A N 1
ATOM 2755 C CA . ASP A 1 362 ? -20.999 -1.168 9.231 1.00 96.44 362 ASP A CA 1
ATOM 2756 C C . ASP A 1 362 ? -21.618 -2.395 8.533 1.00 96.44 362 ASP A C 1
ATOM 2758 O O . ASP A 1 362 ? -21.625 -3.521 9.044 1.00 96.44 362 ASP A O 1
ATOM 2762 N N . THR A 1 363 ? -22.164 -2.173 7.337 1.00 94.56 363 THR A N 1
ATOM 2763 C CA . THR A 1 363 ? -22.748 -3.222 6.485 1.00 94.56 363 THR A CA 1
ATOM 2764 C C . THR A 1 363 ? -21.748 -4.252 5.951 1.00 94.56 363 THR A C 1
ATOM 2766 O O . THR A 1 363 ? -22.168 -5.367 5.638 1.00 94.56 363 THR A O 1
ATOM 2769 N N . ASN A 1 364 ? -20.452 -3.934 5.911 1.00 91.62 364 ASN A N 1
ATOM 2770 C CA . ASN A 1 364 ? -19.364 -4.848 5.540 1.00 91.62 364 ASN A CA 1
ATOM 2771 C C . ASN A 1 364 ? -18.823 -5.644 6.745 1.00 91.62 364 ASN A C 1
ATOM 2773 O O . ASN A 1 364 ? -17.978 -6.538 6.592 1.00 91.62 364 ASN A O 1
ATOM 2777 N N . GLY A 1 365 ? -19.345 -5.352 7.939 1.00 91.94 365 GLY A N 1
ATOM 2778 C CA . GLY A 1 365 ? -18.970 -5.980 9.193 1.00 91.94 365 GLY A CA 1
ATOM 2779 C C . GLY A 1 365 ? -17.736 -5.364 9.850 1.00 91.94 365 GLY A C 1
ATOM 2780 O O . GLY A 1 365 ? -17.200 -5.988 10.765 1.00 91.94 365 GLY A O 1
ATOM 2781 N N . ASN A 1 366 ? -17.267 -4.191 9.414 1.00 94.12 366 ASN A N 1
ATOM 2782 C CA . ASN A 1 366 ? -16.089 -3.569 10.007 1.00 94.12 366 ASN A CA 1
ATOM 2783 C C . ASN A 1 366 ? -16.435 -2.906 11.344 1.00 94.12 366 ASN A C 1
ATOM 2785 O O . ASN A 1 366 ? -17.482 -2.279 11.505 1.00 94.12 366 ASN A O 1
ATOM 2789 N N . GLU A 1 367 ? -15.532 -3.044 12.312 1.00 94.44 367 GLU A N 1
ATOM 2790 C CA . GLU A 1 367 ? -15.706 -2.598 13.690 1.00 94.44 367 GLU A CA 1
ATOM 2791 C C . GLU A 1 367 ? -14.349 -2.207 14.285 1.00 94.44 367 GLU A C 1
ATOM 2793 O O . GLU A 1 367 ? -13.338 -2.878 14.061 1.00 94.44 367 GLU A O 1
ATOM 2798 N N . ILE A 1 368 ? -14.321 -1.143 15.092 1.00 94.19 368 ILE A N 1
ATOM 2799 C CA . ILE A 1 368 ? -13.125 -0.743 15.840 1.00 94.19 368 ILE A CA 1
ATOM 2800 C C . ILE A 1 368 ? -13.168 -1.340 17.251 1.00 94.19 368 ILE A C 1
ATOM 2802 O O . ILE A 1 368 ? -13.796 -0.777 18.147 1.00 94.19 368 ILE A O 1
ATOM 2806 N N . THR A 1 369 ? -12.447 -2.441 17.478 1.00 92.38 369 THR A N 1
ATOM 2807 C CA . THR A 1 369 ? -12.326 -3.083 18.807 1.00 92.38 369 THR A CA 1
ATOM 2808 C C . THR A 1 369 ? -10.927 -2.990 19.416 1.00 92.38 369 THR A C 1
ATOM 2810 O O . THR A 1 369 ? -10.759 -3.180 20.620 1.00 92.38 369 THR A O 1
ATOM 2813 N N . ASN A 1 370 ? -9.911 -2.660 18.618 1.00 90.31 370 ASN A N 1
ATOM 2814 C CA . ASN A 1 370 ? -8.509 -2.644 19.043 1.00 90.31 370 ASN A CA 1
ATOM 2815 C C . ASN A 1 370 ? -8.111 -1.405 19.871 1.00 90.31 370 ASN A C 1
ATOM 2817 O O . ASN A 1 370 ? -7.069 -1.408 20.526 1.00 90.31 370 ASN A O 1
ATOM 2821 N N . THR A 1 371 ? -8.920 -0.343 19.823 1.00 88.94 371 THR A N 1
ATOM 2822 C CA . THR A 1 371 ? -8.642 0.948 20.467 1.00 88.94 371 THR A CA 1
ATOM 2823 C C . THR A 1 371 ? -9.922 1.573 21.037 1.00 88.94 371 THR A C 1
ATOM 2825 O O . THR A 1 371 ? -10.372 2.636 20.605 1.00 88.94 371 THR A O 1
ATOM 2828 N N . VAL A 1 372 ? -10.525 0.909 22.018 1.00 90.25 372 VAL A N 1
ATOM 2829 C CA . VAL A 1 372 ? -11.807 1.296 22.630 1.00 90.25 372 VAL A CA 1
ATOM 2830 C C . VAL A 1 372 ? -11.636 1.949 24.003 1.00 90.25 372 VAL A C 1
ATOM 2832 O O . VAL A 1 372 ? -10.638 1.742 24.693 1.00 90.25 372 VAL A O 1
ATOM 2835 N N . THR A 1 373 ? -12.653 2.703 24.420 1.00 90.31 373 THR A N 1
ATOM 2836 C CA . THR A 1 373 ? -12.751 3.270 25.771 1.00 90.31 373 THR A CA 1
ATOM 2837 C C . THR A 1 373 ? -13.983 2.708 26.461 1.00 90.31 373 THR A C 1
ATOM 2839 O O . THR A 1 373 ? -15.077 2.733 25.899 1.00 90.31 373 THR A O 1
ATOM 2842 N N . ALA A 1 374 ? -13.812 2.217 27.685 1.00 92.00 374 ALA A N 1
ATOM 2843 C CA . ALA A 1 374 ? -14.916 1.695 28.476 1.00 92.00 374 ALA A CA 1
ATOM 2844 C C . ALA A 1 374 ? -15.624 2.801 29.264 1.00 92.00 374 ALA A C 1
ATOM 2846 O O . ALA A 1 374 ? -14.977 3.686 29.828 1.00 92.00 374 ALA A O 1
ATOM 2847 N N . ALA A 1 375 ? -16.936 2.668 29.424 1.00 92.69 375 ALA A N 1
ATOM 2848 C CA . ALA A 1 375 ? -17.642 3.247 30.552 1.00 92.69 375 ALA A CA 1
ATOM 2849 C C . ALA A 1 375 ? -17.548 2.292 31.746 1.00 92.69 375 ALA A C 1
ATOM 2851 O O . ALA A 1 375 ? -17.977 1.137 31.680 1.00 92.69 375 ALA A O 1
ATOM 2852 N N . THR A 1 376 ? -17.005 2.769 32.861 1.00 91.56 376 THR A N 1
ATOM 2853 C CA . THR A 1 376 ? -17.082 2.034 34.126 1.00 91.56 376 THR A CA 1
ATOM 2854 C C . THR A 1 376 ? -18.510 2.112 34.643 1.00 91.56 376 THR A C 1
ATOM 2856 O O . THR A 1 376 ? -19.035 3.210 34.817 1.00 91.56 376 THR A O 1
ATOM 2859 N N . VAL A 1 377 ? -19.122 0.962 34.924 1.00 87.56 377 VAL A N 1
ATOM 2860 C CA . VAL A 1 377 ? -20.415 0.916 35.608 1.00 87.56 377 VAL A CA 1
ATOM 2861 C C . VAL A 1 377 ? -20.204 1.427 37.020 1.00 87.56 377 VAL A C 1
ATOM 2863 O O . VAL A 1 377 ? -19.646 0.735 37.875 1.00 87.56 377 VAL A O 1
ATOM 2866 N N . THR A 1 378 ? -20.650 2.647 37.274 1.00 76.19 378 THR A N 1
ATOM 2867 C CA . THR A 1 378 ? -20.673 3.173 38.629 1.00 76.19 378 THR A CA 1
ATOM 2868 C C . THR A 1 378 ? -21.834 2.532 39.385 1.00 76.19 378 THR A C 1
ATOM 2870 O O . THR A 1 378 ? -22.972 2.461 38.908 1.00 76.19 378 THR A O 1
ATOM 2873 N N . GLY A 1 379 ? -21.514 1.981 40.558 1.00 65.81 379 GLY A N 1
ATOM 2874 C CA . GLY A 1 379 ? -22.514 1.540 41.522 1.00 65.81 379 GLY A CA 1
ATOM 2875 C C . GLY A 1 379 ? -23.282 2.736 42.069 1.00 65.81 379 GLY A C 1
ATOM 2876 O O . GLY A 1 379 ? -22.840 3.879 41.946 1.00 65.81 379 GLY A O 1
ATOM 2877 N N . ASN A 1 380 ? -24.433 2.449 42.667 1.00 61.97 380 ASN A N 1
ATOM 2878 C CA . ASN A 1 380 ? -25.297 3.420 43.312 1.00 61.97 380 ASN A CA 1
ATOM 2879 C C . ASN A 1 380 ? -24.509 4.062 44.468 1.00 61.97 380 ASN A C 1
ATOM 2881 O O . ASN A 1 380 ? -24.501 3.532 45.576 1.00 61.97 380 ASN A O 1
ATOM 2885 N N . LEU A 1 381 ? -23.749 5.132 44.197 1.00 61.19 381 LEU A N 1
ATOM 2886 C CA . LEU A 1 381 ? -22.903 5.791 45.201 1.00 61.19 381 LEU A CA 1
ATOM 2887 C C . LEU A 1 381 ? -23.726 6.108 46.454 1.00 61.19 381 LEU A C 1
ATOM 2889 O O . LEU A 1 381 ? -23.211 6.023 47.559 1.00 61.19 381 LEU A O 1
ATOM 2893 N N . GLU A 1 382 ? -25.013 6.395 46.271 1.00 62.31 382 GLU A N 1
ATOM 2894 C CA . GLU A 1 382 ? -25.990 6.627 47.330 1.00 62.31 382 GLU A CA 1
ATOM 2895 C C . GLU A 1 382 ? -26.215 5.413 48.244 1.00 62.31 382 GLU A C 1
ATOM 2897 O O . GLU A 1 382 ? -26.357 5.597 49.444 1.00 62.31 382 GLU A O 1
ATOM 2902 N N . GLU A 1 383 ? -26.193 4.183 47.730 1.00 66.25 383 GLU A N 1
ATOM 2903 C CA . GLU A 1 383 ? -26.384 2.963 48.531 1.00 66.25 383 GLU A CA 1
ATOM 2904 C C . GLU A 1 383 ? -25.126 2.612 49.332 1.00 66.25 383 GLU A C 1
ATOM 2906 O O . GLU A 1 383 ? -25.218 2.245 50.499 1.00 66.25 383 GLU A O 1
ATOM 2911 N N . ILE A 1 384 ? -23.941 2.818 48.746 1.00 64.44 384 ILE A N 1
ATOM 2912 C CA . ILE A 1 384 ? -22.663 2.680 49.462 1.00 64.44 384 ILE A CA 1
ATOM 2913 C C . ILE A 1 384 ? -22.541 3.764 50.541 1.00 64.44 384 ILE A C 1
ATOM 2915 O O . ILE A 1 384 ? -22.099 3.486 51.652 1.00 64.44 384 ILE A O 1
ATOM 2919 N N . ILE A 1 385 ? -22.948 5.000 50.232 1.00 72.75 385 ILE A N 1
ATOM 2920 C CA . ILE A 1 385 ? -22.989 6.092 51.209 1.00 72.75 385 ILE A CA 1
ATOM 2921 C C . ILE A 1 385 ? -23.998 5.775 52.318 1.00 72.75 385 ILE A C 1
ATOM 2923 O O . ILE A 1 385 ? -23.670 5.984 53.481 1.00 72.75 385 ILE A O 1
ATOM 2927 N N . ALA A 1 386 ? -25.175 5.238 51.991 1.00 76.44 386 ALA A N 1
ATOM 2928 C CA . ALA A 1 386 ? -26.186 4.866 52.977 1.00 76.44 386 ALA A CA 1
ATOM 2929 C C . ALA A 1 386 ? -25.712 3.731 53.902 1.00 76.44 386 ALA A C 1
ATOM 2931 O O . ALA A 1 386 ? -25.892 3.827 55.113 1.00 76.44 386 ALA A O 1
ATOM 2932 N N . ASP A 1 387 ? -25.053 2.699 53.365 1.00 80.00 387 ASP A N 1
ATOM 2933 C CA . ASP A 1 387 ? -24.494 1.602 54.167 1.00 80.00 387 ASP A CA 1
ATOM 2934 C C . ASP A 1 387 ? -23.365 2.093 55.086 1.00 80.00 387 ASP A C 1
ATOM 2936 O O . ASP A 1 387 ? -23.354 1.800 56.281 1.00 80.00 387 ASP A O 1
ATOM 2940 N N . LEU A 1 388 ? -22.462 2.938 54.573 1.00 85.44 388 LEU A N 1
ATOM 2941 C CA . LEU A 1 388 ? -21.418 3.564 55.390 1.00 85.44 388 LEU A CA 1
ATOM 2942 C C . LEU A 1 388 ? -22.001 4.487 56.469 1.00 85.44 388 LEU A C 1
ATOM 2944 O O . LEU A 1 388 ? -21.490 4.518 57.586 1.00 85.44 388 LEU A O 1
ATOM 2948 N N . GLN A 1 389 ? -23.072 5.225 56.168 1.00 92.06 389 GLN A N 1
ATOM 2949 C CA . GLN A 1 389 ? -23.770 6.056 57.151 1.00 92.06 389 GLN A CA 1
ATOM 2950 C C . GLN A 1 389 ? -24.431 5.212 58.245 1.00 92.06 389 GLN A C 1
ATOM 2952 O O . GLN A 1 389 ? -24.341 5.584 59.415 1.00 92.06 389 GLN A O 1
ATOM 2957 N N . GLN A 1 390 ? -25.032 4.072 57.895 1.00 92.62 390 GLN A N 1
ATOM 2958 C CA . GLN A 1 390 ? -25.606 3.151 58.875 1.00 92.62 390 GLN A CA 1
ATOM 2959 C C . GLN A 1 390 ? -24.522 2.528 59.761 1.00 92.62 390 GLN A C 1
ATOM 2961 O O . GLN A 1 390 ? -24.674 2.505 60.978 1.00 92.62 390 GLN A O 1
ATOM 2966 N N . GLN A 1 391 ? -23.394 2.101 59.184 1.00 93.94 391 GLN A N 1
ATOM 2967 C CA . GLN A 1 391 ? -22.266 1.582 59.963 1.00 93.94 391 GLN A CA 1
ATOM 2968 C C . GLN A 1 391 ? -21.709 2.632 60.937 1.00 93.94 391 GLN A C 1
ATOM 2970 O O . GLN A 1 391 ? -21.382 2.292 62.070 1.00 93.94 391 GLN A O 1
ATOM 2975 N N . ILE A 1 392 ? -21.624 3.906 60.531 1.00 92.81 392 ILE A N 1
ATOM 2976 C CA . ILE A 1 392 ? -21.208 5.005 61.419 1.00 92.81 392 ILE A CA 1
ATOM 2977 C C . ILE A 1 392 ? -22.220 5.217 62.554 1.00 92.81 392 ILE A C 1
ATOM 2979 O O . ILE A 1 392 ? -21.802 5.449 63.688 1.00 92.81 392 ILE A O 1
ATOM 2983 N N . ALA A 1 393 ? -23.524 5.132 62.274 1.00 93.69 393 ALA A N 1
ATOM 2984 C CA . ALA A 1 393 ? -24.565 5.260 63.293 1.00 93.69 393 ALA A CA 1
ATOM 2985 C C . ALA A 1 393 ? -24.482 4.122 64.325 1.00 93.69 393 ALA A C 1
ATOM 2987 O O . ALA A 1 393 ? -24.370 4.395 65.516 1.00 93.69 393 ALA A O 1
ATOM 2988 N N . ASP A 1 394 ? -24.397 2.869 63.871 1.00 94.81 394 ASP A N 1
ATOM 2989 C CA . ASP A 1 394 ? -24.260 1.697 64.747 1.00 94.81 394 ASP A CA 1
ATOM 2990 C C . ASP A 1 394 ? -22.987 1.764 65.610 1.00 94.81 394 ASP A C 1
ATOM 2992 O O . ASP A 1 394 ? -22.985 1.350 66.772 1.00 94.81 394 ASP A O 1
ATOM 2996 N N . LEU A 1 395 ? -21.884 2.279 65.053 1.00 95.56 395 LEU A N 1
ATOM 2997 C CA . LEU A 1 395 ? -20.630 2.444 65.792 1.00 95.56 395 LEU A CA 1
ATOM 2998 C C . LEU A 1 395 ? -20.721 3.566 66.835 1.00 95.56 395 LEU A C 1
ATOM 3000 O O . LEU A 1 395 ? -20.092 3.474 67.888 1.00 95.56 395 LEU A O 1
ATOM 3004 N N . THR A 1 396 ? -21.497 4.609 66.539 1.00 96.31 396 THR A N 1
ATOM 3005 C CA . THR A 1 396 ? -21.759 5.724 67.458 1.00 96.31 396 THR A CA 1
ATOM 3006 C C . THR A 1 396 ? -22.595 5.246 68.643 1.00 96.31 396 THR A C 1
ATOM 3008 O O . THR A 1 396 ? -22.196 5.466 69.781 1.00 96.31 396 THR A O 1
ATOM 3011 N N . ASP A 1 397 ? -23.659 4.478 68.395 1.00 95.25 397 ASP A N 1
ATOM 3012 C CA . ASP A 1 397 ? -24.499 3.892 69.450 1.00 95.25 397 ASP A CA 1
ATOM 3013 C C . ASP A 1 397 ? -23.697 2.945 70.365 1.00 95.25 397 ASP A C 1
ATOM 3015 O O . ASP A 1 397 ? -23.860 2.946 71.587 1.00 95.25 397 ASP A O 1
ATOM 3019 N N . GLN A 1 398 ? -22.785 2.148 69.791 1.00 96.56 398 GLN A N 1
ATOM 3020 C CA . GLN A 1 398 ? -21.875 1.303 70.574 1.00 96.56 398 GLN A CA 1
ATOM 3021 C C . GLN A 1 398 ? -20.907 2.127 71.429 1.00 96.56 398 GLN A C 1
ATOM 3023 O O . GLN A 1 398 ? -20.617 1.744 72.563 1.00 96.56 398 GLN A O 1
ATOM 3028 N N . PHE A 1 399 ? -20.393 3.236 70.895 1.00 94.88 399 PHE A N 1
ATOM 3029 C CA . PHE A 1 399 ? -19.506 4.127 71.635 1.00 94.88 399 PHE A CA 1
ATOM 3030 C C . PHE A 1 399 ? -20.233 4.793 72.809 1.00 94.88 399 PHE A C 1
ATOM 3032 O O . PHE A 1 399 ? -19.702 4.787 73.917 1.00 94.88 399 PHE A O 1
ATOM 3039 N N . ASP A 1 400 ? -21.455 5.281 72.595 1.00 95.12 400 ASP A N 1
ATOM 3040 C CA . ASP A 1 400 ? -22.276 5.899 73.640 1.00 95.12 400 ASP A CA 1
ATOM 3041 C C . ASP A 1 400 ? -22.631 4.888 74.744 1.00 95.12 400 ASP A C 1
ATOM 3043 O O . ASP A 1 400 ? -22.476 5.184 75.927 1.00 95.12 400 ASP A O 1
ATOM 3047 N N . SER A 1 401 ? -22.983 3.648 74.382 1.00 95.12 401 SER A N 1
ATOM 3048 C CA . SER A 1 401 ? -23.206 2.580 75.369 1.00 95.12 401 SER A CA 1
ATOM 3049 C C . SER A 1 401 ? -21.954 2.277 76.200 1.00 95.12 401 SER A C 1
ATOM 3051 O O . SER A 1 401 ? -22.057 2.033 77.400 1.00 95.12 401 SER A O 1
ATOM 3053 N N . LEU A 1 402 ? -20.768 2.275 75.583 1.00 95.19 402 LEU A N 1
ATOM 3054 C CA . LEU A 1 402 ? -19.506 2.064 76.299 1.00 95.19 402 LEU A CA 1
ATOM 3055 C C . LEU A 1 402 ? -19.137 3.258 77.188 1.00 95.19 402 LEU A C 1
ATOM 3057 O O . LEU A 1 402 ? -18.523 3.072 78.239 1.00 95.19 402 LEU A O 1
ATOM 3061 N N . GLN A 1 403 ? -19.486 4.474 76.769 1.00 96.44 403 GLN A N 1
ATOM 3062 C CA . GLN A 1 403 ? -19.318 5.694 77.553 1.00 96.44 403 GLN A CA 1
ATOM 3063 C C . GLN A 1 403 ? -20.185 5.630 78.822 1.00 96.44 403 GLN A C 1
ATOM 3065 O O . GLN A 1 403 ? -19.656 5.837 79.914 1.00 96.44 403 GLN A O 1
ATOM 3070 N N . ASP A 1 404 ? -21.459 5.249 78.689 1.00 94.81 404 ASP A N 1
ATOM 3071 C CA . ASP A 1 404 ? -22.390 5.067 79.811 1.00 94.81 404 ASP A CA 1
ATOM 3072 C C . ASP A 1 404 ? -21.905 3.983 80.790 1.00 94.81 404 ASP A C 1
ATOM 3074 O O . ASP A 1 404 ? -21.889 4.196 82.006 1.00 94.81 404 ASP A O 1
ATOM 3078 N N . ASP A 1 405 ? -21.441 2.838 80.275 1.00 95.44 405 ASP A N 1
ATOM 3079 C CA . ASP A 1 405 ? -20.872 1.762 81.097 1.00 95.44 405 ASP A CA 1
ATOM 3080 C C . ASP A 1 405 ? -19.632 2.234 81.875 1.00 95.44 405 ASP A C 1
ATOM 3082 O O . ASP A 1 405 ? -19.441 1.879 83.042 1.00 95.44 405 ASP A O 1
ATOM 3086 N N . ASN A 1 406 ? -18.779 3.052 81.251 1.00 93.38 406 ASN A N 1
ATOM 3087 C CA . ASN A 1 406 ? -17.585 3.600 81.890 1.00 93.38 406 ASN A CA 1
ATOM 3088 C C . ASN A 1 406 ? -17.940 4.636 82.970 1.00 93.38 406 ASN A C 1
ATOM 3090 O O . ASN A 1 406 ? -17.338 4.643 84.045 1.00 93.38 406 ASN A O 1
ATOM 3094 N N . ASP A 1 407 ? -18.943 5.480 82.730 1.00 95.00 407 ASP A N 1
ATOM 3095 C CA . ASP A 1 407 ? -19.435 6.445 83.716 1.00 95.00 407 ASP A CA 1
ATOM 3096 C C . ASP A 1 407 ? -20.069 5.738 84.923 1.00 95.00 407 ASP A C 1
ATOM 3098 O O . ASP A 1 407 ? -19.784 6.096 86.073 1.00 95.00 407 ASP A O 1
ATOM 3102 N N . GLN A 1 408 ? -20.841 4.672 84.684 1.00 95.38 408 GLN A N 1
ATOM 3103 C CA . GLN A 1 408 ? -21.379 3.824 85.748 1.00 95.38 408 GLN A CA 1
ATOM 3104 C C . GLN A 1 408 ? -20.260 3.137 86.538 1.00 95.38 408 GLN A C 1
ATOM 3106 O O . GLN A 1 408 ? -20.288 3.133 87.771 1.00 95.38 408 GLN A O 1
ATOM 3111 N N . LEU A 1 409 ? -19.240 2.607 85.856 1.00 94.69 409 LEU A N 1
ATOM 3112 C CA . LEU A 1 409 ? -18.089 1.986 86.508 1.00 94.69 409 LEU A CA 1
ATOM 3113 C C . LEU A 1 409 ? -17.318 2.995 87.371 1.00 94.69 409 LEU A C 1
ATOM 3115 O O . LEU A 1 409 ? -16.945 2.676 88.500 1.00 94.69 409 LEU A O 1
ATOM 3119 N N . ASN A 1 410 ? -17.117 4.221 86.886 1.00 93.69 410 ASN A N 1
ATOM 3120 C CA . ASN A 1 410 ? -16.476 5.291 87.653 1.00 93.69 410 ASN A CA 1
ATOM 3121 C C . ASN A 1 410 ? -17.289 5.660 88.902 1.00 93.69 410 ASN A C 1
ATOM 3123 O O . ASN A 1 410 ? -16.719 5.866 89.977 1.00 93.69 410 ASN A O 1
ATOM 3127 N N . GLN A 1 411 ? -18.619 5.698 88.794 1.00 94.62 411 GLN A N 1
ATOM 3128 C CA . GLN A 1 411 ? -19.496 5.931 89.940 1.00 94.62 411 GLN A CA 1
ATOM 3129 C C . GLN A 1 411 ? -19.440 4.776 90.951 1.00 94.62 411 GLN A C 1
ATOM 3131 O O . GLN A 1 411 ? -19.405 5.009 92.162 1.00 94.62 411 GLN A O 1
ATOM 3136 N N . ASP A 1 412 ? -19.382 3.534 90.476 1.00 93.56 412 ASP A N 1
ATOM 3137 C CA . ASP A 1 412 ? -19.238 2.352 91.324 1.00 93.56 412 ASP A CA 1
ATOM 3138 C C . ASP A 1 412 ? -17.890 2.332 92.054 1.00 93.56 412 ASP A C 1
ATOM 3140 O O . ASP A 1 412 ? -17.846 2.020 93.247 1.00 93.56 412 ASP A O 1
ATOM 3144 N N . VAL A 1 413 ? -16.804 2.725 91.379 1.00 94.38 413 VAL A N 1
ATOM 3145 C CA . VAL A 1 413 ? -15.478 2.900 91.989 1.00 94.38 413 VAL A CA 1
ATOM 3146 C C . VAL A 1 413 ? -15.526 3.963 93.084 1.00 94.38 413 VAL A C 1
ATOM 3148 O O . VAL A 1 413 ? -15.118 3.671 94.206 1.00 94.38 413 VAL A O 1
ATOM 3151 N N . ALA A 1 414 ? -16.102 5.141 92.823 1.00 92.62 414 ALA A N 1
ATOM 3152 C CA . ALA A 1 414 ? -16.235 6.197 93.832 1.00 92.62 414 ALA A CA 1
ATOM 3153 C C . ALA A 1 414 ? -17.049 5.731 95.057 1.00 92.62 414 ALA A C 1
ATOM 3155 O O . ALA A 1 414 ? -16.644 5.915 96.206 1.00 92.62 414 ALA A O 1
ATOM 3156 N N . ASN A 1 415 ? -18.166 5.033 94.827 1.00 92.31 415 ASN A N 1
ATOM 3157 C CA . ASN A 1 415 ? -18.978 4.448 95.896 1.00 92.31 415 ASN A CA 1
ATOM 3158 C C . ASN A 1 415 ? -18.210 3.392 96.713 1.00 92.31 415 ASN A C 1
ATOM 3160 O O . ASN A 1 415 ? -18.440 3.236 97.918 1.00 92.31 415 ASN A O 1
ATOM 3164 N N . LEU A 1 416 ? -17.337 2.613 96.068 1.00 92.56 416 LEU A N 1
ATOM 3165 C CA . LEU A 1 416 ? -16.475 1.640 96.738 1.00 92.56 416 LEU A CA 1
ATOM 3166 C C . LEU A 1 416 ? -15.375 2.328 97.550 1.00 92.56 416 LEU A C 1
ATOM 3168 O O . LEU A 1 416 ? -15.147 1.918 98.687 1.00 92.56 416 LEU A O 1
ATOM 3172 N N . GLU A 1 417 ? -14.746 3.377 97.022 1.00 91.94 417 GLU A N 1
ATOM 3173 C CA . GLU A 1 417 ? -13.760 4.192 97.742 1.00 91.94 417 GLU A CA 1
ATOM 3174 C C . GLU A 1 417 ? -14.359 4.793 99.023 1.00 91.94 417 GLU A C 1
ATOM 3176 O O . GLU A 1 417 ? -13.778 4.648 100.103 1.00 91.94 417 GLU A O 1
ATOM 3181 N N . ASP A 1 418 ? -15.575 5.345 98.950 1.00 91.00 418 ASP A N 1
ATOM 3182 C CA . ASP A 1 418 ? -16.309 5.852 100.116 1.00 91.00 418 ASP A CA 1
ATOM 3183 C C . ASP A 1 418 ? -16.594 4.750 101.148 1.00 91.00 418 ASP A C 1
ATOM 3185 O O . ASP A 1 418 ? -16.436 4.941 102.361 1.00 91.00 418 ASP A O 1
ATOM 3189 N N . LYS A 1 419 ? -17.009 3.559 100.696 1.00 90.44 419 LYS A N 1
ATOM 3190 C CA . LYS A 1 419 ? -17.237 2.406 101.583 1.00 90.44 419 LYS A CA 1
ATOM 3191 C C . LYS A 1 419 ? -15.945 1.941 102.254 1.00 90.44 419 LYS A C 1
ATOM 3193 O O . LYS A 1 419 ? -15.975 1.624 103.445 1.00 90.44 419 LYS A O 1
ATOM 3198 N N . VAL A 1 420 ? -14.829 1.912 101.525 1.00 89.81 420 VAL A N 1
ATOM 3199 C CA . VAL A 1 420 ? -13.507 1.555 102.060 1.00 89.81 420 VAL A CA 1
ATOM 3200 C C . VAL A 1 420 ? -13.065 2.583 103.099 1.00 89.81 420 VAL A C 1
ATOM 3202 O O . VAL A 1 420 ? -12.736 2.190 104.217 1.00 89.81 420 VAL A O 1
ATOM 3205 N N . SER A 1 421 ? -13.162 3.880 102.797 1.00 87.50 421 SER A N 1
ATOM 3206 C CA . SER A 1 421 ? -12.825 4.954 103.741 1.00 87.50 421 SER A CA 1
ATOM 3207 C C . SER A 1 421 ? -13.652 4.862 105.030 1.00 87.50 421 SER A C 1
ATOM 3209 O O . SER A 1 421 ? -13.119 4.918 106.142 1.00 87.50 421 SER A O 1
ATOM 3211 N N . ASN A 1 422 ? -14.960 4.616 104.912 1.00 85.56 422 ASN A N 1
ATOM 3212 C CA . ASN A 1 422 ? -15.835 4.415 106.066 1.00 85.56 422 ASN A CA 1
ATOM 3213 C C . ASN A 1 422 ? -15.463 3.169 106.885 1.00 85.56 422 ASN A C 1
ATOM 3215 O O . ASN A 1 422 ? -15.482 3.212 108.119 1.00 85.56 422 ASN A O 1
ATOM 3219 N N . ALA A 1 423 ? -15.094 2.066 106.231 1.00 80.38 423 ALA A N 1
ATOM 3220 C CA . ALA A 1 423 ? -14.636 0.855 106.907 1.00 80.38 423 ALA A CA 1
ATOM 3221 C C . ALA A 1 423 ? -13.291 1.066 107.628 1.00 80.38 423 ALA A C 1
ATOM 3223 O O . ALA A 1 423 ? -13.114 0.585 108.751 1.00 80.38 423 ALA A O 1
ATOM 3224 N N . GLU A 1 424 ? -12.362 1.819 107.035 1.00 81.50 424 GLU A N 1
ATOM 3225 C CA . GLU A 1 424 ? -11.090 2.201 107.658 1.00 81.50 424 GLU A CA 1
ATOM 3226 C C . GLU A 1 424 ? -11.293 3.114 108.874 1.00 81.50 424 GLU A C 1
ATOM 3228 O O . GLU A 1 424 ? -10.694 2.876 109.931 1.00 81.50 424 GLU A O 1
ATOM 3233 N N . ASN A 1 425 ? -12.195 4.095 108.776 1.00 79.12 425 ASN A N 1
ATOM 3234 C CA . ASN A 1 425 ? -12.594 4.970 109.883 1.00 79.12 425 ASN A CA 1
ATOM 3235 C C . ASN A 1 425 ? -13.266 4.187 111.023 1.00 79.12 425 ASN A C 1
ATOM 3237 O O . ASN A 1 425 ? -12.974 4.395 112.203 1.00 79.12 425 ASN A O 1
ATOM 3241 N N . ALA A 1 426 ? -14.137 3.229 110.694 1.00 74.50 426 ALA A N 1
ATOM 3242 C CA . ALA A 1 426 ? -14.734 2.345 111.688 1.00 74.50 426 ALA A CA 1
ATOM 3243 C C . ALA A 1 426 ? -13.659 1.486 112.370 1.00 74.50 426 ALA A C 1
ATOM 3245 O O . ALA A 1 426 ? -13.627 1.394 113.597 1.00 74.50 426 ALA A O 1
ATOM 3246 N N . ARG A 1 427 ? -12.733 0.900 111.601 1.00 75.38 427 ARG A N 1
ATOM 3247 C CA . ARG A 1 427 ? -11.633 0.083 112.131 1.00 75.38 427 ARG A CA 1
ATOM 3248 C C . ARG A 1 427 ? -10.711 0.880 113.056 1.00 75.38 427 ARG A C 1
ATOM 3250 O O . ARG A 1 427 ? -10.340 0.374 114.113 1.00 75.38 427 ARG A O 1
ATOM 3257 N N . THR A 1 428 ? -10.359 2.112 112.695 1.00 71.44 428 THR A N 1
ATOM 3258 C CA . THR A 1 428 ? -9.568 3.007 113.559 1.00 71.44 428 THR A CA 1
ATOM 3259 C C . THR A 1 428 ? -10.337 3.395 114.820 1.00 71.44 428 THR A C 1
ATOM 3261 O O . THR A 1 428 ? -9.761 3.350 115.905 1.00 71.44 428 THR A O 1
ATOM 3264 N N . SER A 1 429 ? -11.642 3.667 114.727 1.00 67.00 429 SER A N 1
ATOM 3265 C CA . SER A 1 429 ? -12.493 3.921 115.898 1.00 67.00 429 SER A CA 1
ATOM 3266 C C . SER A 1 429 ? -12.545 2.723 116.857 1.00 67.00 429 SER A C 1
ATOM 3268 O O . SER A 1 429 ? -12.319 2.881 118.057 1.00 67.00 429 SER A O 1
ATOM 3270 N N . TRP A 1 430 ? -12.728 1.502 116.339 1.00 68.31 430 TRP A N 1
ATOM 3271 C CA . TRP A 1 430 ? -12.679 0.271 117.138 1.00 68.31 430 TRP A CA 1
ATOM 3272 C C . TRP A 1 430 ? -11.297 0.021 117.757 1.00 68.31 430 TRP A C 1
ATOM 3274 O O . TRP A 1 430 ? -11.217 -0.423 118.902 1.00 68.31 430 TRP A O 1
ATOM 3284 N N . ALA A 1 431 ? -10.209 0.347 117.054 1.00 62.50 431 ALA A N 1
ATOM 3285 C CA . ALA A 1 431 ? -8.855 0.253 117.596 1.00 62.50 431 ALA A CA 1
ATOM 3286 C C . ALA A 1 431 ? -8.622 1.250 118.748 1.00 62.50 431 ALA A C 1
ATOM 3288 O O . ALA A 1 431 ? -8.106 0.865 119.797 1.00 62.50 431 ALA A O 1
ATOM 3289 N N . VAL A 1 432 ? -9.061 2.506 118.601 1.00 62.44 432 VAL A N 1
ATOM 3290 C CA . VAL A 1 432 ? -8.994 3.528 119.662 1.00 62.44 432 VAL A CA 1
ATOM 3291 C C . VAL A 1 432 ? -9.857 3.125 120.857 1.00 62.44 432 VAL A C 1
ATOM 3293 O O . VAL A 1 432 ? -9.401 3.190 121.997 1.00 62.44 432 VAL A O 1
ATOM 3296 N N . MET A 1 433 ? -11.077 2.640 120.615 1.00 59.03 433 MET A N 1
ATOM 3297 C CA . MET A 1 433 ? -11.971 2.170 121.671 1.00 59.03 433 MET A CA 1
ATOM 3298 C C . MET A 1 433 ? -11.369 0.962 122.407 1.00 59.03 433 MET A C 1
ATOM 3300 O O . MET A 1 433 ? -11.400 0.921 123.634 1.00 59.03 433 MET A O 1
ATOM 3304 N N . GLY A 1 434 ? -10.723 0.035 121.693 1.00 61.12 434 GLY A N 1
ATOM 3305 C CA . GLY A 1 434 ? -9.979 -1.081 122.283 1.00 61.12 434 GLY A CA 1
ATOM 3306 C C . GLY A 1 434 ? -8.824 -0.636 123.190 1.00 61.12 434 GLY A C 1
ATOM 3307 O O . GLY A 1 434 ? -8.665 -1.175 124.285 1.00 61.12 434 GLY A O 1
ATOM 3308 N N . VAL A 1 435 ? -8.064 0.391 122.794 1.00 60.75 435 VAL A N 1
ATOM 3309 C CA . VAL A 1 435 ? -7.002 0.985 123.630 1.00 60.75 435 VAL A CA 1
ATOM 3310 C C . VAL A 1 435 ? -7.583 1.666 124.874 1.00 60.75 435 VAL A C 1
ATOM 3312 O O . VAL A 1 435 ? -7.051 1.492 125.969 1.00 60.75 435 VAL A O 1
ATOM 3315 N N . VAL A 1 436 ? -8.698 2.391 124.743 1.00 61.78 436 VAL A N 1
ATOM 3316 C CA . VAL A 1 436 ? -9.369 3.067 125.867 1.00 61.78 436 VAL A CA 1
ATOM 3317 C C . VAL A 1 436 ? -9.963 2.062 126.859 1.00 61.78 436 VAL A C 1
ATOM 3319 O O . VAL A 1 436 ? -9.769 2.206 128.066 1.00 61.78 436 VAL A O 1
ATOM 3322 N N . VAL A 1 437 ? -10.635 1.011 126.380 1.00 62.47 437 VAL A N 1
ATOM 3323 C CA . VAL A 1 437 ? -11.153 -0.066 127.240 1.00 62.47 437 VAL A CA 1
ATOM 3324 C C . VAL A 1 437 ? -10.003 -0.825 127.908 1.00 62.47 437 VAL A C 1
ATOM 3326 O O . VAL A 1 437 ? -10.063 -1.078 129.111 1.00 62.47 437 VAL A O 1
ATOM 3329 N N . GLY A 1 438 ? -8.919 -1.111 127.180 1.00 57.88 438 GLY A N 1
ATOM 3330 C CA . GLY A 1 438 ? -7.706 -1.708 127.743 1.00 57.88 438 GLY A CA 1
ATOM 3331 C C . GLY A 1 438 ? -7.071 -0.845 128.840 1.00 57.88 438 GLY A C 1
ATOM 3332 O O . GLY A 1 438 ? -6.717 -1.359 129.902 1.00 57.88 438 GLY A O 1
ATOM 3333 N N . ALA A 1 439 ? -6.999 0.473 128.634 1.00 59.03 439 ALA A N 1
ATOM 3334 C CA . ALA A 1 439 ? -6.509 1.421 129.629 1.00 59.03 439 ALA A CA 1
ATOM 3335 C C . ALA A 1 439 ? -7.419 1.485 130.868 1.00 59.03 439 ALA A C 1
ATOM 3337 O O . ALA A 1 439 ? -6.914 1.476 131.989 1.00 59.03 439 ALA A O 1
ATOM 3338 N N . MET A 1 440 ? -8.747 1.478 130.699 1.00 59.66 440 MET A N 1
ATOM 3339 C CA . MET A 1 440 ? -9.697 1.468 131.821 1.00 59.66 440 MET A CA 1
ATOM 3340 C C . MET A 1 440 ? -9.637 0.171 132.638 1.00 59.66 440 MET A C 1
ATOM 3342 O O . MET A 1 440 ? -9.648 0.222 133.869 1.00 59.66 440 MET A O 1
ATOM 3346 N N . ILE A 1 441 ? -9.509 -0.986 131.981 1.00 61.22 441 ILE A N 1
ATOM 3347 C CA . ILE A 1 441 ? -9.323 -2.280 132.655 1.00 61.22 441 ILE A CA 1
ATOM 3348 C C . ILE A 1 441 ? -7.980 -2.308 133.400 1.00 61.22 441 ILE A C 1
ATOM 3350 O O . ILE A 1 441 ? -7.933 -2.717 134.560 1.00 61.22 441 ILE A O 1
ATOM 3354 N N . GLY A 1 442 ? -6.902 -1.808 132.789 1.00 57.25 442 GLY A N 1
ATOM 3355 C CA . GLY A 1 442 ? -5.593 -1.690 133.439 1.00 57.25 442 GLY A CA 1
ATOM 3356 C C . GLY A 1 442 ? -5.615 -0.790 134.680 1.00 57.25 442 GLY A C 1
ATOM 3357 O O . GLY A 1 442 ? -5.007 -1.121 135.698 1.00 57.25 442 GLY A O 1
ATOM 3358 N N . LEU A 1 443 ? -6.373 0.309 134.638 1.00 56.28 443 LEU A N 1
ATOM 3359 C CA . LEU A 1 443 ? -6.519 1.251 135.751 1.00 56.28 443 LEU A CA 1
ATOM 3360 C C . LEU A 1 443 ? -7.353 0.657 136.903 1.00 56.28 443 LEU A C 1
ATOM 3362 O O . LEU A 1 443 ? -7.012 0.841 138.072 1.00 56.28 443 LEU A O 1
ATOM 3366 N N . LEU A 1 444 ? -8.387 -0.129 136.585 1.00 55.88 444 LEU A N 1
ATOM 3367 C CA . LEU A 1 444 ? -9.184 -0.873 137.568 1.00 55.88 444 LEU A CA 1
ATOM 3368 C C . LEU A 1 444 ? -8.380 -2.000 138.236 1.00 55.88 444 LEU A C 1
ATOM 3370 O O . LEU A 1 444 ? -8.436 -2.148 139.456 1.00 55.88 444 LEU A O 1
ATOM 3374 N N . ILE A 1 445 ? -7.576 -2.748 137.475 1.00 57.69 445 ILE A N 1
ATOM 3375 C CA . ILE A 1 445 ? -6.700 -3.801 138.018 1.00 57.69 445 ILE A CA 1
ATOM 3376 C C . ILE A 1 445 ? -5.581 -3.188 138.881 1.00 57.69 445 ILE A C 1
ATOM 3378 O O . ILE A 1 445 ? -5.300 -3.685 139.974 1.00 57.69 445 ILE A O 1
ATOM 3382 N N . GLY A 1 446 ? -4.995 -2.065 138.454 1.00 54.50 446 GLY A N 1
ATOM 3383 C CA . GLY A 1 446 ? -3.985 -1.333 139.226 1.00 54.50 446 GLY A CA 1
ATOM 3384 C C . GLY A 1 446 ? -4.509 -0.778 140.558 1.00 54.50 446 GLY A C 1
ATOM 3385 O O . GLY A 1 446 ? -3.803 -0.820 141.568 1.00 54.50 446 GLY A O 1
ATOM 3386 N N . LEU A 1 447 ? -5.766 -0.323 140.602 1.00 54.69 447 LEU A N 1
ATOM 3387 C CA . LEU A 1 447 ? -6.417 0.146 141.832 1.00 54.69 447 LEU A CA 1
ATOM 3388 C C . LEU A 1 447 ? -6.773 -0.994 142.801 1.00 54.69 447 LEU A C 1
ATOM 3390 O O . LEU A 1 447 ? -6.739 -0.791 144.017 1.00 54.69 447 LEU A O 1
ATOM 3394 N N . VAL A 1 448 ? -7.064 -2.196 142.292 1.00 53.84 448 VAL A N 1
ATOM 3395 C CA . VAL A 1 448 ? -7.358 -3.382 143.116 1.00 53.84 448 VAL A CA 1
ATOM 3396 C C . VAL A 1 448 ? -6.080 -4.004 143.698 1.00 53.84 448 VAL A C 1
ATOM 3398 O O . VAL A 1 448 ? -6.084 -4.446 144.847 1.00 53.84 448 VAL A O 1
ATOM 3401 N N . LEU A 1 449 ? -4.958 -3.974 142.973 1.00 49.28 449 LEU A N 1
ATOM 3402 C CA . LEU A 1 449 ? -3.709 -4.616 143.409 1.00 49.28 449 LEU A CA 1
ATOM 3403 C C . LEU A 1 449 ? -2.845 -3.776 144.369 1.00 49.28 449 LEU A C 1
ATOM 3405 O O . LEU A 1 449 ? -1.980 -4.331 145.044 1.00 49.28 449 LEU A O 1
ATOM 3409 N N . ASN A 1 450 ? -3.099 -2.471 144.533 1.00 46.03 450 ASN A N 1
ATOM 3410 C CA . ASN A 1 450 ? -2.324 -1.623 145.457 1.00 46.03 450 ASN A CA 1
ATOM 3411 C C . ASN A 1 450 ? -2.830 -1.647 146.924 1.00 46.03 450 ASN A C 1
ATOM 3413 O O . ASN A 1 450 ? -2.286 -0.950 147.781 1.00 46.03 450 ASN A O 1
ATOM 3417 N N . ARG A 1 451 ? -3.865 -2.445 147.246 1.00 45.53 451 ARG A N 1
ATOM 3418 C CA . ARG A 1 451 ? -4.455 -2.553 148.602 1.00 45.53 451 ARG A CA 1
ATOM 3419 C C . ARG A 1 451 ? -4.040 -3.781 149.416 1.00 45.53 451 ARG A C 1
ATOM 3421 O O . ARG A 1 451 ? -4.480 -3.909 150.554 1.00 45.53 451 ARG A O 1
ATOM 3428 N N . LEU A 1 452 ? -3.172 -4.650 148.903 1.00 42.12 452 LEU A N 1
ATOM 3429 C CA . LEU A 1 452 ? -2.737 -5.850 149.627 1.00 42.12 452 LEU A CA 1
ATOM 3430 C C . LEU A 1 452 ? -1.213 -6.018 149.565 1.00 42.12 452 LEU A C 1
ATOM 3432 O O . LEU A 1 452 ? -0.686 -6.830 148.815 1.00 42.12 452 LEU A O 1
ATOM 3436 N N . LYS A 1 453 ? -0.495 -5.268 150.410 1.00 37.94 453 LYS A N 1
ATOM 3437 C CA . LYS A 1 453 ? 0.824 -5.692 150.910 1.00 37.94 453 LYS A CA 1
ATOM 3438 C C . LYS A 1 453 ? 0.639 -6.395 152.255 1.00 37.94 453 LYS A C 1
ATOM 3440 O O . LYS A 1 453 ? 0.112 -5.775 153.179 1.00 37.94 453 LYS A O 1
ATOM 3445 N N . PRO A 1 454 ? 1.194 -7.604 152.422 1.00 43.00 454 PRO A N 1
ATOM 3446 C CA . PRO A 1 454 ? 1.866 -7.929 153.674 1.00 43.00 454 PRO A CA 1
ATOM 3447 C C . PRO A 1 454 ? 3.324 -8.354 153.478 1.00 43.00 454 PRO A C 1
ATOM 3449 O O . PRO A 1 454 ? 3.776 -8.756 152.410 1.00 43.00 454 PRO A O 1
ATOM 3452 N N . LYS A 1 455 ? 4.055 -8.165 154.575 1.00 37.31 455 LYS A N 1
ATOM 3453 C CA . LYS A 1 455 ? 5.504 -8.187 154.742 1.00 37.31 455 LYS A CA 1
ATOM 3454 C C . LYS A 1 455 ? 6.077 -9.607 154.801 1.00 37.31 455 LYS A C 1
ATOM 3456 O O . LYS A 1 455 ? 5.633 -10.398 155.620 1.00 37.31 455 LYS A O 1
ATOM 3461 N N . GLY A 1 456 ? 7.192 -9.788 154.093 1.00 36.38 456 GLY A N 1
ATOM 3462 C CA . GLY A 1 456 ? 8.423 -10.364 154.641 1.00 36.38 456 GLY A CA 1
ATOM 3463 C C . GLY A 1 456 ? 8.604 -11.878 154.556 1.00 36.38 456 GLY A C 1
ATOM 3464 O O . GLY A 1 456 ? 7.873 -12.629 155.183 1.00 36.38 456 GLY A O 1
ATOM 3465 N N . ALA A 1 457 ? 9.695 -12.293 153.911 1.00 37.47 457 ALA A N 1
ATOM 3466 C CA . ALA A 1 457 ? 10.596 -13.328 154.416 1.00 37.47 457 ALA A CA 1
ATOM 3467 C C . ALA A 1 457 ? 11.965 -13.217 153.718 1.00 37.47 457 ALA A C 1
ATOM 3469 O O . ALA A 1 457 ? 12.097 -12.588 152.673 1.00 37.47 457 ALA A O 1
ATOM 3470 N N . LYS A 1 458 ? 12.969 -13.749 154.412 1.00 40.38 458 LYS A N 1
ATOM 3471 C CA . LYS A 1 458 ? 14.423 -13.547 154.330 1.00 40.38 458 LYS A CA 1
ATOM 3472 C C . LYS A 1 458 ? 15.106 -14.451 153.264 1.00 40.38 458 LYS A C 1
ATOM 3474 O O . LYS A 1 458 ? 14.401 -15.216 152.618 1.00 40.38 458 LYS A O 1
ATOM 3479 N N . PRO A 1 459 ? 16.435 -14.325 153.054 1.00 50.75 459 PRO A N 1
ATOM 3480 C CA . PRO A 1 459 ? 17.108 -14.544 151.775 1.00 50.75 459 PRO A CA 1
ATOM 3481 C C . PRO A 1 459 ? 17.634 -15.969 151.589 1.00 50.75 459 PRO A C 1
ATOM 3483 O O . PRO A 1 459 ? 17.893 -16.655 152.572 1.00 50.75 459 PRO A O 1
ATOM 3486 N N . GLU A 1 460 ? 17.924 -16.316 150.336 1.00 38.69 460 GLU A N 1
ATOM 3487 C CA . GLU A 1 460 ? 18.968 -17.272 149.957 1.00 38.69 460 GLU A CA 1
ATOM 3488 C C . GLU A 1 460 ? 19.457 -16.964 148.528 1.00 38.69 460 GLU A C 1
ATOM 3490 O O . GLU A 1 460 ? 18.691 -16.528 147.668 1.00 38.69 460 GLU A O 1
ATOM 3495 N N . GLU A 1 461 ? 20.763 -17.110 148.328 1.00 43.72 461 GLU A N 1
ATOM 3496 C CA . GLU A 1 461 ? 21.560 -16.779 147.137 1.00 43.72 461 GLU A CA 1
ATOM 3497 C C . GLU A 1 461 ? 22.094 -18.102 146.508 1.00 43.72 461 GLU A C 1
ATOM 3499 O O . GLU A 1 461 ? 21.893 -19.169 147.086 1.00 43.72 461 GLU A O 1
ATOM 3504 N N . PRO A 1 462 ? 22.854 -18.080 145.397 1.00 54.31 462 PRO A N 1
ATOM 3505 C CA . PRO A 1 462 ? 22.453 -18.273 143.999 1.00 54.31 462 PRO A CA 1
ATOM 3506 C C . PRO A 1 462 ? 22.874 -19.655 143.418 1.00 54.31 462 PRO A C 1
ATOM 3508 O O . PRO A 1 462 ? 23.533 -20.445 144.093 1.00 54.31 462 PRO A O 1
ATOM 3511 N N . PRO A 1 463 ? 22.545 -19.966 142.145 1.00 50.00 463 PRO A N 1
ATOM 3512 C CA . PRO A 1 463 ? 23.575 -19.940 141.078 1.00 50.00 463 PRO A CA 1
ATOM 3513 C C . PRO A 1 463 ? 23.014 -19.459 139.711 1.00 50.00 463 PRO A C 1
ATOM 3515 O O . PRO A 1 463 ? 21.864 -19.701 139.373 1.00 50.00 463 PRO A O 1
ATOM 3518 N N . ALA A 1 464 ? 23.686 -18.566 138.978 1.00 43.19 464 ALA A N 1
ATOM 3519 C CA . ALA A 1 464 ? 24.760 -18.784 137.991 1.00 43.19 464 ALA A CA 1
ATOM 3520 C C . ALA A 1 464 ? 24.333 -19.357 136.609 1.00 43.19 464 ALA A C 1
ATOM 3522 O O . ALA A 1 464 ? 24.041 -20.534 136.471 1.00 43.19 464 ALA A O 1
ATOM 3523 N N . GLN A 1 465 ? 24.422 -18.467 135.604 1.00 43.06 465 GLN A N 1
ATOM 3524 C CA . GLN A 1 465 ? 24.946 -18.613 134.226 1.00 43.06 465 GLN A CA 1
ATOM 3525 C C . GLN A 1 465 ? 24.479 -19.734 133.272 1.00 43.06 465 GLN A C 1
ATOM 3527 O O . GLN A 1 465 ? 24.742 -20.904 133.505 1.00 43.06 465 GLN A O 1
ATOM 3532 N N . GLN A 1 466 ? 24.049 -19.317 132.067 1.00 42.88 466 GLN A N 1
ATOM 3533 C CA . GLN A 1 466 ? 24.708 -19.540 130.749 1.00 42.88 466 GLN A CA 1
ATOM 3534 C C . GLN A 1 466 ? 23.927 -18.740 129.673 1.00 42.88 466 GLN A C 1
ATOM 3536 O O . GLN A 1 466 ? 22.710 -18.850 129.609 1.00 42.88 466 GLN A O 1
ATOM 3541 N N . LYS A 1 467 ? 24.484 -17.706 129.015 1.00 46.94 467 LYS A N 1
ATOM 3542 C CA . LYS A 1 467 ? 25.348 -17.709 127.806 1.00 46.94 467 LYS A CA 1
ATOM 3543 C C . LYS A 1 467 ? 24.817 -18.587 126.662 1.00 46.94 467 LYS A C 1
ATOM 3545 O O . LYS A 1 467 ? 24.972 -19.798 126.738 1.00 46.94 467 LYS A O 1
ATOM 3550 N N . THR A 1 468 ? 24.323 -17.966 125.589 1.00 47.88 468 THR A N 1
ATOM 3551 C CA . THR A 1 468 ? 25.119 -17.516 124.420 1.00 47.88 468 THR A CA 1
ATOM 3552 C C . THR A 1 468 ? 24.395 -16.411 123.677 1.00 47.88 468 THR A C 1
ATOM 3554 O O . THR A 1 468 ? 23.147 -16.484 123.640 1.00 47.88 468 THR A O 1
#

Foldseek 3Di:
DAQVVVCVQQDDPDDDPLPRHNLSVLLCLACQVVLQVDVVQLQAQQSCCQRFQPNVQCCLQPVDGGRDHDDPPDPDDRRGGNHPCSQADPPDCPDPNPRGSDPQQSSCCSRQDQPPDDQVDQRARHQSCLLCVNAAPDFDCVPQDHDNPQGLQLFQQQADPSRGTGNNSHGQLVSCCVVCCPQDVDSVSSVVVLVVLLVVLVVLLVLLVVLLVLLVVLLVQCVLQDDPVVSVVLVSLSSRLVRLSSRCVNNVSSCPSGSSSSNRSSVSSNVSSVVSCVLRPWFDFWAPWAWEADPVRKIKIFTDFTPDPQWQWKFKAKDLDDDQACRPPDTPDIGGDSPPGMDIGPDDDQPGWIWMWMWIAGPSGHIRRGGTDTHTHDHPVVVVVVVVVVVVVVVVVVVVVVVVVVVVVVVVVVVVVVVVVVVVVVVVVVVVVVVVVVVVVVVVVVVVVVPDDDDDDDDDDDDDDDDD

Radius of gyration: 54.22 Å; chains: 1; bounding box: 79×40×192 Å

Secondary structure (DSSP, 8-state):
--HHHHHHHH--SSS--TT---HHHHHHTSGGGGTTSSTTGGGSHHHHHHHSHHHHHHHHHHS----SPPPTTS------S--HHHHB-TTS--GGGS-BSS-HHHHHHTTSS-TT--TTS-----HHHHHTT--SSS---TT----TTS-THHHHT-B-TTSSB-SS----THHHHHH-TTT-SSHHHHHHHHHHHHHHHHHHHHHHHHHHHHHHHHHHHHTTTS-HHHHHHHHHHHHHHHHHHHHHHHH-STTTT-HHHHHHHHHHHHHHHHHHHHHH-PPPPP---EEEE-TTS-EEEE-PPP--TTEEEEEEEEESS--S--TTPPPSEEE--TT--EEEE-S--TTS--EEEEEEEETT--B--TT--PEE-B--HHHHHHHHHHHHHHHHHHHHHHHHHHHHHHHHHHHHHHHHHHHHHHHHHHHHHHHHHHHHHHHHHHHHHTT-----------------